Protein AF-A0AAD3H9S2-F1 (afdb_monomer)

Foldseek 3Di:
DDDDDDDDDPPDPPPQQAAQDADDQLDFDWPQCVLVVPQPDDWKTKTKHAAPLQRDALGQAEEEEEFEAAQDFQNCCSVQQCCNVLRHIYMRITDPSADVLADDPPDDDDFPPQADRPDDDVLVSVLSVVVSCVSSRHNHAYEYEYAHRGLQVRQLLQLLDDPSSVAQEYEREAAFFKPFDQATDYHDSTGRAHDVVNDLRQYAYEYEHECAAQAQHQCKFDGVVNVPPNRTIGHHRLRRLLSSCVSQPFPSDWDWDKWAKPFAPRIKIKTWTPPGDQLYTRIYIHNYRGYSCRRQMATNNHTCSPDVVSQSVVCNVVGHDPRDDDDDPDDDDDDDPDQDAAQCDAFQPDNVRGLVVCLVPVPVQQQTAHVVRHGSVRRNVCSHPPVNVPDDDDDDDDDDDDDPPQAQFAALDWAAAPVRDTDGLVVCQPPPNQVQQQGDSDPPDGNCSRHVPSNADPVHRPHDHDAAPAWDAAPVRDTDGLCPCCPPNNPCNLVQCVRSVNCRRNVPSCVVND

Organism: NCBI:txid426638

Structure (mmCIF, N/CA/C/O backbone):
data_AF-A0AAD3H9S2-F1
#
_entry.id   AF-A0AAD3H9S2-F1
#
loop_
_atom_site.group_PDB
_atom_site.id
_atom_site.type_symbol
_atom_site.label_atom_id
_atom_site.label_alt_id
_atom_site.label_comp_id
_atom_site.label_asym_id
_atom_site.label_entity_id
_atom_site.label_seq_id
_atom_site.pdbx_PDB_ins_code
_atom_site.Cartn_x
_atom_site.Cartn_y
_atom_site.Cartn_z
_atom_site.occupancy
_atom_site.B_iso_or_equiv
_atom_site.auth_seq_id
_atom_site.auth_comp_id
_atom_site.auth_asym_id
_atom_site.auth_atom_id
_atom_site.pdbx_PDB_model_num
ATOM 1 N N . MET A 1 1 ? -23.688 -3.042 71.358 1.00 38.69 1 MET A N 1
ATOM 2 C CA . MET A 1 1 ? -23.402 -2.415 70.050 1.00 38.69 1 MET A CA 1
ATOM 3 C C . MET A 1 1 ? -22.790 -3.471 69.139 1.00 38.69 1 MET A C 1
ATOM 5 O O . MET A 1 1 ? -21.637 -3.819 69.334 1.00 38.69 1 MET A O 1
ATOM 9 N N . LYS A 1 2 ? -23.575 -4.059 68.227 1.00 37.19 2 LYS A N 1
ATOM 10 C CA . LYS A 1 2 ? -23.065 -4.937 67.160 1.00 37.19 2 LYS A CA 1
ATOM 11 C C . LYS A 1 2 ? -22.889 -4.063 65.917 1.00 37.19 2 LYS A C 1
ATOM 13 O O . LYS A 1 2 ? -23.873 -3.487 65.463 1.00 37.19 2 LYS A O 1
ATOM 18 N N . LEU A 1 3 ? -21.657 -3.914 65.430 1.00 37.91 3 LEU A N 1
ATOM 19 C CA . LEU A 1 3 ? -21.378 -3.236 64.164 1.00 37.91 3 LEU A CA 1
ATOM 20 C C . LEU A 1 3 ? -21.900 -4.105 63.012 1.00 37.91 3 LEU A C 1
ATOM 22 O O . LEU A 1 3 ? -21.425 -5.220 62.811 1.00 37.91 3 LEU A O 1
ATOM 26 N N . LEU A 1 4 ? -22.870 -3.579 62.267 1.00 38.72 4 LEU A N 1
ATOM 27 C CA . LEU A 1 4 ? -23.240 -4.061 60.941 1.00 38.72 4 LEU A CA 1
ATOM 28 C C . LEU A 1 4 ? -22.256 -3.429 59.944 1.00 38.72 4 LEU A C 1
ATOM 30 O O . LEU A 1 4 ? -22.280 -2.215 59.752 1.00 38.72 4 LEU A O 1
ATOM 34 N N . SER A 1 5 ? -21.376 -4.228 59.339 1.00 40.31 5 SER A N 1
ATOM 35 C CA . SER A 1 5 ? -20.628 -3.798 58.153 1.00 40.31 5 SER A CA 1
ATOM 36 C C . SER A 1 5 ? -21.530 -3.951 56.936 1.00 40.31 5 SER A C 1
ATOM 38 O O . SER A 1 5 ? -21.921 -5.061 56.582 1.00 40.31 5 SER A O 1
ATOM 40 N N . VAL A 1 6 ? -21.882 -2.825 56.324 1.00 40.69 6 VAL A N 1
ATOM 41 C CA . VAL A 1 6 ? -22.558 -2.770 55.029 1.00 40.69 6 VAL A CA 1
ATOM 42 C C . VAL A 1 6 ? -21.483 -2.941 53.957 1.00 40.69 6 VAL A C 1
ATOM 44 O O . VAL A 1 6 ? -20.686 -2.033 53.733 1.00 40.69 6 VAL A O 1
ATOM 47 N N . LEU A 1 7 ? -21.437 -4.110 53.314 1.00 38.00 7 LEU A N 1
ATOM 48 C CA . LEU A 1 7 ? -20.749 -4.263 52.034 1.00 38.00 7 LEU A CA 1
ATOM 49 C C . LEU A 1 7 ? -21.594 -3.544 50.973 1.00 38.00 7 LEU A C 1
ATOM 51 O O . LEU A 1 7 ? -22.657 -4.035 50.594 1.00 38.00 7 LEU A O 1
ATOM 55 N N . LEU A 1 8 ? -21.133 -2.389 50.492 1.00 40.62 8 LEU A N 1
ATOM 56 C CA . LEU A 1 8 ? -21.586 -1.867 49.206 1.00 40.62 8 LEU A CA 1
ATOM 57 C C . LEU A 1 8 ? -20.907 -2.691 48.109 1.00 40.62 8 LEU A C 1
ATOM 59 O O . LEU A 1 8 ? -19.718 -2.528 47.846 1.00 40.62 8 LEU A O 1
ATOM 63 N N . ALA A 1 9 ? -21.664 -3.588 47.481 1.00 40.62 9 ALA A N 1
ATOM 64 C CA . ALA A 1 9 ? -21.277 -4.171 46.208 1.00 40.62 9 ALA A CA 1
ATOM 65 C C . ALA A 1 9 ? -21.371 -3.070 45.141 1.00 40.62 9 ALA A C 1
ATOM 67 O O . ALA A 1 9 ? -22.462 -2.602 44.815 1.00 40.62 9 ALA A O 1
ATOM 68 N N . SER A 1 10 ? -20.225 -2.626 44.627 1.00 41.72 10 SER A N 1
ATOM 69 C CA . SER A 1 10 ? -20.164 -1.802 43.424 1.00 41.72 10 SER A CA 1
ATOM 70 C C . SER A 1 10 ? -20.670 -2.644 42.254 1.00 41.72 10 SER A C 1
ATOM 72 O O . SER A 1 10 ? -19.972 -3.555 41.807 1.00 41.72 10 SER A O 1
ATOM 74 N N . LEU A 1 11 ? -21.886 -2.377 41.773 1.00 41.16 11 LEU A N 1
ATOM 75 C CA . LEU A 1 11 ? -22.316 -2.894 40.479 1.00 41.16 11 LEU A CA 1
ATOM 76 C C . LEU A 1 11 ? -21.437 -2.235 39.414 1.00 41.16 11 LEU A C 1
ATOM 78 O O . LEU A 1 11 ? -21.597 -1.052 39.123 1.00 41.16 11 LEU A O 1
ATOM 82 N N . SER A 1 12 ? -20.493 -2.992 38.855 1.00 42.22 12 SER A N 1
ATOM 83 C CA . SER A 1 12 ? -19.857 -2.622 37.598 1.00 42.22 12 SER A CA 1
ATOM 84 C C . SER A 1 12 ? -20.945 -2.646 36.530 1.00 42.22 12 SER A C 1
ATOM 86 O O . SER A 1 12 ? -21.490 -3.707 36.214 1.00 42.22 12 SER A O 1
ATOM 88 N N . THR A 1 13 ? -21.297 -1.483 36.000 1.00 40.53 13 THR A N 1
ATOM 89 C CA . THR A 1 13 ? -22.073 -1.387 34.770 1.00 40.53 13 THR A CA 1
ATOM 90 C C . THR A 1 13 ? -21.228 -2.012 33.669 1.00 40.53 13 THR A C 1
ATOM 92 O O . THR A 1 13 ? -20.262 -1.408 33.209 1.00 40.53 13 THR A O 1
ATOM 95 N N . VAL A 1 14 ? -21.539 -3.252 33.298 1.00 42.38 14 VAL A N 1
ATOM 96 C CA . VAL A 1 14 ? -21.050 -3.829 32.049 1.00 42.38 14 VAL A CA 1
ATOM 97 C C . VAL A 1 14 ? -21.696 -2.986 30.957 1.00 42.38 14 VAL A C 1
ATOM 99 O O . VAL A 1 14 ? -22.896 -3.112 30.719 1.00 42.38 14 VAL A O 1
ATOM 102 N N . SER A 1 15 ? -20.942 -2.056 30.369 1.00 49.38 15 SER A N 1
ATOM 103 C CA . SER A 1 15 ? -21.355 -1.424 29.120 1.00 49.38 15 SER A CA 1
ATOM 104 C C . SER A 1 15 ? -21.520 -2.551 28.112 1.00 49.38 15 SER A C 1
ATOM 106 O O . SER A 1 15 ? -20.548 -3.204 27.743 1.00 49.38 15 SER A O 1
ATOM 108 N N . SER A 1 16 ? -22.761 -2.855 27.746 1.00 60.00 16 SER A N 1
ATOM 109 C CA . SER A 1 16 ? -23.056 -3.828 26.704 1.00 60.00 16 SER A CA 1
ATOM 110 C C . SER A 1 16 ? -22.487 -3.292 25.393 1.00 60.00 16 SER A C 1
ATOM 112 O O . SER A 1 16 ? -23.013 -2.309 24.865 1.00 60.00 16 SER A O 1
ATOM 114 N N . VAL A 1 17 ? -21.410 -3.901 24.892 1.00 71.44 17 VAL A N 1
ATOM 115 C CA . VAL A 1 17 ? -20.922 -3.643 23.532 1.00 71.44 17 VAL A CA 1
ATOM 116 C C . VAL A 1 17 ? -22.068 -3.974 22.576 1.00 71.44 17 VAL A C 1
ATOM 118 O O . VAL A 1 17 ? -22.734 -5.001 22.723 1.00 71.44 17 VAL A O 1
ATOM 121 N N . SER A 1 18 ? -22.370 -3.058 21.656 1.00 80.12 18 SER A N 1
ATOM 122 C CA . SER A 1 18 ? -23.435 -3.283 20.674 1.00 80.12 18 SER A CA 1
ATOM 123 C C . SER A 1 18 ? -22.992 -4.380 19.716 1.00 80.12 18 SER A C 1
ATOM 125 O O . SER A 1 18 ? -21.909 -4.274 19.161 1.00 80.12 18 SER A O 1
ATOM 127 N N . ALA A 1 19 ? -23.805 -5.417 19.516 1.00 87.12 19 ALA A N 1
ATOM 128 C CA . ALA A 1 19 ? -23.484 -6.467 18.552 1.00 87.12 19 ALA A CA 1
ATOM 129 C C . ALA A 1 19 ? -23.290 -5.892 17.137 1.00 87.12 19 ALA A C 1
ATOM 131 O O . ALA A 1 19 ? -23.834 -4.834 16.807 1.00 87.12 19 ALA A O 1
ATOM 132 N N . LEU A 1 20 ? -22.525 -6.605 16.311 1.00 91.31 20 LEU A N 1
ATOM 133 C CA . LEU A 1 20 ? -22.352 -6.300 14.898 1.00 91.31 20 LEU A CA 1
ATOM 134 C C . LEU A 1 20 ? -23.725 -6.247 14.216 1.00 91.31 20 LEU A C 1
ATOM 136 O O . LEU A 1 20 ? -24.524 -7.172 14.329 1.00 91.31 20 LEU A O 1
ATOM 140 N N . SER A 1 21 ? -24.001 -5.149 13.526 1.00 93.75 21 SER A N 1
ATOM 141 C CA . SER A 1 21 ? -25.228 -4.938 12.760 1.00 93.75 21 SER A CA 1
ATOM 142 C C . SER A 1 21 ? -24.860 -4.525 11.347 1.00 93.75 21 SER A C 1
ATOM 144 O O . SER A 1 21 ? -23.837 -3.869 11.155 1.00 93.75 21 SER A O 1
ATOM 146 N N . SER A 1 22 ? -25.658 -4.904 10.351 1.00 96.06 22 SER A N 1
ATOM 147 C CA . SER A 1 22 ? -25.462 -4.412 8.989 1.00 96.06 22 SER A CA 1
ATOM 148 C C . SER A 1 22 ? -25.951 -2.974 8.808 1.00 96.06 22 SER A C 1
ATOM 150 O O . SER A 1 22 ? -26.745 -2.441 9.589 1.00 96.06 22 SER A O 1
ATOM 152 N N . ASN A 1 23 ? -25.489 -2.331 7.740 1.00 96.69 23 ASN A N 1
ATOM 153 C CA . ASN A 1 23 ? -25.983 -1.035 7.289 1.00 96.69 23 ASN A CA 1
ATOM 154 C C . ASN A 1 23 ? -26.156 -1.018 5.765 1.00 96.69 23 ASN A C 1
ATOM 156 O O . ASN A 1 23 ? -25.720 -1.921 5.060 1.00 96.69 23 ASN A O 1
ATOM 160 N N . SER A 1 24 ? -26.833 0.003 5.237 1.00 96.00 24 SER A N 1
ATOM 161 C CA . SER A 1 24 ? -26.915 0.200 3.785 1.00 96.00 24 SER A CA 1
ATOM 162 C C . SER A 1 24 ? -25.598 0.754 3.238 1.00 96.00 24 SER A C 1
ATOM 164 O O . SER A 1 24 ? -24.922 1.532 3.919 1.00 96.00 24 SER A O 1
ATOM 166 N N . GLU A 1 25 ? -25.269 0.401 1.995 1.00 94.19 25 GLU A N 1
ATOM 167 C CA . GLU A 1 25 ? -24.133 0.971 1.264 1.00 94.19 25 GLU A CA 1
ATOM 168 C C . GLU A 1 25 ? -24.186 2.512 1.269 1.00 94.19 25 GLU A C 1
ATOM 170 O O . GLU A 1 25 ? -25.258 3.122 1.184 1.00 94.19 25 GLU A O 1
ATOM 175 N N . GLY A 1 26 ? -23.028 3.160 1.436 1.00 93.69 26 GLY A N 1
ATOM 176 C CA . GLY A 1 26 ? -22.928 4.621 1.542 1.00 93.69 26 GLY A CA 1
ATOM 177 C C . GLY A 1 26 ? -23.372 5.213 2.888 1.00 93.69 26 GLY A C 1
ATOM 178 O O . GLY A 1 26 ? -23.299 6.434 3.066 1.00 93.69 26 GLY A O 1
ATOM 179 N N . SER A 1 27 ? -23.810 4.381 3.839 1.00 96.81 27 SER A N 1
ATOM 180 C CA . SER A 1 27 ? -24.321 4.801 5.153 1.00 96.81 27 SER A CA 1
ATOM 181 C C . SER A 1 27 ? -23.687 4.002 6.303 1.00 96.81 27 SER A C 1
ATOM 183 O O . SER A 1 27 ? -24.409 3.295 7.009 1.00 96.81 27 SER A O 1
ATOM 185 N N . PRO A 1 28 ? -22.355 4.076 6.491 1.00 97.12 28 PRO A N 1
ATOM 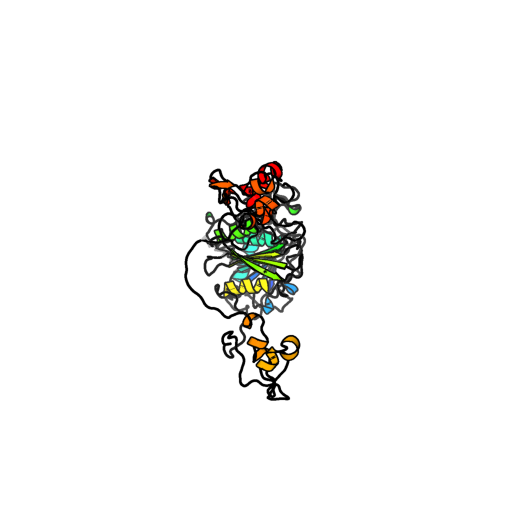186 C CA . PRO A 1 28 ? -21.671 3.340 7.546 1.00 97.12 28 PRO A CA 1
ATOM 187 C C . PRO A 1 28 ? -22.080 3.841 8.934 1.00 97.12 28 PRO A C 1
ATOM 189 O O . PRO A 1 28 ? -22.566 4.962 9.108 1.00 97.12 28 PRO A O 1
ATOM 192 N N . GLN A 1 29 ? -21.869 2.993 9.930 1.00 96.12 29 GLN A N 1
ATOM 193 C CA . GLN A 1 29 ? -22.129 3.287 11.332 1.00 96.12 29 GLN A CA 1
ATOM 194 C C . GLN A 1 29 ? -21.006 4.138 11.911 1.00 96.12 29 GLN A C 1
ATOM 196 O O . GLN A 1 29 ? -19.833 3.836 11.714 1.00 96.12 29 GLN A O 1
ATOM 201 N N . ASP A 1 30 ? -21.355 5.162 12.680 1.00 94.38 30 ASP A N 1
ATOM 202 C CA . ASP A 1 30 ? -20.382 5.922 13.458 1.00 94.38 30 ASP A CA 1
ATOM 203 C C . ASP A 1 30 ? -20.125 5.207 14.793 1.00 94.38 30 ASP A C 1
ATOM 205 O O . ASP A 1 30 ? -21.047 5.012 15.589 1.00 94.38 30 ASP A O 1
ATOM 209 N N . ILE A 1 31 ? -18.877 4.793 15.030 1.00 94.19 31 ILE A N 1
ATOM 210 C CA . ILE A 1 31 ? -18.445 4.162 16.289 1.00 94.19 31 ILE A CA 1
ATOM 211 C C . ILE A 1 31 ? -17.440 5.033 17.058 1.00 94.19 31 ILE A C 1
ATOM 213 O O . ILE A 1 31 ? -16.776 4.565 17.987 1.00 94.19 31 ILE A O 1
ATOM 217 N N . SER A 1 32 ? -17.335 6.314 16.693 1.00 92.19 32 SER A N 1
ATOM 218 C CA . SER A 1 32 ? -16.355 7.252 17.249 1.00 92.19 32 SER A CA 1
ATOM 219 C C . SER A 1 32 ? -16.507 7.424 18.756 1.00 92.19 32 SER A C 1
ATOM 221 O O . SER A 1 32 ? -15.505 7.460 19.461 1.00 92.19 32 SER A O 1
ATOM 223 N N . ASP A 1 33 ? -17.733 7.451 19.281 1.00 88.38 33 ASP A N 1
ATOM 224 C CA . ASP A 1 33 ? -17.972 7.633 20.719 1.00 88.38 33 ASP A CA 1
ATOM 225 C C . ASP A 1 33 ? -17.368 6.506 21.571 1.00 88.38 33 ASP A C 1
ATOM 227 O O . ASP A 1 33 ? -17.007 6.734 22.723 1.00 88.38 33 ASP A O 1
ATOM 231 N N . VAL A 1 34 ? -17.197 5.299 21.025 1.00 88.50 34 VAL A N 1
ATOM 232 C CA . VAL A 1 34 ? -16.581 4.189 21.767 1.00 88.50 34 VAL A CA 1
ATOM 233 C C . VAL A 1 34 ? -15.055 4.272 21.711 1.00 88.50 34 VAL A C 1
ATOM 235 O O . VAL A 1 34 ? -14.386 4.149 22.733 1.00 88.50 34 VAL A O 1
ATOM 238 N N . ILE A 1 35 ? -14.499 4.548 20.529 1.00 90.38 35 ILE A N 1
ATOM 239 C CA . ILE A 1 35 ? -13.048 4.528 20.288 1.00 90.38 35 ILE A CA 1
ATOM 240 C C . ILE A 1 35 ? -12.350 5.815 20.742 1.00 90.38 35 ILE A C 1
ATOM 242 O O . ILE A 1 35 ? -11.221 5.792 21.241 1.00 90.38 35 ILE A O 1
ATOM 246 N N . CYS A 1 36 ? -12.997 6.955 20.517 1.00 88.06 36 CYS A N 1
ATOM 247 C CA . CYS A 1 36 ? -12.417 8.280 20.696 1.00 88.06 36 CYS A CA 1
ATOM 248 C C . CYS A 1 36 ? -12.652 8.848 22.103 1.00 88.06 36 CYS A C 1
ATOM 250 O O . CYS A 1 36 ? -12.093 9.895 22.438 1.00 88.06 36 CYS A O 1
ATOM 252 N N . THR A 1 37 ? -13.434 8.173 22.954 1.00 82.50 37 THR A N 1
ATOM 253 C CA . THR A 1 37 ? -13.663 8.617 24.334 1.00 82.50 37 THR A CA 1
ATOM 254 C C . THR A 1 37 ? -12.355 8.686 25.120 1.00 82.50 37 THR A C 1
ATOM 256 O O . THR A 1 37 ? -11.571 7.743 25.157 1.00 82.50 37 THR A O 1
ATOM 259 N N . GLY A 1 38 ? -12.110 9.828 25.769 1.00 67.25 38 GLY A N 1
ATOM 260 C CA . GLY A 1 38 ? -10.890 10.048 26.550 1.00 67.25 38 GLY A CA 1
ATOM 261 C C . GLY A 1 38 ? -9.628 10.259 25.708 1.00 67.25 38 GLY A C 1
ATOM 262 O O . GLY A 1 38 ? -8.561 10.472 26.285 1.00 67.25 38 GLY A O 1
ATOM 263 N N . ARG A 1 39 ? -9.727 10.259 24.369 1.00 66.69 39 ARG A N 1
ATOM 264 C CA . ARG A 1 39 ? -8.620 10.665 23.502 1.00 66.69 39 ARG A CA 1
ATOM 265 C C . ARG A 1 39 ? -8.542 12.200 23.473 1.00 66.69 39 ARG A C 1
ATOM 267 O O . ARG A 1 39 ? -9.567 12.868 23.346 1.00 66.69 39 ARG A O 1
ATOM 274 N N . PRO A 1 40 ? -7.347 12.795 23.612 1.00 52.00 40 PRO A N 1
ATOM 275 C CA . PRO A 1 40 ? -7.187 14.218 23.924 1.00 52.00 40 PRO A CA 1
ATOM 276 C C . PRO A 1 40 ? -7.534 15.208 22.792 1.00 52.00 40 PRO A C 1
ATOM 278 O O . PRO A 1 40 ? -7.263 16.399 22.948 1.00 52.00 40 PRO A O 1
ATOM 281 N N . ARG A 1 41 ? -8.079 14.779 21.643 1.00 57.47 41 ARG A N 1
ATOM 282 C CA . ARG A 1 41 ? -8.090 15.602 20.418 1.00 57.47 41 ARG A CA 1
ATOM 283 C C . ARG A 1 41 ? -9.400 15.546 19.619 1.00 57.47 41 ARG A C 1
ATOM 285 O O . ARG A 1 41 ? -10.134 14.566 19.638 1.00 57.47 41 ARG A O 1
ATOM 292 N N . SER A 1 42 ? -9.692 16.651 18.925 1.00 60.03 42 SER A N 1
ATOM 293 C CA . SER A 1 42 ? -11.016 17.048 18.413 1.00 60.03 42 SER A CA 1
ATOM 294 C C . SER A 1 42 ? -11.445 16.450 17.063 1.00 60.03 42 SER A C 1
ATOM 296 O O . SER A 1 42 ? -12.522 16.795 16.579 1.00 60.03 42 SER A O 1
ATOM 298 N N . THR A 1 43 ? -10.629 15.603 16.428 1.00 73.94 43 THR A N 1
ATOM 299 C CA . THR A 1 43 ? -10.849 15.129 15.042 1.00 73.94 43 THR A CA 1
ATOM 300 C C . THR A 1 43 ? -10.817 13.605 14.875 1.00 73.94 43 THR A C 1
ATOM 302 O O . THR A 1 43 ? -10.875 13.118 13.742 1.00 73.94 43 THR A O 1
ATOM 305 N N . CYS A 1 44 ? -10.758 12.854 15.981 1.00 85.31 44 CYS A N 1
ATOM 306 C CA . CYS A 1 44 ? -10.881 11.397 15.971 1.00 85.31 44 CYS A CA 1
ATOM 307 C C . CYS A 1 44 ? -12.280 10.995 15.488 1.00 85.31 44 CYS A C 1
ATOM 309 O O . CYS A 1 44 ? -13.280 11.445 16.045 1.00 85.31 44 CYS A O 1
ATOM 311 N N . ALA A 1 45 ? -12.335 10.163 14.448 1.00 92.06 45 ALA A N 1
ATOM 312 C CA . ALA A 1 45 ? -13.573 9.575 13.954 1.00 92.06 45 ALA A CA 1
ATOM 313 C C . ALA A 1 45 ? -13.313 8.174 13.397 1.00 92.06 45 ALA A C 1
ATOM 315 O O . ALA A 1 45 ? -12.240 7.913 12.844 1.00 92.06 45 ALA A O 1
ATOM 316 N N . VAL A 1 46 ? -14.289 7.281 13.532 1.00 95.94 46 VAL A N 1
ATOM 317 C CA . VAL A 1 46 ? -14.230 5.913 13.011 1.00 95.94 46 VAL A CA 1
ATOM 318 C C . VAL A 1 46 ? -15.607 5.520 12.493 1.00 95.94 46 VAL A C 1
ATOM 320 O O . VAL A 1 46 ? -16.576 5.503 13.250 1.00 95.94 46 VAL A O 1
ATOM 323 N N . GLU A 1 47 ? -15.679 5.176 11.209 1.00 97.50 47 GLU A N 1
ATOM 324 C CA . GLU A 1 47 ? -16.882 4.603 10.603 1.00 97.50 47 GLU A CA 1
ATOM 325 C C . GLU A 1 47 ? -16.693 3.089 10.390 1.00 97.50 47 GLU A C 1
ATOM 327 O O . GLU A 1 47 ? -15.613 2.643 9.989 1.00 97.50 47 GLU A O 1
ATOM 332 N N . LEU A 1 48 ? -17.736 2.305 10.661 1.00 97.94 48 LEU A N 1
ATOM 333 C CA . LEU A 1 48 ? -17.797 0.854 10.478 1.00 97.94 48 LEU A CA 1
ATOM 334 C C . LEU A 1 48 ? -18.877 0.521 9.442 1.00 97.94 48 LEU A C 1
ATOM 336 O O . LEU A 1 48 ? -20.031 0.915 9.594 1.00 97.94 48 LEU A O 1
ATOM 340 N N . ASP A 1 49 ? -18.502 -0.199 8.392 1.00 97.81 49 ASP A N 1
ATOM 341 C CA . ASP A 1 49 ? -19.349 -0.479 7.237 1.00 97.81 49 ASP A CA 1
ATOM 342 C C . ASP A 1 49 ? -19.545 -1.989 7.073 1.00 97.81 49 ASP A C 1
ATOM 344 O O . ASP A 1 49 ? -18.612 -2.718 6.737 1.00 97.81 49 ASP A O 1
ATOM 348 N N . VAL A 1 50 ? -20.750 -2.473 7.360 1.00 97.75 50 VAL A N 1
ATOM 349 C CA . VAL A 1 50 ? -21.048 -3.900 7.507 1.00 97.75 50 VAL A CA 1
ATOM 350 C C . VAL A 1 50 ? -22.104 -4.314 6.479 1.00 97.75 50 VAL A C 1
ATOM 352 O O . VAL A 1 50 ? -23.264 -3.901 6.586 1.00 97.75 50 VAL A O 1
ATOM 355 N N . PRO A 1 51 ? -21.750 -5.155 5.492 1.00 96.19 51 PRO A N 1
ATOM 356 C CA . PRO A 1 51 ? -22.720 -5.723 4.562 1.00 96.19 51 PRO A CA 1
ATOM 357 C C . PRO A 1 51 ? -23.690 -6.676 5.266 1.00 96.19 51 PRO A C 1
ATOM 359 O O . PRO A 1 51 ? -23.329 -7.340 6.237 1.00 96.19 51 PRO A O 1
ATOM 362 N N . HIS A 1 52 ? -24.904 -6.826 4.728 1.00 93.12 52 HIS A N 1
ATOM 363 C CA . HIS A 1 52 ? -25.930 -7.724 5.287 1.00 93.12 52 HIS A CA 1
ATOM 364 C C . HIS A 1 52 ? -25.447 -9.179 5.441 1.00 93.12 52 HIS A C 1
ATOM 366 O O . HIS A 1 52 ? -25.858 -9.874 6.361 1.00 93.12 52 HIS A O 1
ATOM 372 N N . GLY A 1 53 ? -24.557 -9.663 4.570 1.00 91.12 53 GLY A N 1
ATOM 373 C CA . GLY A 1 53 ? -23.993 -11.016 4.684 1.00 91.12 53 GLY A CA 1
ATOM 374 C C . GLY A 1 53 ? -23.009 -11.210 5.845 1.00 91.12 53 GLY A C 1
ATOM 375 O O . GLY A 1 53 ? -22.561 -12.328 6.064 1.00 91.12 53 GLY A O 1
ATOM 376 N N . CYS A 1 54 ? -22.654 -10.142 6.565 1.00 93.94 54 CYS A N 1
ATOM 377 C CA . CYS A 1 54 ? -21.592 -10.147 7.567 1.00 93.94 54 CYS A CA 1
ATOM 378 C C . CYS A 1 54 ? -22.069 -9.861 8.993 1.00 93.94 54 CYS A C 1
ATOM 380 O O . CYS A 1 54 ? -21.227 -9.851 9.883 1.00 93.94 54 CYS A O 1
ATOM 382 N N . GLU A 1 55 ? -23.364 -9.636 9.236 1.00 87.81 55 GLU A N 1
ATOM 383 C CA . GLU A 1 55 ? -23.914 -9.293 10.565 1.00 87.81 55 GLU A CA 1
ATOM 384 C C . GLU A 1 55 ? -24.126 -10.497 11.503 1.00 87.81 55 GLU A C 1
ATOM 386 O O . GLU A 1 55 ? -24.762 -10.384 12.550 1.00 87.81 55 GLU A O 1
ATOM 391 N N . GLU A 1 56 ? -23.614 -11.670 11.133 1.00 79.75 56 GLU A N 1
ATOM 392 C CA . GLU A 1 56 ? -23.712 -12.875 11.952 1.00 79.75 56 GLU A CA 1
ATOM 393 C C . GLU A 1 56 ? -22.868 -12.766 13.233 1.00 79.75 56 GLU A C 1
ATOM 395 O O . GLU A 1 56 ? -21.835 -12.091 13.283 1.00 79.75 56 GLU A O 1
ATOM 400 N N . THR A 1 57 ? -23.290 -13.471 14.287 1.00 76.31 57 THR A N 1
ATOM 401 C CA . THR A 1 57 ? -22.452 -13.647 15.481 1.00 76.31 57 THR A CA 1
ATOM 402 C C . THR A 1 57 ? -21.203 -14.438 15.095 1.00 76.31 57 THR A C 1
ATOM 404 O O . THR A 1 57 ? -21.317 -15.467 14.435 1.00 76.31 57 THR A O 1
ATOM 407 N N . ASP A 1 58 ? -20.025 -13.961 15.500 1.00 86.44 58 ASP A N 1
ATOM 408 C CA . ASP A 1 58 ? -18.722 -14.524 15.120 1.00 86.44 58 ASP A CA 1
ATOM 409 C C . ASP A 1 58 ? -18.429 -14.505 13.606 1.00 86.44 58 ASP A C 1
ATOM 411 O O . ASP A 1 58 ? -17.740 -15.382 13.080 1.00 86.44 58 ASP A O 1
ATOM 415 N N . SER A 1 59 ? -18.918 -13.476 12.909 1.00 94.19 59 SER A N 1
ATOM 416 C CA . SER A 1 59 ? -18.691 -13.232 11.483 1.00 94.19 59 SER A CA 1
ATOM 417 C C . SER A 1 59 ? -17.223 -13.379 11.080 1.00 94.19 59 SER A C 1
ATOM 419 O O . SER A 1 59 ? -16.338 -12.696 11.597 1.00 94.19 59 SER A O 1
ATOM 421 N N . ILE A 1 60 ? -16.958 -14.242 10.101 1.00 96.31 60 ILE A N 1
ATOM 422 C CA . ILE A 1 60 ? -15.617 -14.459 9.536 1.00 96.31 60 ILE A CA 1
ATOM 423 C C . ILE A 1 60 ? -15.347 -13.609 8.287 1.00 96.31 60 ILE A C 1
ATOM 425 O O . ILE A 1 60 ? -14.319 -13.805 7.638 1.00 96.31 60 ILE A O 1
ATOM 429 N N . CYS A 1 61 ? -16.240 -12.672 7.942 1.00 97.62 61 CYS A N 1
ATOM 430 C CA . CYS A 1 61 ? -16.040 -11.779 6.801 1.00 97.62 61 CYS A CA 1
ATOM 431 C C . CYS A 1 61 ? -14.697 -11.036 6.906 1.00 97.62 61 CYS A C 1
ATOM 433 O O . CYS A 1 61 ? -14.381 -10.514 7.982 1.00 97.62 61 CYS A O 1
ATOM 435 N N . PRO A 1 62 ? -13.922 -10.927 5.811 1.00 98.19 62 PRO A N 1
ATOM 436 C CA . PRO A 1 62 ? -12.702 -10.128 5.792 1.00 98.19 62 PRO A CA 1
ATOM 437 C C . PRO A 1 62 ? -12.959 -8.693 6.243 1.00 98.19 62 PRO A C 1
ATOM 439 O O . PRO A 1 62 ? -13.941 -8.071 5.839 1.00 98.19 62 PRO A O 1
ATOM 442 N N . ILE A 1 63 ? -12.061 -8.166 7.069 1.00 98.81 63 ILE A N 1
ATOM 443 C CA . ILE A 1 63 ? -12.125 -6.810 7.614 1.00 98.81 63 ILE A CA 1
ATOM 444 C C . ILE A 1 63 ? -11.047 -5.982 6.929 1.00 98.81 63 ILE A C 1
ATOM 446 O O . ILE A 1 63 ? -9.866 -6.323 6.993 1.00 98.81 63 ILE A O 1
ATOM 450 N N . VAL A 1 64 ? -11.436 -4.886 6.287 1.00 98.81 64 VAL A N 1
ATOM 451 C CA . VAL A 1 64 ? -10.539 -4.050 5.489 1.00 98.81 64 VAL A CA 1
ATOM 452 C C . VAL A 1 64 ? -10.513 -2.633 6.048 1.00 98.81 64 VAL A C 1
ATOM 454 O O . VAL A 1 64 ? -11.504 -1.904 6.001 1.00 98.81 64 VAL A O 1
ATOM 457 N N . PHE A 1 65 ? -9.353 -2.232 6.559 1.00 98.88 65 PHE A N 1
ATOM 458 C CA . PHE A 1 65 ? -9.073 -0.859 6.962 1.00 98.88 65 PHE A CA 1
ATOM 459 C C . PHE A 1 65 ? -8.730 -0.011 5.740 1.00 98.88 65 PHE A C 1
ATOM 461 O O . PHE A 1 65 ? -7.856 -0.384 4.958 1.00 98.88 65 PHE A O 1
ATOM 468 N N . PHE A 1 66 ? -9.359 1.156 5.607 1.00 98.50 66 PHE A N 1
ATOM 469 C CA . PHE A 1 66 ? -9.056 2.114 4.543 1.00 98.50 66 PHE A CA 1
ATOM 470 C C . PHE A 1 66 ? -8.380 3.357 5.119 1.00 98.50 66 PHE A C 1
ATOM 472 O O . PHE A 1 66 ? -8.949 4.073 5.942 1.00 98.50 66 PHE A O 1
ATOM 479 N N . LEU A 1 67 ? -7.147 3.614 4.683 1.00 98.38 67 LEU A N 1
ATOM 480 C CA . LEU A 1 67 ? -6.270 4.634 5.253 1.00 98.38 67 LEU A CA 1
ATOM 481 C C . LEU A 1 67 ? -6.026 5.753 4.235 1.00 98.38 67 LEU A C 1
ATOM 483 O O . LEU A 1 67 ? -5.380 5.559 3.200 1.00 98.38 67 LEU A O 1
ATOM 487 N N . HIS A 1 68 ? -6.550 6.944 4.526 1.00 96.88 68 HIS A N 1
ATOM 488 C CA . HIS A 1 68 ? -6.434 8.105 3.642 1.00 96.88 68 HIS A CA 1
ATOM 489 C C . HIS A 1 68 ? -5.005 8.678 3.604 1.00 96.88 68 HIS A C 1
ATOM 491 O O . HIS A 1 68 ? -4.201 8.450 4.505 1.00 96.88 68 HIS A O 1
ATOM 497 N N . GLY A 1 69 ? -4.684 9.453 2.563 1.00 96.00 69 GLY A N 1
ATOM 498 C CA . GLY A 1 69 ? -3.411 10.176 2.458 1.00 96.00 69 GLY A CA 1
ATOM 499 C C . GLY A 1 69 ? -3.341 11.431 3.339 1.00 96.00 69 GLY A C 1
ATOM 500 O O . GLY A 1 69 ? -4.307 11.791 4.017 1.00 96.00 69 GLY A O 1
ATOM 501 N N . SER A 1 70 ? -2.202 12.128 3.299 1.00 94.19 70 SER A N 1
ATOM 502 C CA . SER A 1 70 ? -1.993 13.374 4.051 1.00 94.19 70 SER A CA 1
ATOM 503 C C . SER A 1 70 ? -2.997 14.448 3.616 1.00 94.19 70 SER A C 1
ATOM 505 O O . SER A 1 70 ? -3.288 14.585 2.428 1.00 94.19 70 SER A O 1
ATOM 507 N N . GLY A 1 71 ? -3.579 15.169 4.575 1.00 91.06 71 GLY A N 1
ATOM 508 C CA . GLY A 1 71 ? -4.652 16.147 4.356 1.00 91.06 71 GLY A CA 1
ATOM 509 C C . GLY A 1 71 ? -6.025 15.553 4.000 1.00 91.06 71 GLY A C 1
ATOM 510 O O . GLY A 1 71 ? -6.986 16.305 3.846 1.00 91.06 71 GLY A O 1
ATOM 511 N N . GLY A 1 72 ? -6.131 14.227 3.863 1.00 92.44 72 GLY A N 1
ATOM 512 C CA . GLY A 1 72 ? -7.379 13.520 3.575 1.00 92.44 72 GLY A CA 1
ATOM 513 C C . GLY A 1 72 ? -8.281 13.319 4.797 1.00 92.44 72 GLY A C 1
ATOM 514 O O . GLY A 1 72 ? -7.955 13.733 5.908 1.00 92.44 72 GLY A O 1
ATOM 515 N N . THR A 1 73 ? -9.421 12.659 4.568 1.00 93.31 73 THR A N 1
ATOM 516 C CA . THR A 1 73 ? -10.369 12.223 5.611 1.00 93.31 73 THR A CA 1
ATOM 517 C C . THR A 1 73 ? -11.004 10.888 5.221 1.00 93.31 73 THR A C 1
ATOM 519 O O . THR A 1 73 ? -10.955 10.507 4.049 1.00 93.31 73 THR A O 1
ATOM 522 N N . ASN A 1 74 ? -11.653 10.212 6.167 1.00 94.12 74 ASN A N 1
ATOM 523 C CA . ASN A 1 74 ? -12.365 8.948 5.937 1.00 94.12 74 ASN A CA 1
ATOM 524 C C . ASN A 1 74 ? -13.667 9.066 5.107 1.00 94.12 74 ASN A C 1
ATOM 526 O O . ASN A 1 74 ? -14.133 8.075 4.552 1.00 94.12 74 ASN A O 1
ATOM 530 N N . ARG A 1 75 ? -14.221 10.278 4.963 1.00 90.44 75 ARG A N 1
ATOM 531 C CA . ARG A 1 75 ? -15.578 10.557 4.439 1.00 90.44 75 ARG A CA 1
ATOM 532 C C . ARG A 1 75 ? -15.911 9.972 3.066 1.00 90.44 75 ARG A C 1
ATOM 534 O O . ARG A 1 75 ? -17.086 9.838 2.727 1.00 90.44 75 ARG A O 1
ATOM 541 N N . TRP A 1 76 ? -14.897 9.724 2.245 1.00 90.19 76 TRP A N 1
ATOM 542 C CA . TRP A 1 76 ? -15.078 9.259 0.872 1.00 90.19 76 TRP A CA 1
ATOM 543 C C . TRP A 1 76 ? -15.216 7.740 0.786 1.00 90.19 76 TRP A C 1
ATOM 545 O O . TRP A 1 76 ? -15.885 7.262 -0.128 1.00 90.19 76 TRP A O 1
ATOM 555 N N . PHE A 1 77 ? -14.678 6.992 1.757 1.00 95.19 77 PHE A N 1
ATOM 556 C CA . PHE A 1 77 ? -14.602 5.533 1.678 1.00 95.19 77 PHE A CA 1
ATOM 557 C C . PHE A 1 77 ? -15.967 4.861 1.611 1.00 95.19 77 PHE A C 1
ATOM 559 O O . PHE A 1 77 ? -16.124 3.920 0.849 1.00 95.19 77 PHE A O 1
ATOM 566 N N . LYS A 1 78 ? -16.998 5.406 2.257 1.00 92.69 78 LYS A N 1
ATOM 567 C CA . LYS A 1 78 ? -18.370 4.890 2.124 1.00 92.69 78 LYS A CA 1
ATOM 568 C C . LYS A 1 78 ? -18.900 4.813 0.684 1.00 92.69 78 LYS A C 1
ATOM 570 O O . LYS A 1 78 ? -19.800 4.031 0.414 1.00 92.69 78 LYS A O 1
ATOM 575 N N . ASN A 1 79 ? -18.366 5.636 -0.223 1.00 89.50 79 ASN A N 1
ATOM 576 C CA . ASN A 1 79 ? -18.739 5.656 -1.641 1.00 89.50 79 ASN A CA 1
ATOM 577 C C . ASN A 1 79 ? -17.669 5.027 -2.541 1.00 89.50 79 ASN A C 1
ATOM 579 O O . ASN A 1 79 ? -17.902 4.851 -3.734 1.00 89.50 79 ASN A O 1
ATOM 583 N N . THR A 1 80 ? -16.473 4.788 -2.003 1.00 89.00 80 THR A N 1
ATOM 584 C CA . THR A 1 80 ? -15.291 4.420 -2.784 1.00 89.00 80 THR A CA 1
ATOM 585 C C . THR A 1 80 ? -14.531 3.241 -2.189 1.00 89.00 80 THR A C 1
ATOM 587 O O . THR A 1 80 ? -13.338 3.094 -2.440 1.00 89.00 80 THR A O 1
ATOM 590 N N . SER A 1 81 ? -15.153 2.441 -1.330 1.00 92.81 81 SER A N 1
ATOM 591 C CA . SER A 1 81 ? -14.528 1.246 -0.767 1.00 92.81 81 SER A CA 1
ATOM 592 C C . SER A 1 81 ? -14.950 -0.003 -1.525 1.00 92.81 81 SER A C 1
ATOM 594 O O . SER A 1 81 ? -14.100 -0.835 -1.777 1.00 92.81 81 SER A O 1
ATOM 596 N N . GLY A 1 82 ? -16.211 -0.106 -1.964 1.00 93.00 82 GLY A N 1
ATOM 597 C CA . GLY A 1 82 ? -16.736 -1.282 -2.667 1.00 93.00 82 GLY A CA 1
ATOM 598 C C . GLY A 1 82 ? -16.968 -2.499 -1.760 1.00 93.00 82 GLY A C 1
ATOM 599 O O . GLY A 1 82 ? -17.258 -3.586 -2.261 1.00 93.00 82 GLY A O 1
ATOM 600 N N . VAL A 1 83 ? -16.874 -2.333 -0.434 1.00 94.44 83 VAL A N 1
ATOM 601 C CA . VAL A 1 83 ? -16.905 -3.444 0.538 1.00 94.44 83 VAL A CA 1
ATOM 602 C C . VAL A 1 83 ? -18.225 -4.218 0.534 1.00 94.44 83 VAL A C 1
ATOM 604 O O . VAL A 1 83 ? -18.215 -5.435 0.699 1.00 94.44 83 VAL A O 1
ATOM 607 N N . HIS A 1 84 ? -19.352 -3.548 0.257 1.00 94.00 84 HIS A N 1
ATOM 608 C CA . HIS A 1 84 ? -20.671 -4.188 0.132 1.00 94.00 84 HIS A CA 1
ATOM 609 C C . HIS A 1 84 ? -20.719 -5.185 -1.016 1.00 94.00 84 HIS A C 1
ATOM 611 O O . HIS A 1 84 ? -21.154 -6.319 -0.829 1.00 94.00 84 HIS A O 1
ATOM 617 N N . SER A 1 85 ? -20.214 -4.785 -2.184 1.00 92.19 85 SER A N 1
ATOM 618 C CA . SER A 1 85 ? -20.161 -5.657 -3.360 1.00 92.19 85 SER A CA 1
ATOM 619 C C . SER A 1 85 ? -19.189 -6.825 -3.171 1.00 92.19 85 SER A C 1
ATOM 621 O O . SER A 1 85 ? -19.412 -7.900 -3.722 1.00 92.19 85 SER A O 1
ATOM 623 N N . ALA A 1 86 ? -18.131 -6.631 -2.381 1.00 93.25 86 ALA A N 1
ATOM 624 C CA . ALA A 1 86 ? -17.133 -7.660 -2.101 1.00 93.25 86 ALA A CA 1
ATOM 625 C C . ALA A 1 86 ? -17.499 -8.598 -0.935 1.00 93.25 86 ALA A C 1
ATOM 627 O O . ALA A 1 86 ? -16.843 -9.621 -0.755 1.00 93.25 86 ALA A O 1
ATOM 628 N N . GLY A 1 87 ? -18.531 -8.277 -0.144 1.00 94.88 87 GLY A N 1
ATOM 629 C CA . GLY A 1 87 ? -18.874 -9.039 1.061 1.00 94.88 87 GLY A CA 1
ATOM 630 C C . GLY A 1 87 ? -17.838 -8.893 2.181 1.00 94.88 87 GLY A C 1
ATOM 631 O O . GLY A 1 87 ? -17.587 -9.844 2.918 1.00 94.88 87 GLY A O 1
ATOM 632 N N . TYR A 1 88 ? -17.210 -7.720 2.290 1.00 97.12 88 TYR A N 1
ATOM 633 C CA . TYR A 1 88 ? -16.194 -7.405 3.297 1.00 97.12 88 TYR A CA 1
ATOM 634 C C . TYR A 1 88 ? -16.716 -6.384 4.306 1.00 97.12 88 TYR A C 1
ATOM 636 O O . TYR A 1 88 ? -17.555 -5.550 3.985 1.00 97.12 88 TYR A O 1
ATOM 644 N N . ILE A 1 89 ? -16.182 -6.406 5.523 1.00 98.56 89 ILE A N 1
ATOM 645 C CA . ILE A 1 89 ? -16.426 -5.367 6.525 1.00 98.56 89 ILE A CA 1
ATOM 646 C C . ILE A 1 89 ? -15.418 -4.236 6.297 1.00 98.56 89 ILE A C 1
ATOM 648 O O . ILE A 1 89 ? -14.208 -4.459 6.321 1.00 98.56 89 ILE A O 1
ATOM 652 N N . GLY A 1 90 ? -15.902 -3.016 6.077 1.00 98.38 90 GLY A N 1
ATOM 653 C CA . GLY A 1 90 ? -15.078 -1.818 5.942 1.00 98.38 90 GLY A CA 1
ATOM 654 C C . GLY A 1 90 ? -14.864 -1.116 7.279 1.00 98.38 90 GLY A C 1
ATOM 655 O O . GLY A 1 90 ? -15.804 -0.932 8.047 1.00 98.38 90 GLY A O 1
ATOM 656 N N . VAL A 1 91 ? -13.634 -0.683 7.550 1.00 98.69 91 VAL A N 1
ATOM 657 C CA . VAL A 1 91 ? -13.306 0.159 8.708 1.00 98.69 91 VAL A CA 1
ATOM 658 C C . VAL A 1 91 ? -12.611 1.424 8.221 1.00 98.69 91 VAL A C 1
ATOM 660 O O . VAL A 1 91 ? -11.555 1.357 7.586 1.00 98.69 91 VAL A O 1
ATOM 663 N N . TYR A 1 92 ? -13.200 2.585 8.505 1.00 98.19 92 TYR A N 1
ATOM 664 C CA . TYR A 1 92 ? -12.755 3.876 7.978 1.00 98.19 92 TYR A CA 1
ATOM 665 C C . TYR A 1 92 ? -12.314 4.808 9.122 1.00 98.19 92 TYR A C 1
ATOM 667 O O . TYR A 1 92 ? -13.074 5.687 9.549 1.00 98.19 92 TYR A O 1
ATOM 675 N N . PRO A 1 93 ? -11.090 4.635 9.653 1.00 97.06 93 PRO A N 1
ATOM 676 C CA . PRO A 1 93 ? -10.537 5.546 10.646 1.00 97.06 93 PRO A CA 1
ATOM 677 C C . PRO A 1 93 ? -10.165 6.893 10.014 1.00 97.06 93 PRO A C 1
ATOM 679 O O . PRO A 1 93 ? -9.660 6.964 8.891 1.00 97.06 93 PRO A O 1
ATOM 682 N N . ASN A 1 94 ? -10.369 7.974 10.761 1.00 94.56 94 ASN A N 1
ATOM 683 C CA . ASN A 1 94 ? -9.961 9.320 10.384 1.00 94.56 94 ASN A CA 1
ATOM 684 C C . ASN A 1 94 ? -8.720 9.744 11.178 1.00 94.56 94 ASN A C 1
ATOM 686 O O . ASN A 1 94 ? -8.789 9.927 12.393 1.00 94.56 94 ASN A O 1
ATOM 690 N N . GLY A 1 95 ? -7.598 9.922 10.483 1.00 88.69 95 GLY A N 1
ATOM 691 C CA . GLY A 1 95 ? -6.387 10.508 11.047 1.00 88.69 95 GLY A CA 1
ATOM 692 C C . GLY A 1 95 ? -6.494 12.030 11.162 1.00 88.69 95 GLY A C 1
ATOM 693 O O . GLY A 1 95 ? -7.289 12.682 10.483 1.00 88.69 95 GLY A O 1
ATOM 694 N N . GLU A 1 96 ? -5.651 12.639 11.994 1.00 87.00 96 GLU A N 1
ATOM 695 C CA . GLU A 1 96 ? -5.692 14.080 12.283 1.00 87.00 96 GLU A CA 1
ATOM 696 C C . GLU A 1 96 ? -5.068 14.914 11.150 1.00 87.00 96 GLU A C 1
ATOM 698 O O . GLU A 1 96 ? -3.989 15.485 11.296 1.00 87.00 96 GLU A O 1
ATOM 703 N N . GLY A 1 97 ? -5.695 14.937 9.972 1.00 85.75 97 GLY A N 1
ATOM 704 C CA . GLY A 1 97 ? -5.094 15.500 8.755 1.00 85.75 97 GLY A CA 1
ATOM 705 C C . GLY A 1 97 ? -3.979 14.622 8.169 1.00 85.75 97 GLY A C 1
ATOM 706 O O . GLY A 1 97 ? -3.174 15.095 7.372 1.00 85.75 97 GLY A O 1
ATOM 707 N N . GLY A 1 98 ? -3.918 13.353 8.579 1.00 91.44 98 GLY A N 1
ATOM 708 C CA . GLY A 1 98 ? -2.906 12.366 8.200 1.00 91.44 98 GLY A CA 1
ATOM 709 C C . GLY A 1 98 ? -2.391 11.591 9.413 1.00 91.44 98 GLY A C 1
ATOM 710 O O . GLY A 1 98 ? -2.823 11.831 10.542 1.00 91.44 98 GLY A O 1
ATOM 711 N N . TRP A 1 99 ? -1.432 10.709 9.168 1.00 94.31 99 TRP A N 1
ATOM 712 C CA . TRP A 1 99 ? -0.843 9.768 10.119 1.00 94.31 99 TRP A CA 1
ATOM 713 C C . TRP A 1 99 ? 0.602 10.164 10.433 1.00 94.31 99 TRP A C 1
ATOM 715 O O . TRP A 1 99 ? 1.364 10.481 9.512 1.00 94.31 99 TRP A O 1
ATOM 725 N N . SER A 1 100 ? 1.005 10.101 11.698 1.00 92.62 100 SER A N 1
ATOM 726 C CA . SER A 1 100 ? 2.340 10.446 12.206 1.00 92.62 100 SER A CA 1
ATOM 727 C C . SER A 1 100 ? 3.363 9.325 11.944 1.00 92.62 100 SER A C 1
ATOM 729 O O . SER A 1 100 ? 4.112 8.862 12.805 1.00 92.62 100 SER A O 1
ATOM 731 N N . THR A 1 101 ? 3.420 8.875 10.684 1.00 93.12 101 THR A N 1
ATOM 732 C CA . THR A 1 101 ? 4.365 7.862 10.176 1.00 93.12 101 THR A CA 1
ATOM 733 C C . THR A 1 101 ? 5.743 8.431 9.840 1.00 93.12 101 THR A C 1
ATOM 735 O O . THR A 1 101 ? 6.680 7.698 9.537 1.00 93.12 101 THR A O 1
ATOM 738 N N . GLY A 1 102 ? 5.864 9.752 9.883 1.00 91.50 102 GLY A N 1
ATOM 739 C CA . GLY A 1 102 ? 7.066 10.545 9.682 1.00 91.50 102 GLY A CA 1
ATOM 740 C C . GLY A 1 102 ? 6.838 11.945 10.256 1.00 91.50 102 GLY A C 1
ATOM 741 O O . GLY A 1 102 ? 5.799 12.170 10.874 1.00 91.50 102 GLY A O 1
ATOM 742 N N . PRO A 1 103 ? 7.772 12.889 10.061 1.00 89.62 103 PRO A N 1
ATOM 743 C CA . PRO A 1 103 ? 7.617 14.249 10.557 1.00 89.62 103 PRO A CA 1
ATOM 744 C C . PRO A 1 103 ? 6.348 14.894 9.999 1.00 89.62 103 PRO A C 1
ATOM 746 O O . PRO A 1 103 ? 6.179 15.002 8.784 1.00 89.62 103 PRO A O 1
ATOM 749 N N . LYS A 1 104 ? 5.475 15.358 10.889 1.00 89.50 104 LYS A N 1
ATOM 750 C CA . LYS A 1 104 ? 4.244 16.065 10.544 1.00 89.50 104 LYS A CA 1
ATOM 751 C C . LYS A 1 104 ? 4.203 17.376 11.316 1.00 89.50 104 LYS A C 1
ATOM 753 O O . LYS A 1 104 ? 4.551 17.431 12.487 1.00 89.50 104 LYS A O 1
ATOM 758 N N . SER A 1 105 ? 3.777 18.457 10.668 1.00 85.94 105 SER A N 1
ATOM 759 C CA . SER A 1 105 ? 3.808 19.801 11.271 1.00 85.94 105 SER A CA 1
ATOM 760 C C . SER A 1 105 ? 2.879 19.974 12.477 1.00 85.94 105 SER A C 1
ATOM 762 O O . SER A 1 105 ? 3.056 20.915 13.244 1.00 85.94 105 SER A O 1
ATOM 764 N N . SER A 1 106 ? 1.884 19.097 12.629 1.00 87.19 106 SER A N 1
ATOM 765 C CA . SER A 1 106 ? 0.994 19.058 13.791 1.00 87.19 106 SER A CA 1
ATOM 766 C C . SER A 1 106 ? 1.570 18.290 14.981 1.00 87.19 106 SER A C 1
ATOM 768 O O . SER A 1 106 ? 0.965 18.330 16.051 1.00 87.19 106 SER A O 1
ATOM 770 N N . ASP A 1 107 ? 2.671 17.560 14.790 1.00 89.25 107 ASP A N 1
ATOM 771 C CA . ASP A 1 107 ? 3.314 16.800 15.858 1.00 89.25 107 ASP A CA 1
ATOM 772 C C . ASP A 1 107 ? 4.106 17.756 16.756 1.00 89.25 107 ASP A C 1
ATOM 774 O O . ASP A 1 107 ? 4.733 18.718 16.304 1.00 89.25 107 ASP A O 1
ATOM 778 N N . THR A 1 108 ? 4.026 17.511 18.057 1.00 91.12 108 THR A N 1
ATOM 779 C CA . THR A 1 108 ? 4.595 18.359 19.111 1.00 91.12 108 THR A CA 1
ATOM 780 C C . THR A 1 108 ? 5.827 17.739 19.754 1.00 91.12 108 THR A C 1
ATOM 782 O O . THR A 1 108 ? 6.704 18.458 20.238 1.00 91.12 108 THR A O 1
ATOM 785 N N . CYS A 1 109 ? 5.904 16.414 19.752 1.00 92.25 109 CYS A N 1
ATOM 786 C CA . CYS A 1 109 ? 7.000 15.641 20.296 1.00 92.25 109 CYS A CA 1
ATOM 787 C C . CYS A 1 109 ? 8.123 15.470 19.273 1.00 92.25 109 CYS A C 1
ATOM 789 O O . CYS A 1 109 ? 7.952 15.624 18.062 1.00 92.25 109 CYS A O 1
ATOM 791 N N . GLN A 1 110 ? 9.312 15.141 19.775 1.00 93.38 110 GLN A N 1
ATOM 792 C CA . GLN A 1 110 ? 10.382 14.676 18.901 1.00 93.38 110 GLN A CA 1
ATOM 793 C C . GLN A 1 110 ? 10.024 13.299 18.341 1.00 93.38 110 GLN A C 1
ATOM 795 O O . GLN A 1 110 ? 9.347 12.501 18.985 1.00 93.38 110 GLN A O 1
ATOM 800 N N . TRP A 1 111 ? 10.501 13.011 17.132 1.00 94.12 111 TRP A N 1
ATOM 801 C CA . TRP A 1 111 ? 10.165 11.773 16.433 1.00 94.12 111 TRP A CA 1
ATOM 802 C C . TRP A 1 111 ? 10.648 10.509 17.162 1.00 94.12 111 TRP A C 1
ATOM 804 O O . TRP A 1 111 ? 10.112 9.432 16.907 1.00 94.12 111 TRP A O 1
ATOM 814 N N . ASP A 1 112 ? 11.652 10.622 18.033 1.00 95.12 112 ASP A N 1
ATOM 815 C CA . ASP A 1 112 ? 12.219 9.555 18.863 1.00 95.12 112 ASP A CA 1
ATOM 816 C C . ASP A 1 112 ? 11.678 9.541 20.305 1.00 95.12 112 ASP A C 1
ATOM 818 O O . ASP A 1 112 ? 12.128 8.741 21.129 1.00 95.12 112 ASP A O 1
ATOM 822 N N . ASP A 1 113 ? 10.680 10.373 20.618 1.00 95.25 113 ASP A N 1
ATOM 823 C CA . ASP A 1 113 ? 9.985 10.332 21.903 1.00 95.25 113 ASP A CA 1
ATOM 824 C C . ASP A 1 113 ? 8.879 9.267 21.902 1.00 95.25 113 ASP A C 1
ATOM 826 O O . ASP A 1 113 ? 7.692 9.529 21.701 1.00 95.25 113 ASP A O 1
ATOM 830 N N . PHE A 1 114 ? 9.278 8.025 22.173 1.00 95.69 114 PHE A N 1
ATOM 831 C CA . PHE A 1 114 ? 8.360 6.884 22.227 1.00 95.69 114 PHE A CA 1
ATOM 832 C C . PHE A 1 114 ? 7.424 6.897 23.446 1.00 95.69 114 PHE A C 1
ATOM 834 O O . PHE A 1 114 ? 6.581 6.010 23.569 1.00 95.69 114 PHE A O 1
ATOM 841 N N . GLN A 1 115 ? 7.610 7.815 24.399 1.00 94.44 115 GLN A N 1
ATOM 842 C CA . GLN A 1 115 ? 6.765 7.956 25.594 1.00 94.44 115 GLN A CA 1
ATOM 843 C C . GLN A 1 115 ? 5.856 9.185 25.512 1.00 94.44 115 GLN A C 1
ATOM 845 O O . GLN A 1 115 ? 5.132 9.486 26.465 1.00 94.44 115 GLN A O 1
ATOM 850 N N . CYS A 1 116 ? 5.881 9.880 24.376 1.00 91.50 116 CYS A N 1
ATOM 851 C CA . CYS A 1 116 ? 4.993 10.983 24.090 1.00 91.50 116 CYS A CA 1
ATOM 852 C C . CYS A 1 116 ? 3.526 10.556 24.257 1.00 91.50 116 CYS A C 1
ATOM 854 O O . CYS A 1 116 ? 3.108 9.483 23.829 1.00 91.50 116 CYS A O 1
ATOM 856 N N . THR A 1 117 ? 2.742 11.415 24.903 1.00 89.25 117 THR A N 1
ATOM 857 C CA . THR A 1 117 ? 1.293 11.227 25.104 1.00 89.25 117 THR A CA 1
ATOM 858 C C . THR A 1 117 ? 0.475 12.343 24.470 1.00 89.25 117 THR A C 1
ATOM 860 O O . THR A 1 117 ? -0.754 12.305 24.493 1.00 89.25 117 THR A O 1
ATOM 863 N N . THR A 1 118 ? 1.145 13.365 23.930 1.00 88.81 118 THR A N 1
ATOM 864 C CA . THR A 1 118 ? 0.474 14.473 23.266 1.00 88.81 118 THR A CA 1
ATOM 865 C C . THR A 1 118 ? 0.163 14.131 21.824 1.00 88.81 118 THR A C 1
ATOM 867 O O . THR A 1 118 ? -0.944 14.453 21.409 1.00 88.81 118 THR A O 1
ATOM 870 N N . ASP A 1 119 ? 1.087 13.512 21.083 1.00 90.12 119 ASP A N 1
ATOM 871 C CA . ASP A 1 119 ? 0.925 13.150 19.668 1.00 90.12 119 ASP A CA 1
ATOM 872 C C . ASP A 1 119 ? 0.178 11.825 19.464 1.00 90.12 119 ASP A C 1
ATOM 874 O O . ASP A 1 119 ? 0.103 11.019 20.395 1.00 90.12 119 ASP A O 1
ATOM 878 N N . PRO A 1 120 ? -0.410 11.597 18.274 1.00 89.62 120 PRO A N 1
ATOM 879 C CA . PRO A 1 120 ? -1.205 10.405 18.024 1.00 89.62 120 PRO A CA 1
ATOM 880 C C . PRO A 1 120 ? -0.340 9.141 18.044 1.00 89.62 120 PRO A C 1
ATOM 882 O O . PRO A 1 120 ? 0.708 9.080 17.408 1.00 89.62 120 PRO A O 1
ATOM 885 N N . ASP A 1 121 ? -0.812 8.119 18.755 1.00 93.25 121 ASP A N 1
ATOM 886 C CA . ASP A 1 121 ? -0.311 6.750 18.641 1.00 93.25 121 ASP A CA 1
ATOM 887 C C . ASP A 1 121 ? -1.225 5.988 17.678 1.00 93.25 121 ASP A C 1
ATOM 889 O O . ASP A 1 121 ? -2.285 5.483 18.064 1.00 93.25 121 ASP A O 1
ATOM 893 N N . GLU A 1 122 ? -0.860 5.956 16.391 1.00 93.94 122 GLU A N 1
ATOM 894 C CA . GLU A 1 122 ? -1.665 5.257 15.385 1.00 93.94 122 GLU A CA 1
ATOM 895 C C . GLU A 1 122 ? -1.711 3.747 15.612 1.00 93.94 122 GLU A C 1
ATOM 897 O O . GLU A 1 122 ? -2.698 3.107 15.252 1.00 93.94 122 GLU A O 1
ATOM 902 N N . GLY A 1 123 ? -0.664 3.166 16.199 1.00 95.25 123 GLY A N 1
ATOM 903 C CA . GLY A 1 123 ? -0.628 1.738 16.481 1.00 95.25 123 GLY A CA 1
ATOM 904 C C . GLY A 1 123 ? -1.661 1.359 17.540 1.00 95.25 123 GLY A C 1
ATOM 905 O O . GLY A 1 123 ? -2.464 0.453 17.314 1.00 95.25 123 GLY A O 1
ATOM 906 N N . ASP A 1 124 ? -1.691 2.095 18.655 1.00 94.56 124 ASP A N 1
ATOM 907 C CA . ASP A 1 124 ? -2.719 1.952 19.693 1.00 94.56 124 ASP A CA 1
ATOM 908 C C . ASP A 1 124 ? -4.126 2.268 19.165 1.00 94.56 124 ASP A C 1
ATOM 910 O O . ASP A 1 124 ? -5.085 1.554 19.471 1.00 94.56 124 ASP A O 1
ATOM 914 N N . PHE A 1 125 ? -4.260 3.310 18.338 1.00 95.06 125 PHE A N 1
ATOM 915 C CA . PHE A 1 125 ? -5.542 3.681 17.743 1.00 95.06 125 PHE A CA 1
ATOM 916 C C . PHE A 1 125 ? -6.137 2.548 16.909 1.00 95.06 125 PHE A C 1
ATOM 918 O O . PHE A 1 125 ? -7.282 2.156 17.133 1.00 95.06 125 PHE A O 1
ATOM 925 N N . ILE A 1 126 ? -5.357 1.980 15.988 1.00 97.69 126 ILE A N 1
ATOM 926 C CA . ILE A 1 126 ? -5.832 0.886 15.141 1.00 97.69 126 ILE A CA 1
ATOM 927 C C . ILE A 1 126 ? -6.062 -0.388 15.962 1.00 97.69 126 ILE A C 1
ATOM 929 O O . ILE A 1 126 ? -7.090 -1.034 15.775 1.00 97.69 126 ILE A O 1
ATOM 933 N N . ALA A 1 127 ? -5.182 -0.722 16.912 1.00 97.25 127 ALA A N 1
ATOM 934 C CA . ALA A 1 127 ? -5.380 -1.873 17.796 1.00 97.25 127 ALA A CA 1
ATOM 935 C C . ALA A 1 127 ? -6.675 -1.761 18.623 1.00 97.25 127 ALA A C 1
ATOM 937 O O . ALA A 1 127 ? -7.407 -2.740 18.762 1.00 97.25 127 ALA A O 1
ATOM 938 N N . SER A 1 128 ? -7.004 -0.560 19.108 1.00 95.94 128 SER A N 1
ATOM 939 C CA . SER A 1 128 ? -8.253 -0.297 19.835 1.00 95.94 128 SER A CA 1
ATOM 940 C C . SER A 1 128 ? -9.489 -0.493 18.952 1.00 95.94 128 SER A C 1
ATOM 942 O O . SER A 1 128 ? -10.482 -1.060 19.401 1.00 95.94 128 SER A O 1
ATOM 944 N N . ILE A 1 129 ? -9.429 -0.071 17.683 1.00 97.44 129 ILE A N 1
ATOM 945 C CA . ILE A 1 129 ? -10.523 -0.300 16.728 1.00 97.44 129 ILE A CA 1
ATOM 946 C C . ILE A 1 129 ? -10.676 -1.792 16.430 1.00 97.44 129 ILE A C 1
ATOM 948 O O . ILE A 1 129 ? -11.797 -2.289 16.386 1.00 97.44 129 ILE A O 1
ATOM 952 N N . ILE A 1 130 ? -9.568 -2.518 16.248 1.00 98.31 130 ILE A N 1
ATOM 953 C CA . ILE A 1 130 ? -9.598 -3.969 16.035 1.00 98.31 130 ILE A CA 1
ATOM 954 C C . ILE A 1 130 ? -10.278 -4.665 17.214 1.00 98.31 130 ILE A C 1
ATOM 956 O O . ILE A 1 130 ? -11.149 -5.502 16.989 1.00 98.31 130 ILE A O 1
ATOM 960 N N . GLN A 1 131 ? -9.918 -4.305 18.449 1.00 96.75 131 GLN A N 1
ATOM 961 C CA . GLN A 1 131 ? -10.535 -4.878 19.644 1.00 96.75 131 GLN A CA 1
ATOM 962 C C . GLN A 1 131 ? -12.043 -4.612 19.684 1.00 96.75 131 GLN A C 1
ATOM 964 O O . GLN A 1 131 ? -12.811 -5.552 19.843 1.00 96.75 131 GLN A O 1
ATOM 969 N N . GLU A 1 132 ? -12.476 -3.370 19.459 1.00 96.12 132 GLU A N 1
ATOM 970 C CA . GLU A 1 132 ? -13.903 -3.031 19.428 1.00 96.12 132 GLU A CA 1
ATOM 971 C C . GLU A 1 132 ? -14.646 -3.807 18.334 1.00 96.12 132 GLU A C 1
ATOM 973 O O . GLU A 1 132 ? -15.692 -4.393 18.584 1.00 96.12 132 GLU A O 1
ATOM 978 N N . VAL A 1 133 ? -14.106 -3.865 17.114 1.00 96.31 133 VAL A N 1
ATOM 979 C CA . VAL A 1 133 ? -14.728 -4.599 16.000 1.00 96.31 133 VAL A CA 1
ATOM 980 C C . VAL A 1 133 ? -14.840 -6.100 16.313 1.00 96.31 133 VAL A C 1
ATOM 982 O O . VAL A 1 133 ? -15.861 -6.719 15.999 1.00 96.31 133 VAL A O 1
ATOM 985 N N . ARG A 1 134 ? -13.842 -6.680 16.991 1.00 96.31 134 ARG A N 1
ATOM 986 C CA . ARG A 1 134 ? -13.874 -8.066 17.489 1.00 96.31 134 ARG A CA 1
ATOM 987 C C . ARG A 1 134 ? -14.922 -8.258 18.583 1.00 96.31 134 ARG A C 1
ATOM 989 O O . ARG A 1 134 ? -15.683 -9.217 18.509 1.00 96.31 134 ARG A O 1
ATOM 996 N N . ASP A 1 135 ? -15.020 -7.334 19.537 1.00 94.94 135 ASP A N 1
ATOM 997 C CA . ASP A 1 135 ? -16.005 -7.379 20.628 1.00 94.94 135 ASP A CA 1
ATOM 998 C C . ASP A 1 135 ? -17.451 -7.290 20.111 1.00 94.94 135 ASP A C 1
ATOM 1000 O O . ASP A 1 135 ? -18.369 -7.847 20.714 1.00 94.94 135 ASP A O 1
ATOM 1004 N N . ARG A 1 136 ? -17.657 -6.648 18.954 1.00 94.00 136 ARG A N 1
ATOM 1005 C CA . ARG A 1 136 ? -18.943 -6.642 18.237 1.00 94.00 136 ARG A CA 1
ATOM 1006 C C . ARG A 1 136 ? -19.263 -7.978 17.559 1.00 94.00 136 ARG A C 1
ATOM 1008 O O . ARG A 1 136 ? -20.428 -8.225 17.261 1.00 94.00 136 ARG A O 1
ATOM 1015 N N . GLY A 1 137 ? -18.269 -8.838 17.333 1.00 94.62 137 GLY A N 1
ATOM 1016 C CA . GLY A 1 137 ? -18.426 -10.172 16.744 1.00 94.62 137 GLY A CA 1
ATOM 1017 C C . GLY A 1 137 ? -17.814 -10.348 15.352 1.00 94.62 137 GLY A C 1
ATOM 1018 O O . GLY A 1 137 ? -18.022 -11.393 14.744 1.00 94.62 137 GLY A O 1
ATOM 1019 N N . ALA A 1 138 ? -17.066 -9.373 14.824 1.00 96.56 138 ALA A N 1
ATOM 1020 C CA . ALA A 1 138 ? -16.371 -9.527 13.545 1.00 96.56 138 ALA A CA 1
ATOM 1021 C C . ALA A 1 138 ? -14.986 -10.152 13.764 1.00 96.56 138 ALA A C 1
ATOM 1023 O O . ALA A 1 138 ? -14.043 -9.464 14.151 1.00 96.56 138 ALA A O 1
ATOM 1024 N N . ASN A 1 139 ? -14.855 -11.451 13.485 1.00 96.38 139 ASN A N 1
ATOM 1025 C CA . ASN A 1 139 ? -13.694 -12.316 13.730 1.00 96.38 139 ASN A CA 1
ATOM 1026 C C . ASN A 1 139 ? -12.881 -12.693 12.470 1.00 96.38 139 ASN A C 1
ATOM 1028 O O . ASN A 1 139 ? -11.887 -13.412 12.574 1.00 96.38 139 ASN A O 1
ATOM 1032 N N . GLY A 1 140 ? -13.232 -12.166 11.292 1.00 97.44 140 GLY A N 1
ATOM 1033 C CA . GLY A 1 140 ? -12.513 -12.429 10.039 1.00 97.44 140 GLY A CA 1
ATOM 1034 C C . GLY A 1 140 ? -11.097 -11.848 9.951 1.00 97.44 140 GLY A C 1
ATOM 1035 O O . GLY A 1 140 ? -10.642 -11.092 10.815 1.00 97.44 140 GLY A O 1
ATOM 1036 N N . ASN A 1 141 ? -10.369 -12.214 8.896 1.00 98.12 141 ASN A N 1
ATOM 1037 C CA . ASN A 1 141 ? -8.989 -11.772 8.677 1.00 98.12 141 ASN A CA 1
ATOM 1038 C C . ASN A 1 141 ? -8.891 -10.254 8.452 1.00 98.12 141 ASN A C 1
ATOM 1040 O O . ASN A 1 141 ? -9.774 -9.666 7.833 1.00 98.12 141 ASN A O 1
ATOM 1044 N N . ILE A 1 142 ? -7.811 -9.626 8.935 1.00 98.69 142 ILE A N 1
ATOM 1045 C CA . ILE A 1 142 ? -7.640 -8.166 8.885 1.00 98.69 142 ILE A CA 1
ATOM 1046 C C . ILE A 1 142 ? -6.674 -7.757 7.777 1.00 98.69 142 ILE A C 1
ATOM 1048 O O . ILE A 1 142 ? -5.551 -8.258 7.691 1.00 98.69 142 ILE A O 1
ATOM 1052 N N . TYR A 1 143 ? -7.101 -6.783 6.984 1.00 98.81 143 TYR A N 1
ATOM 1053 C CA . TYR A 1 143 ? -6.366 -6.195 5.875 1.00 98.81 143 TYR A CA 1
ATOM 1054 C C . TYR A 1 143 ? -6.313 -4.675 5.998 1.00 98.81 143 TYR A C 1
ATOM 1056 O O . TYR A 1 143 ? -7.190 -4.067 6.610 1.00 98.81 143 TYR A O 1
ATOM 1064 N N . ALA A 1 144 ? -5.313 -4.046 5.381 1.00 98.75 144 ALA A N 1
ATOM 1065 C CA . ALA A 1 144 ? -5.247 -2.589 5.276 1.00 98.75 144 ALA A CA 1
ATOM 1066 C C . ALA A 1 144 ? -4.938 -2.138 3.846 1.00 98.75 144 ALA A C 1
ATOM 1068 O O . ALA A 1 144 ? -3.968 -2.585 3.238 1.00 98.75 144 ALA A O 1
ATOM 1069 N N . ILE A 1 145 ? -5.736 -1.210 3.329 1.00 98.62 145 ILE A N 1
ATOM 1070 C CA . ILE A 1 145 ? -5.523 -0.534 2.051 1.00 98.62 145 ILE A CA 1
ATOM 1071 C C . ILE A 1 145 ? -5.201 0.925 2.350 1.00 98.62 145 ILE A C 1
ATOM 1073 O O . ILE A 1 145 ? -5.996 1.641 2.958 1.00 98.62 145 ILE A O 1
ATOM 1077 N N . GLY A 1 146 ? -4.032 1.381 1.913 1.00 98.25 146 GLY A N 1
ATOM 1078 C CA . GLY A 1 146 ? -3.569 2.743 2.148 1.00 98.25 146 GLY A CA 1
ATOM 1079 C C . GLY A 1 146 ? -3.125 3.440 0.871 1.00 98.25 146 GLY A C 1
ATOM 1080 O O . GLY A 1 146 ? -2.665 2.798 -0.073 1.00 98.25 146 GLY A O 1
ATOM 1081 N N . ASN A 1 147 ? -3.235 4.769 0.851 1.00 97.56 147 ASN A N 1
ATOM 1082 C CA . ASN A 1 147 ? -2.697 5.609 -0.220 1.00 97.56 147 ASN A CA 1
ATOM 1083 C C . ASN A 1 147 ? -1.756 6.683 0.339 1.00 97.56 147 ASN A C 1
ATOM 1085 O O . ASN A 1 147 ? -2.129 7.399 1.271 1.00 97.56 147 ASN A O 1
ATOM 1089 N N . SER A 1 148 ? -0.571 6.845 -0.255 1.00 97.25 148 SER A N 1
ATOM 1090 C CA . SER A 1 148 ? 0.431 7.842 0.149 1.00 97.25 148 SER A CA 1
ATOM 1091 C C . SER A 1 148 ? 0.774 7.698 1.647 1.00 97.25 148 SER A C 1
ATOM 1093 O O . SER A 1 148 ? 1.105 6.610 2.111 1.00 97.25 148 SER A O 1
ATOM 1095 N N . ASN A 1 149 ? 0.596 8.736 2.465 1.00 97.88 149 ASN A N 1
ATOM 1096 C CA . ASN A 1 149 ? 0.750 8.652 3.925 1.00 97.88 149 ASN A CA 1
ATOM 1097 C C . ASN A 1 149 ? -0.096 7.535 4.591 1.00 97.88 149 ASN A C 1
ATOM 1099 O O . ASN A 1 149 ? 0.345 6.955 5.578 1.00 97.88 149 ASN A O 1
ATOM 1103 N N . GLY A 1 150 ? -1.257 7.163 4.039 1.00 98.44 150 GLY A N 1
ATOM 1104 C CA . GLY A 1 150 ? -2.022 6.000 4.506 1.00 98.44 150 GLY A CA 1
ATOM 1105 C C . GLY A 1 150 ? -1.366 4.659 4.165 1.00 98.44 150 GLY A C 1
ATOM 1106 O O . GLY A 1 150 ? -1.463 3.712 4.940 1.00 98.44 150 GLY A O 1
ATOM 1107 N N . ALA A 1 151 ? -0.644 4.574 3.043 1.00 98.69 151 ALA A N 1
ATOM 1108 C CA . ALA A 1 151 ? 0.178 3.410 2.708 1.00 98.69 151 ALA A CA 1
ATOM 1109 C C . ALA A 1 151 ? 1.411 3.312 3.622 1.00 98.69 151 ALA A C 1
ATOM 1111 O O . ALA A 1 151 ? 1.772 2.213 4.041 1.00 98.69 151 ALA A O 1
ATOM 1112 N N . ALA A 1 152 ? 1.996 4.450 4.018 1.00 98.56 152 ALA A N 1
ATOM 1113 C CA . ALA A 1 152 ? 3.027 4.476 5.058 1.00 98.56 152 ALA A CA 1
ATOM 1114 C C . ALA A 1 152 ? 2.507 3.889 6.382 1.00 98.56 152 ALA A C 1
ATOM 1116 O O . ALA A 1 152 ? 3.201 3.095 7.021 1.00 98.56 152 ALA A O 1
ATOM 1117 N N . LEU A 1 153 ? 1.267 4.224 6.770 1.00 98.69 153 LEU A N 1
ATOM 1118 C CA . LEU A 1 153 ? 0.658 3.646 7.966 1.00 98.69 153 LEU A CA 1
ATOM 1119 C C . LEU A 1 153 ? 0.390 2.149 7.785 1.00 98.69 153 LEU A C 1
ATOM 1121 O O . LEU A 1 153 ? 0.729 1.382 8.677 1.00 98.69 153 LEU A O 1
ATOM 1125 N N . ALA A 1 154 ? -0.127 1.706 6.635 1.00 98.81 154 ALA A N 1
ATOM 1126 C CA . ALA A 1 154 ? -0.322 0.280 6.356 1.00 98.81 154 ALA A CA 1
ATOM 1127 C C . ALA A 1 154 ? 0.985 -0.521 6.518 1.00 98.81 154 ALA A C 1
ATOM 1129 O O . ALA A 1 154 ? 1.008 -1.551 7.194 1.00 98.81 154 ALA A O 1
ATOM 1130 N N . HIS A 1 155 ? 2.096 -0.010 5.977 1.00 98.69 155 HIS A N 1
ATOM 1131 C CA . HIS A 1 155 ? 3.419 -0.601 6.167 1.00 98.69 155 HIS A CA 1
ATOM 1132 C C . HIS A 1 155 ? 3.861 -0.634 7.634 1.00 98.69 155 HIS A C 1
ATOM 1134 O O . HIS A 1 155 ? 4.400 -1.652 8.080 1.00 98.69 155 HIS A O 1
ATOM 1140 N N . ARG A 1 156 ? 3.630 0.442 8.398 1.00 98.12 156 ARG A N 1
ATOM 1141 C CA . ARG A 1 156 ? 3.929 0.476 9.836 1.00 98.12 156 ARG A CA 1
ATOM 1142 C C . ARG A 1 156 ? 3.092 -0.548 10.600 1.00 98.12 156 ARG A C 1
ATOM 1144 O O . ARG A 1 156 ? 3.659 -1.327 11.357 1.00 98.12 156 ARG A O 1
ATOM 1151 N N . LEU A 1 157 ? 1.781 -0.615 10.378 1.00 98.19 157 LEU A N 1
ATOM 1152 C CA . LEU A 1 157 ? 0.904 -1.588 11.041 1.00 98.19 157 LEU A CA 1
ATOM 1153 C C . LEU A 1 157 ? 1.364 -3.026 10.766 1.00 98.19 157 LEU A C 1
ATOM 1155 O O . LEU A 1 157 ? 1.538 -3.805 11.699 1.00 98.19 157 LEU A O 1
ATOM 1159 N N . ALA A 1 158 ? 1.663 -3.347 9.504 1.00 97.88 158 ALA A N 1
ATOM 1160 C CA . ALA A 1 158 ? 2.204 -4.646 9.111 1.00 97.88 158 ALA A CA 1
ATOM 1161 C C . ALA A 1 158 ? 3.568 -4.945 9.758 1.00 97.88 158 ALA A C 1
ATOM 1163 O O . ALA A 1 158 ? 3.827 -6.066 10.186 1.00 97.88 158 ALA A O 1
ATOM 1164 N N . SER A 1 159 ? 4.446 -3.943 9.873 1.00 97.69 159 SER A N 1
ATOM 1165 C CA . SER A 1 159 ? 5.771 -4.090 10.501 1.00 97.69 159 SER A CA 1
ATOM 1166 C C . SER A 1 159 ? 5.693 -4.398 12.000 1.00 97.69 159 SER A C 1
ATOM 1168 O O . SER A 1 159 ? 6.654 -4.903 12.582 1.00 97.69 159 SER A O 1
ATOM 1170 N N . ASN A 1 160 ? 4.548 -4.097 12.615 1.00 96.69 160 ASN A N 1
ATOM 1171 C CA . ASN A 1 160 ? 4.245 -4.334 14.022 1.00 96.69 160 ASN A CA 1
ATOM 1172 C C . ASN A 1 160 ? 3.210 -5.458 14.208 1.00 96.69 160 ASN A C 1
ATOM 1174 O O . ASN A 1 160 ? 2.619 -5.559 15.283 1.00 96.69 160 ASN A O 1
ATOM 1178 N N . ALA A 1 161 ? 2.987 -6.295 13.187 1.00 95.88 161 ALA A N 1
ATOM 1179 C CA . ALA A 1 161 ? 1.971 -7.337 13.224 1.00 95.88 161 ALA A CA 1
ATOM 1180 C C . ALA A 1 161 ? 2.189 -8.321 14.388 1.00 95.88 161 ALA A C 1
ATOM 1182 O O . ALA A 1 161 ? 3.261 -8.912 14.566 1.00 95.88 161 ALA A O 1
ATOM 1183 N N . ASN A 1 162 ? 1.148 -8.478 15.203 1.00 93.88 162 ASN A N 1
ATOM 1184 C CA . ASN A 1 162 ? 1.106 -9.331 16.388 1.00 93.88 162 ASN A CA 1
ATOM 1185 C C . ASN A 1 162 ? -0.353 -9.638 16.768 1.00 93.88 162 ASN A C 1
ATOM 1187 O O . ASN A 1 162 ? -1.259 -9.390 15.981 1.00 93.88 162 ASN A O 1
ATOM 1191 N N . SER A 1 163 ? -0.608 -10.169 17.965 1.00 93.00 163 SER A N 1
ATOM 1192 C CA . SER A 1 163 ? -1.976 -10.467 18.415 1.00 93.00 163 SER A CA 1
ATOM 1193 C C . SER A 1 163 ? -2.897 -9.241 18.481 1.00 93.00 163 SER A C 1
ATOM 1195 O O . SER A 1 163 ? -4.097 -9.390 18.284 1.00 93.00 163 SER A O 1
ATOM 1197 N N . SER A 1 164 ? -2.354 -8.050 18.749 1.00 94.31 164 SER A N 1
ATOM 1198 C CA . SER A 1 164 ? -3.102 -6.785 18.804 1.00 94.31 164 SER A CA 1
ATOM 1199 C C . SER A 1 164 ? -3.258 -6.129 17.429 1.00 94.31 164 SER A C 1
ATOM 1201 O O . SER A 1 164 ? -4.222 -5.408 17.195 1.00 94.31 164 SER A O 1
ATOM 1203 N N . LEU A 1 165 ? -2.327 -6.394 16.508 1.00 96.31 165 LEU A N 1
ATOM 1204 C CA . LEU A 1 165 ? -2.397 -5.999 15.099 1.00 96.31 165 LEU A CA 1
ATOM 1205 C C . LEU A 1 165 ? -2.291 -7.246 14.202 1.00 96.31 165 LEU A C 1
ATOM 1207 O O . LEU A 1 165 ? -1.250 -7.443 13.569 1.00 96.31 165 LEU A O 1
ATOM 1211 N N . PRO A 1 166 ? -3.313 -8.122 14.140 1.00 96.56 166 PRO A N 1
ATOM 1212 C CA . PRO A 1 166 ? -3.248 -9.371 13.379 1.00 96.56 166 PRO A CA 1
ATOM 1213 C C . PRO A 1 166 ? -3.465 -9.122 11.875 1.00 96.56 166 PRO A C 1
ATOM 1215 O O . PRO A 1 166 ? -4.380 -9.666 11.258 1.00 96.56 166 PRO A O 1
ATOM 1218 N N . ILE A 1 167 ? -2.638 -8.251 11.290 1.00 97.81 167 ILE A N 1
ATOM 1219 C CA . ILE A 1 167 ? -2.687 -7.869 9.877 1.00 97.81 167 ILE A CA 1
ATOM 1220 C C . ILE A 1 167 ? -2.238 -9.061 9.029 1.00 97.81 167 ILE A C 1
ATOM 1222 O O . ILE A 1 167 ? -1.089 -9.487 9.115 1.00 97.81 167 ILE A O 1
ATOM 1226 N N . LYS A 1 168 ? -3.135 -9.587 8.193 1.00 97.62 168 LYS A N 1
ATOM 1227 C CA . LYS A 1 168 ? -2.859 -10.700 7.274 1.00 97.62 168 LYS A CA 1
ATOM 1228 C C . LYS A 1 168 ? -2.277 -10.221 5.944 1.00 97.62 168 LYS A C 1
ATOM 1230 O O . LYS A 1 168 ? -1.439 -10.902 5.351 1.00 97.62 168 LYS A O 1
ATOM 1235 N N . GLY A 1 169 ? -2.678 -9.036 5.486 1.00 98.38 169 GLY A N 1
ATOM 1236 C CA . GLY A 1 169 ? -2.099 -8.434 4.291 1.00 98.38 169 GLY A CA 1
ATOM 1237 C C . GLY A 1 169 ? -2.377 -6.944 4.131 1.00 98.38 169 GLY A C 1
ATOM 1238 O O . GLY A 1 169 ? -3.300 -6.399 4.737 1.00 98.38 169 GLY A O 1
ATOM 1239 N N . ILE A 1 170 ? -1.573 -6.287 3.298 1.00 98.81 170 ILE A N 1
ATOM 1240 C CA . ILE A 1 170 ? -1.713 -4.864 2.982 1.00 98.81 170 ILE A CA 1
ATOM 1241 C C . ILE A 1 170 ? -1.684 -4.598 1.477 1.00 98.81 170 ILE A C 1
ATOM 1243 O O . ILE A 1 170 ? -0.965 -5.264 0.733 1.00 98.81 170 ILE A O 1
ATOM 1247 N N . VAL A 1 171 ? -2.419 -3.568 1.060 1.00 98.81 171 VAL A N 1
ATOM 1248 C CA . VAL A 1 171 ? -2.307 -2.939 -0.260 1.00 98.81 171 VAL A CA 1
ATOM 1249 C C . VAL A 1 171 ? -1.777 -1.520 -0.063 1.00 98.81 171 VAL A C 1
ATOM 1251 O O . VAL A 1 171 ? -2.482 -0.636 0.430 1.00 98.81 171 VAL A O 1
ATOM 1254 N N . ALA A 1 172 ? -0.513 -1.304 -0.416 1.00 98.75 172 ALA A N 1
ATOM 1255 C CA . ALA A 1 172 ? 0.196 -0.041 -0.246 1.00 98.75 172 ALA A CA 1
ATOM 1256 C C . ALA A 1 172 ? 0.321 0.688 -1.590 1.00 98.75 172 ALA A C 1
ATOM 1258 O O . ALA A 1 172 ? 1.062 0.266 -2.479 1.00 98.75 172 ALA A O 1
ATOM 1259 N N . LYS A 1 173 ? -0.404 1.799 -1.741 1.00 98.62 173 LYS A N 1
ATOM 1260 C CA . LYS A 1 173 ? -0.400 2.611 -2.963 1.00 98.62 173 LYS A CA 1
ATOM 1261 C C . LYS A 1 173 ? 0.453 3.859 -2.765 1.00 98.62 173 LYS A C 1
ATOM 1263 O O . LYS A 1 173 ? 0.219 4.625 -1.830 1.00 98.62 173 LYS A O 1
ATOM 1268 N N . VAL A 1 174 ? 1.409 4.065 -3.665 1.00 98.25 174 VAL A N 1
ATOM 1269 C CA . VAL A 1 174 ? 2.289 5.238 -3.798 1.00 98.25 174 VAL A CA 1
ATOM 1270 C C . VAL A 1 174 ? 3.048 5.628 -2.526 1.00 98.25 174 VAL A C 1
ATOM 1272 O O . VAL A 1 174 ? 3.306 6.803 -2.280 1.00 98.25 174 VAL A O 1
ATOM 1275 N N . THR A 1 175 ? 3.403 4.657 -1.678 1.00 98.31 175 THR A N 1
ATOM 1276 C CA . THR A 1 175 ? 4.444 4.801 -0.647 1.00 98.31 175 THR A CA 1
ATOM 1277 C C . THR A 1 175 ? 5.046 3.445 -0.286 1.00 98.31 175 THR A C 1
ATOM 1279 O O . THR A 1 175 ? 4.336 2.444 -0.238 1.00 98.31 175 THR A O 1
ATOM 1282 N N . GLN A 1 176 ? 6.351 3.440 -0.015 1.00 98.19 176 GLN A N 1
ATOM 1283 C CA . GLN A 1 176 ? 7.159 2.267 0.325 1.00 98.19 176 GLN A CA 1
ATOM 1284 C C . GLN A 1 176 ? 7.645 2.304 1.788 1.00 98.19 176 GLN A C 1
ATOM 1286 O O . GLN A 1 176 ? 7.275 3.204 2.548 1.00 98.19 176 GLN A O 1
ATOM 1291 N N . LEU A 1 177 ? 8.464 1.332 2.208 1.00 98.50 177 LEU A N 1
ATOM 1292 C CA . LEU A 1 177 ? 8.998 1.294 3.572 1.00 98.50 177 LEU A CA 1
ATOM 1293 C C . LEU A 1 177 ? 9.947 2.469 3.839 1.00 98.50 177 LEU A C 1
ATOM 1295 O O . LEU A 1 177 ? 10.680 2.937 2.964 1.00 98.50 177 LEU A O 1
ATOM 1299 N N . LEU A 1 178 ? 10.001 2.896 5.099 1.00 98.31 178 LEU A N 1
ATOM 1300 C CA . LEU A 1 178 ? 11.105 3.720 5.574 1.00 98.31 178 LEU A CA 1
ATOM 1301 C C . LEU A 1 178 ? 12.347 2.844 5.749 1.00 98.31 178 LEU A C 1
ATOM 1303 O O . LEU A 1 178 ? 12.282 1.735 6.266 1.00 98.31 178 LEU A O 1
ATOM 1307 N N . LYS A 1 179 ? 13.505 3.373 5.379 1.00 97.81 179 LYS A N 1
ATOM 1308 C CA . LYS A 1 179 ? 14.829 2.824 5.676 1.00 97.81 179 LYS A CA 1
ATOM 1309 C C . LYS A 1 179 ? 15.323 3.246 7.053 1.00 97.81 179 LYS A C 1
ATOM 1311 O O . LYS A 1 179 ? 15.960 2.465 7.753 1.00 97.81 179 LYS A O 1
ATOM 1316 N N . SER A 1 180 ? 15.049 4.489 7.424 1.00 97.38 180 SER A N 1
ATOM 1317 C CA . SER A 1 180 ? 15.374 5.047 8.730 1.00 97.38 180 SER A CA 1
ATOM 1318 C C . SER A 1 180 ? 14.318 6.078 9.129 1.00 97.38 180 SER A C 1
ATOM 1320 O O . SER A 1 180 ? 13.700 6.672 8.240 1.00 97.38 180 SER A O 1
ATOM 1322 N N . PRO A 1 181 ? 14.106 6.294 10.436 1.00 97.44 181 PRO A N 1
ATOM 1323 C CA . PRO A 1 181 ? 14.661 5.530 11.561 1.00 97.44 181 PRO A CA 1
ATOM 1324 C C . PRO A 1 181 ? 14.008 4.141 11.699 1.00 97.44 181 PRO A C 1
ATOM 1326 O O . PRO A 1 181 ? 13.001 3.856 11.050 1.00 97.44 181 PRO A O 1
ATOM 1329 N N . GLU A 1 182 ? 14.558 3.278 12.563 1.00 95.50 182 GLU A N 1
ATOM 1330 C CA . GLU A 1 182 ? 13.956 1.960 12.845 1.00 95.50 182 GLU A CA 1
ATOM 1331 C C . GLU A 1 182 ? 12.542 2.086 13.438 1.00 95.50 182 GLU A C 1
ATOM 1333 O O . GLU A 1 182 ? 11.663 1.256 13.213 1.00 95.50 182 GLU A O 1
ATOM 1338 N N . ARG A 1 183 ? 12.318 3.151 14.204 1.00 95.31 183 ARG A N 1
ATOM 1339 C CA . ARG A 1 183 ? 11.057 3.442 14.875 1.00 95.31 183 ARG A CA 1
ATOM 1340 C C . ARG A 1 183 ? 10.886 4.943 15.058 1.00 95.31 183 ARG A C 1
ATOM 1342 O O . ARG A 1 183 ? 11.883 5.652 15.199 1.00 95.31 183 ARG A O 1
ATOM 1349 N N . SER A 1 184 ? 9.643 5.415 15.030 1.00 96.56 184 SER A N 1
ATOM 1350 C CA . SER A 1 184 ? 9.317 6.828 15.247 1.00 96.56 184 SER A CA 1
ATOM 1351 C C . SER A 1 184 ? 7.872 7.043 15.688 1.00 96.56 184 SER A C 1
ATOM 1353 O O . SER A 1 184 ? 6.982 6.313 15.257 1.00 96.56 184 SER A O 1
ATOM 1355 N N . GLY A 1 185 ? 7.649 8.091 16.479 1.00 94.38 185 GLY A N 1
ATOM 1356 C CA . GLY A 1 185 ? 6.357 8.424 17.077 1.00 94.38 185 GLY A CA 1
ATOM 1357 C C . GLY A 1 185 ? 6.134 7.721 18.420 1.00 94.38 185 GLY A C 1
ATOM 1358 O O . GLY A 1 185 ? 6.962 6.908 18.837 1.00 94.38 185 GLY A O 1
ATOM 1359 N N . PRO A 1 186 ? 5.037 8.022 19.123 1.00 93.00 186 PRO A N 1
ATOM 1360 C CA . PRO A 1 186 ? 4.745 7.439 20.427 1.00 93.00 186 PRO A CA 1
ATOM 1361 C C . PRO A 1 186 ? 4.486 5.928 20.357 1.00 93.00 186 PRO A C 1
ATOM 1363 O O . PRO A 1 186 ? 4.299 5.345 19.288 1.00 93.00 186 PRO A O 1
ATOM 1366 N N . GLY A 1 187 ? 4.500 5.285 21.523 1.00 93.62 187 GLY A N 1
ATOM 1367 C CA . GLY A 1 187 ? 4.007 3.924 21.675 1.00 93.62 187 GLY A CA 1
ATOM 1368 C C . GLY A 1 187 ? 5.022 2.815 21.419 1.00 93.62 187 GLY A C 1
ATOM 1369 O O . GLY A 1 187 ? 6.241 3.004 21.324 1.00 93.62 187 GLY A O 1
ATOM 1370 N N . THR A 1 188 ? 4.488 1.597 21.356 1.00 93.88 188 THR A N 1
ATOM 1371 C CA . THR A 1 188 ? 5.268 0.359 21.170 1.00 93.88 188 THR A CA 1
ATOM 1372 C C . THR A 1 188 ? 5.075 -0.271 19.792 1.00 93.88 188 THR A C 1
ATOM 1374 O O . THR A 1 188 ? 5.927 -1.040 19.355 1.00 93.88 188 THR A O 1
ATOM 1377 N N . LEU A 1 189 ? 4.002 0.098 19.087 1.00 94.88 189 LEU A N 1
ATOM 1378 C CA . LEU A 1 189 ? 3.627 -0.398 17.760 1.00 94.88 189 LEU A CA 1
ATOM 1379 C C . LEU A 1 189 ? 4.102 0.568 16.655 1.00 94.88 189 LEU A C 1
ATOM 1381 O O . LEU A 1 189 ? 3.369 0.894 15.723 1.00 94.88 189 LEU A O 1
ATOM 1385 N N . ASN A 1 190 ? 5.335 1.060 16.790 1.00 95.31 190 ASN A N 1
ATOM 1386 C CA . ASN A 1 190 ? 5.884 2.181 16.023 1.00 95.31 190 ASN A CA 1
ATOM 1387 C C . ASN A 1 190 ? 7.162 1.842 15.238 1.00 95.31 190 ASN A C 1
ATOM 1389 O O . ASN A 1 190 ? 7.911 2.740 14.846 1.00 95.31 190 ASN A O 1
ATOM 1393 N N . TYR A 1 191 ? 7.429 0.555 15.002 1.00 97.06 191 TYR A N 1
ATOM 1394 C CA . TYR A 1 191 ? 8.515 0.124 14.122 1.00 97.06 191 TYR A CA 1
ATOM 1395 C C . TYR A 1 191 ? 8.193 0.409 12.653 1.00 97.06 191 TYR A C 1
ATOM 1397 O O . TYR A 1 191 ? 7.078 0.184 12.191 1.00 97.06 191 TYR A O 1
ATOM 1405 N N . ASN A 1 192 ? 9.188 0.879 11.911 1.00 97.50 192 ASN A N 1
ATOM 1406 C CA . ASN A 1 192 ? 9.047 1.306 10.522 1.00 97.50 192 ASN A CA 1
ATOM 1407 C C . ASN A 1 192 ? 9.438 0.224 9.504 1.00 97.50 192 ASN A C 1
ATOM 1409 O O . ASN A 1 192 ? 9.227 0.411 8.307 1.00 97.50 192 ASN A O 1
ATOM 1413 N N . GLN A 1 193 ? 10.017 -0.886 9.970 1.00 95.94 193 GLN A N 1
ATOM 1414 C CA . GLN A 1 193 ? 10.402 -2.038 9.157 1.00 95.94 193 GLN A CA 1
ATOM 1415 C C . GLN A 1 193 ? 9.996 -3.340 9.853 1.00 95.94 193 GLN A C 1
ATOM 1417 O O . GLN A 1 193 ? 10.025 -3.412 11.093 1.00 95.94 193 GLN A O 1
ATOM 1422 N N . PRO A 1 194 ? 9.673 -4.394 9.088 1.00 95.00 194 PRO A N 1
ATOM 1423 C CA . PRO A 1 194 ? 9.422 -5.703 9.664 1.00 95.00 194 PRO A CA 1
ATOM 1424 C C . PRO A 1 194 ? 10.713 -6.312 10.236 1.00 95.00 194 PRO A C 1
ATOM 1426 O O . PRO A 1 194 ? 11.828 -5.980 9.826 1.00 95.00 194 PRO A O 1
ATOM 1429 N N . SER A 1 195 ? 10.573 -7.200 11.220 1.00 88.25 195 SER A N 1
ATOM 1430 C CA . SER A 1 195 ? 11.701 -7.933 11.802 1.00 88.25 195 SER A CA 1
ATOM 1431 C C . SER A 1 195 ? 11.270 -9.308 12.277 1.00 88.25 195 SER A C 1
ATOM 1433 O O . SER A 1 195 ? 10.351 -9.435 13.085 1.00 88.25 195 SER A O 1
ATOM 1435 N N . SER A 1 196 ? 12.021 -10.329 11.867 1.00 78.50 196 SER A N 1
ATOM 1436 C CA . SER A 1 196 ? 11.830 -11.712 12.310 1.00 78.50 196 SER A CA 1
ATOM 1437 C C . SER A 1 196 ? 12.071 -11.912 13.812 1.00 78.50 196 SER A C 1
ATOM 1439 O O . SER A 1 196 ? 11.588 -12.883 14.389 1.00 78.50 196 SER A O 1
ATOM 1441 N N . VAL A 1 197 ? 12.775 -10.986 14.475 1.00 78.56 197 VAL A N 1
ATOM 1442 C CA . VAL A 1 197 ? 13.081 -11.062 15.914 1.00 78.56 197 VAL A CA 1
ATOM 1443 C C . VAL A 1 197 ? 11.894 -10.617 16.777 1.00 78.56 197 VAL A C 1
ATOM 1445 O O . VAL A 1 197 ? 11.760 -11.069 17.911 1.00 78.56 197 VAL A O 1
ATOM 1448 N N . ARG A 1 198 ? 11.012 -9.751 16.255 1.00 77.62 198 ARG A N 1
ATOM 1449 C CA . ARG A 1 198 ? 9.873 -9.170 16.998 1.00 77.62 198 ARG A CA 1
ATOM 1450 C C . ARG A 1 198 ? 8.589 -10.005 16.926 1.00 77.62 198 ARG A C 1
ATOM 1452 O O . ARG A 1 198 ? 7.580 -9.630 17.513 1.00 77.62 198 ARG A O 1
ATOM 1459 N N . GLY A 1 199 ? 8.642 -11.142 16.242 1.00 64.19 199 GLY A N 1
ATOM 1460 C CA . GLY A 1 199 ? 7.498 -12.005 15.979 1.00 64.19 199 GLY A CA 1
ATOM 1461 C C . GLY A 1 199 ? 7.410 -12.317 14.491 1.00 64.19 199 GLY A C 1
ATOM 1462 O O . GLY A 1 199 ? 7.480 -11.432 13.646 1.00 64.19 199 GLY A O 1
ATOM 1463 N N . SER A 1 200 ? 7.262 -13.599 14.172 1.00 63.00 200 SER A N 1
ATOM 1464 C CA . SER A 1 200 ? 7.267 -14.116 12.801 1.00 63.00 200 SER A CA 1
ATOM 1465 C C . SER A 1 200 ? 5.884 -14.033 12.137 1.00 63.00 200 SER A C 1
ATOM 1467 O O . SER A 1 200 ? 5.485 -14.964 11.435 1.00 63.00 200 SER A O 1
ATOM 1469 N N . HIS A 1 201 ? 5.124 -12.959 12.379 1.00 87.94 201 HIS A N 1
ATOM 1470 C CA . HIS A 1 201 ? 3.848 -12.768 11.689 1.00 87.94 201 HIS A CA 1
ATOM 1471 C C . HIS A 1 201 ? 4.148 -12.365 10.252 1.00 87.94 201 HIS A C 1
ATOM 1473 O O . HIS A 1 201 ? 4.690 -11.290 9.981 1.00 87.94 201 HIS A O 1
ATOM 1479 N N . ARG A 1 202 ? 3.852 -13.289 9.343 1.00 93.19 202 ARG A N 1
ATOM 1480 C CA . ARG A 1 202 ? 3.960 -13.063 7.908 1.00 93.19 202 ARG A CA 1
ATOM 1481 C C . ARG A 1 202 ? 2.790 -12.190 7.485 1.00 93.19 202 ARG A C 1
ATOM 1483 O O . ARG A 1 202 ? 1.662 -12.439 7.903 1.00 93.19 202 ARG A O 1
ATOM 1490 N N . VAL A 1 203 ? 3.074 -11.188 6.668 1.00 96.44 203 VAL A N 1
ATOM 1491 C CA . VAL A 1 203 ? 2.072 -10.249 6.167 1.00 96.44 203 VAL A CA 1
ATOM 1492 C C . VAL A 1 203 ? 2.208 -10.178 4.663 1.00 96.44 203 VAL A C 1
ATOM 1494 O O . VAL A 1 203 ? 3.252 -9.777 4.156 1.00 96.44 203 VAL A O 1
ATOM 1497 N N . SER A 1 204 ? 1.164 -10.556 3.939 1.00 98.38 204 SER A N 1
ATOM 1498 C CA . SER A 1 204 ? 1.162 -10.449 2.481 1.00 98.38 204 SER A CA 1
ATOM 1499 C C . SER A 1 204 ? 1.152 -8.984 2.047 1.00 98.38 204 SER A C 1
ATOM 1501 O O . SER A 1 204 ? 0.509 -8.148 2.680 1.00 98.38 204 SER A O 1
ATOM 1503 N N . VAL A 1 205 ? 1.845 -8.648 0.962 1.00 98.75 205 VAL A N 1
ATOM 1504 C CA . VAL A 1 205 ? 2.000 -7.257 0.515 1.00 98.75 205 VAL A CA 1
ATOM 1505 C C . VAL A 1 205 ? 1.749 -7.143 -0.977 1.00 98.75 205 VAL A C 1
ATOM 1507 O O . VAL A 1 205 ? 2.459 -7.748 -1.775 1.00 98.75 205 VAL A O 1
ATOM 1510 N N . LEU A 1 206 ? 0.790 -6.300 -1.344 1.00 98.81 206 LEU A N 1
ATOM 1511 C CA . LEU A 1 206 ? 0.660 -5.746 -2.683 1.00 98.81 206 LEU A CA 1
ATOM 1512 C C . LEU A 1 206 ? 1.090 -4.276 -2.645 1.00 98.81 206 LEU A C 1
ATOM 1514 O O . LEU A 1 206 ? 0.526 -3.479 -1.898 1.00 98.81 206 LEU A O 1
ATOM 1518 N N . SER A 1 207 ? 2.077 -3.905 -3.454 1.00 98.75 207 SER A N 1
ATOM 1519 C CA . SER A 1 207 ? 2.537 -2.521 -3.587 1.00 98.75 207 SER A CA 1
ATOM 1520 C C . SER A 1 207 ? 2.291 -1.997 -4.998 1.00 98.75 207 SER A C 1
ATOM 1522 O O . SER A 1 207 ? 2.541 -2.708 -5.965 1.00 98.75 207 SER A O 1
ATOM 1524 N N . ILE A 1 208 ? 1.847 -0.748 -5.131 1.00 98.75 208 ILE A N 1
ATOM 1525 C CA . ILE A 1 208 ? 1.749 -0.054 -6.421 1.00 98.75 208 ILE A CA 1
ATOM 1526 C C . ILE A 1 208 ? 2.464 1.289 -6.312 1.00 98.75 208 ILE A C 1
ATOM 1528 O O . ILE A 1 208 ? 2.110 2.092 -5.451 1.00 98.75 208 ILE A O 1
ATOM 1532 N N . MET A 1 209 ? 3.440 1.559 -7.178 1.00 98.31 209 MET A N 1
ATOM 1533 C CA . MET A 1 209 ? 4.234 2.795 -7.157 1.00 98.31 209 MET A CA 1
ATOM 1534 C C . MET A 1 209 ? 4.409 3.359 -8.566 1.00 98.31 209 MET A C 1
ATOM 1536 O O . MET A 1 209 ? 4.604 2.600 -9.510 1.00 98.31 209 MET A O 1
ATOM 1540 N N . GLY A 1 210 ? 4.395 4.684 -8.704 1.00 98.19 210 GLY A N 1
ATOM 1541 C CA . GLY A 1 210 ? 4.859 5.354 -9.920 1.00 98.19 210 GLY A CA 1
ATOM 1542 C C . GLY A 1 210 ? 6.385 5.382 -9.976 1.00 98.19 210 GLY A C 1
ATOM 1543 O O . GLY A 1 210 ? 7.017 5.700 -8.969 1.00 98.19 210 GLY A O 1
ATOM 1544 N N . THR A 1 211 ? 6.990 5.048 -11.119 1.00 97.81 211 THR A N 1
ATOM 1545 C CA . THR A 1 211 ? 8.462 5.075 -11.249 1.00 97.81 211 THR A CA 1
ATOM 1546 C C . THR A 1 211 ? 9.021 6.500 -11.290 1.00 97.81 211 THR A C 1
ATOM 1548 O O . THR A 1 211 ? 10.160 6.715 -10.895 1.00 97.81 211 THR A O 1
ATOM 1551 N N . GLU A 1 212 ? 8.204 7.475 -11.699 1.00 97.00 212 GLU A N 1
ATOM 1552 C CA . GLU A 1 212 ? 8.539 8.905 -11.795 1.00 97.00 212 GLU A CA 1
ATOM 1553 C C . GLU A 1 212 ? 7.796 9.733 -10.729 1.00 97.00 212 GLU A C 1
ATOM 1555 O O . GLU A 1 212 ? 7.426 10.896 -10.921 1.00 97.00 212 GLU A O 1
ATOM 1560 N N . ASP A 1 213 ? 7.525 9.122 -9.575 1.00 98.12 213 ASP A N 1
ATOM 1561 C CA . ASP A 1 213 ? 6.919 9.801 -8.437 1.00 98.12 213 ASP A CA 1
ATOM 1562 C C . ASP A 1 213 ? 7.888 10.827 -7.824 1.00 98.12 213 ASP A C 1
ATOM 1564 O O . ASP A 1 213 ? 8.800 10.508 -7.061 1.00 98.12 213 ASP A O 1
ATOM 1568 N N . GLY A 1 214 ? 7.665 12.100 -8.161 1.00 92.94 214 GLY A N 1
ATOM 1569 C CA . GLY A 1 214 ? 8.461 13.218 -7.656 1.00 92.94 214 GLY A CA 1
ATOM 1570 C C . GLY A 1 214 ? 8.227 13.569 -6.182 1.00 92.94 214 GLY A C 1
ATOM 1571 O O . GLY A 1 214 ? 8.973 14.386 -5.643 1.00 92.94 214 GLY A O 1
ATOM 1572 N N . LEU A 1 215 ? 7.207 12.998 -5.527 1.00 95.69 215 LEU A N 1
ATOM 1573 C CA . LEU A 1 215 ? 6.948 13.212 -4.103 1.00 95.69 215 LEU A CA 1
ATOM 1574 C C . LEU A 1 215 ? 7.534 12.081 -3.260 1.00 95.69 215 LEU A C 1
ATOM 1576 O O . LEU A 1 215 ? 8.175 12.349 -2.246 1.00 95.69 215 LEU A O 1
ATOM 1580 N N . ILE A 1 216 ? 7.331 10.832 -3.672 1.00 97.75 216 ILE A N 1
ATOM 1581 C CA . ILE A 1 216 ? 7.864 9.635 -3.019 1.00 97.75 216 ILE A CA 1
ATOM 1582 C C . ILE A 1 216 ? 8.768 8.906 -4.021 1.00 97.75 216 ILE A C 1
ATOM 1584 O O . ILE A 1 216 ? 8.280 8.065 -4.772 1.00 97.75 216 ILE A O 1
ATOM 1588 N N . PRO A 1 217 ? 10.081 9.209 -4.050 1.00 96.75 217 PRO A N 1
ATOM 1589 C CA . PRO A 1 217 ? 10.974 8.683 -5.075 1.00 96.75 217 PRO A CA 1
ATOM 1590 C C . PRO A 1 217 ? 10.997 7.154 -5.094 1.00 96.75 217 PRO A C 1
ATOM 1592 O O . PRO A 1 217 ? 11.289 6.526 -4.074 1.00 96.75 217 PRO A O 1
ATOM 1595 N N . TYR A 1 218 ? 10.760 6.556 -6.261 1.00 97.75 218 TYR A N 1
ATOM 1596 C CA . TYR A 1 218 ? 10.776 5.101 -6.451 1.00 97.75 218 TYR A CA 1
ATOM 1597 C C . TYR A 1 218 ? 12.108 4.465 -6.012 1.00 97.75 218 TYR A C 1
ATOM 1599 O O . TYR A 1 218 ? 12.141 3.413 -5.375 1.00 97.75 218 TYR A O 1
ATOM 1607 N N . GLU A 1 219 ? 13.221 5.160 -6.259 1.00 96.81 219 GLU A N 1
ATOM 1608 C CA . GLU A 1 219 ? 14.575 4.749 -5.856 1.00 96.81 219 GLU A CA 1
ATOM 1609 C C . GLU A 1 219 ? 14.887 4.979 -4.362 1.00 96.81 219 GLU A C 1
ATOM 1611 O O . GLU A 1 219 ? 15.960 4.615 -3.877 1.00 96.81 219 GLU A O 1
ATOM 1616 N N . GLY A 1 220 ? 13.947 5.543 -3.602 1.00 97.25 220 GLY A N 1
ATOM 1617 C CA . GLY A 1 220 ? 14.090 5.816 -2.175 1.00 97.25 220 GLY A CA 1
ATOM 1618 C C . GLY A 1 220 ? 14.940 7.046 -1.857 1.00 97.25 220 GLY A C 1
ATOM 1619 O O . GLY A 1 220 ? 15.136 7.939 -2.679 1.00 97.25 220 GLY A O 1
ATOM 1620 N N . GLY A 1 221 ? 15.437 7.103 -0.620 1.00 97.00 221 GLY A N 1
ATOM 1621 C CA . GLY A 1 221 ? 16.182 8.247 -0.094 1.00 97.00 221 GLY A CA 1
ATOM 1622 C C . GLY A 1 221 ? 15.293 9.315 0.547 1.00 97.00 221 GLY A C 1
ATOM 1623 O O . GLY A 1 221 ? 14.217 9.021 1.073 1.00 97.00 221 GLY A O 1
ATOM 1624 N N . SER A 1 222 ? 15.779 10.556 0.563 1.00 96.00 222 SER A N 1
ATOM 1625 C CA . SER A 1 222 ? 15.071 11.682 1.175 1.00 96.00 222 SER A CA 1
ATOM 1626 C C . SER A 1 222 ? 13.910 12.146 0.293 1.00 96.00 222 SER A C 1
ATOM 1628 O O . SER A 1 222 ? 13.965 12.051 -0.931 1.00 96.00 222 SER A O 1
ATOM 1630 N N . SER A 1 223 ? 12.869 12.682 0.921 1.00 95.94 223 SER A N 1
ATOM 1631 C CA . SER A 1 223 ? 11.696 13.247 0.256 1.00 95.94 223 SER A CA 1
ATOM 1632 C C . SER A 1 223 ? 11.309 14.571 0.911 1.00 95.94 223 SER A C 1
ATOM 1634 O O . SER A 1 223 ? 11.499 14.775 2.114 1.00 95.94 223 SER A O 1
ATOM 1636 N N . SER A 1 224 ? 10.701 15.469 0.131 1.00 93.88 224 SER A N 1
ATOM 1637 C CA . SER A 1 224 ? 10.143 16.724 0.640 1.00 93.88 224 SER A CA 1
ATOM 1638 C C . SER A 1 224 ? 9.073 16.514 1.714 1.00 93.88 224 SER A C 1
ATOM 1640 O O . SER A 1 224 ? 8.868 17.407 2.534 1.00 93.88 224 SER A O 1
ATOM 1642 N N . VAL A 1 225 ? 8.423 15.342 1.761 1.00 94.94 225 VAL A N 1
ATOM 1643 C CA . VAL A 1 225 ? 7.430 15.011 2.801 1.00 94.94 225 VAL A CA 1
ATOM 1644 C C . VAL A 1 225 ? 8.031 14.959 4.206 1.00 94.94 225 VAL A C 1
ATOM 1646 O O . VAL A 1 225 ? 7.299 15.091 5.177 1.00 94.94 225 VAL A O 1
ATOM 1649 N N . PHE A 1 226 ? 9.355 14.819 4.332 1.00 95.56 226 PHE A N 1
ATOM 1650 C CA . PHE A 1 226 ? 10.043 14.810 5.625 1.00 95.56 226 PHE A CA 1
ATOM 1651 C C . PHE A 1 226 ? 10.458 16.202 6.109 1.00 95.56 226 PHE A C 1
ATOM 1653 O O . PHE A 1 226 ? 11.100 16.316 7.152 1.00 95.56 226 PHE A O 1
ATOM 1660 N N . GLY A 1 227 ? 10.142 17.266 5.360 1.00 91.81 227 GLY A N 1
ATOM 1661 C CA . GLY A 1 227 ? 10.432 18.643 5.773 1.00 91.81 227 GLY A CA 1
ATOM 1662 C C . GLY A 1 227 ? 11.922 18.930 5.995 1.00 91.81 227 GLY A C 1
ATOM 1663 O O . GLY A 1 227 ? 12.261 19.789 6.803 1.00 91.81 227 GLY A O 1
ATOM 1664 N N . GLY A 1 228 ? 12.811 18.194 5.318 1.00 91.00 228 GLY A N 1
ATOM 1665 C CA . GLY A 1 228 ? 14.265 18.308 5.487 1.00 91.00 228 GLY A CA 1
ATOM 1666 C C . GLY A 1 228 ? 14.834 17.579 6.710 1.00 91.00 228 GLY A C 1
ATOM 1667 O O . GLY A 1 228 ? 15.979 17.821 7.079 1.00 91.00 228 GLY A O 1
ATOM 1668 N N . ASN A 1 229 ? 14.065 16.701 7.361 1.00 94.00 229 ASN A N 1
ATOM 1669 C CA . ASN A 1 229 ? 14.573 15.878 8.454 1.00 94.00 229 ASN A CA 1
ATOM 1670 C C . ASN A 1 229 ? 15.359 14.668 7.919 1.00 94.00 229 ASN A C 1
ATOM 1672 O O . ASN A 1 229 ? 14.776 13.654 7.539 1.00 94.00 229 ASN A O 1
ATOM 1676 N N . ASP A 1 230 ? 16.688 14.753 7.963 1.00 93.81 230 ASP A N 1
ATOM 1677 C CA . ASP A 1 230 ? 17.594 13.728 7.427 1.00 93.81 230 ASP A CA 1
ATOM 1678 C C . ASP A 1 230 ? 17.545 12.373 8.159 1.00 93.81 230 ASP A C 1
ATOM 1680 O O . ASP A 1 230 ? 18.038 11.377 7.624 1.00 93.81 230 ASP A O 1
ATOM 1684 N N . ASN A 1 231 ? 16.925 12.294 9.346 1.00 96.50 231 ASN A N 1
ATOM 1685 C CA . ASN A 1 231 ? 16.728 11.016 10.045 1.00 96.50 231 ASN A CA 1
ATOM 1686 C C . ASN A 1 231 ? 15.778 10.085 9.277 1.00 96.50 231 ASN A C 1
ATOM 1688 O O . ASN A 1 231 ? 15.872 8.860 9.405 1.00 96.50 231 ASN A O 1
ATOM 1692 N N . PHE A 1 232 ? 14.881 10.662 8.474 1.00 97.88 232 PHE A N 1
ATOM 1693 C CA . PHE A 1 232 ? 13.894 9.935 7.694 1.00 97.88 232 PHE A CA 1
ATOM 1694 C C . PHE A 1 232 ? 14.384 9.712 6.271 1.00 97.88 232 PHE A C 1
ATOM 1696 O O . PHE A 1 232 ? 14.671 10.652 5.535 1.00 97.88 232 PHE A O 1
ATOM 1703 N N . GLN A 1 233 ? 14.472 8.446 5.885 1.00 98.06 233 GLN A N 1
ATOM 1704 C CA . GLN A 1 233 ? 14.852 8.030 4.540 1.00 98.06 233 GLN A CA 1
ATOM 1705 C C . GLN A 1 233 ? 13.907 6.922 4.109 1.00 98.06 233 GLN A C 1
ATOM 1707 O O . GLN A 1 233 ? 13.614 6.026 4.899 1.00 98.06 233 GLN A O 1
ATOM 1712 N N . LEU A 1 234 ? 13.462 6.947 2.862 1.00 98.50 234 LEU A N 1
ATOM 1713 C CA . LEU A 1 234 ? 12.726 5.850 2.248 1.00 98.50 234 LEU A CA 1
ATOM 1714 C C . LEU A 1 234 ? 13.711 4.757 1.807 1.00 98.50 234 LEU A C 1
ATOM 1716 O O . LEU A 1 234 ? 14.814 5.055 1.340 1.00 98.50 234 LEU A O 1
ATOM 1720 N N . MET A 1 235 ? 13.315 3.491 1.928 1.00 98.44 235 MET A N 1
ATOM 1721 C CA . MET A 1 235 ? 13.899 2.423 1.104 1.00 98.44 235 MET A CA 1
ATOM 1722 C C . MET A 1 235 ? 13.508 2.665 -0.355 1.00 98.44 235 MET A C 1
ATOM 1724 O O . MET A 1 235 ? 12.561 3.407 -0.588 1.00 98.44 235 MET A O 1
ATOM 1728 N N . SER A 1 236 ? 14.172 2.059 -1.339 1.00 98.44 236 SER A N 1
ATOM 1729 C CA . SER A 1 236 ? 13.575 2.010 -2.685 1.00 98.44 236 SER A CA 1
ATOM 1730 C C . SER A 1 236 ? 12.338 1.103 -2.693 1.00 98.44 236 SER A C 1
ATOM 1732 O O . SER A 1 236 ? 12.159 0.280 -1.785 1.00 98.44 236 SER A O 1
ATOM 1734 N N . ALA A 1 237 ? 11.486 1.212 -3.712 1.00 98.19 237 ALA A N 1
ATOM 1735 C CA . ALA A 1 237 ? 10.340 0.322 -3.890 1.00 98.19 237 ALA A CA 1
ATOM 1736 C C . ALA A 1 237 ? 10.800 -1.146 -3.924 1.00 98.19 237 ALA A C 1
ATOM 1738 O O . ALA A 1 237 ? 10.340 -1.970 -3.133 1.00 98.19 237 ALA A O 1
ATOM 1739 N N . MET A 1 238 ? 11.813 -1.456 -4.739 1.00 97.81 238 MET A N 1
ATOM 1740 C CA . MET A 1 238 ? 12.360 -2.814 -4.851 1.00 97.81 238 MET A CA 1
ATOM 1741 C C . MET A 1 238 ? 13.047 -3.299 -3.562 1.00 97.81 238 MET A C 1
ATOM 1743 O O . MET A 1 238 ? 12.905 -4.467 -3.200 1.00 97.81 238 MET A O 1
ATOM 1747 N N . GLU A 1 239 ? 13.763 -2.429 -2.835 1.00 97.50 239 GLU A N 1
ATOM 1748 C CA . GLU A 1 239 ? 14.356 -2.776 -1.529 1.00 97.50 239 GLU A CA 1
ATOM 1749 C C . GLU A 1 239 ? 13.266 -3.070 -0.488 1.00 97.50 239 GLU A C 1
ATOM 1751 O O . GLU A 1 239 ? 13.380 -4.035 0.274 1.00 97.50 239 GLU A O 1
ATOM 1756 N N . SER A 1 240 ? 12.177 -2.296 -0.497 1.00 98.44 240 SER A N 1
ATOM 1757 C CA . SER A 1 240 ? 11.029 -2.504 0.390 1.00 98.44 240 SER A CA 1
ATOM 1758 C C . SER A 1 240 ? 10.365 -3.854 0.136 1.00 98.44 240 SER A C 1
ATOM 1760 O O . SER A 1 240 ? 10.105 -4.612 1.070 1.00 98.44 240 SER A O 1
ATOM 1762 N N . MET A 1 241 ? 10.126 -4.184 -1.132 1.00 98.44 241 MET A N 1
ATOM 1763 C CA . MET A 1 241 ? 9.456 -5.425 -1.515 1.00 98.44 241 MET A CA 1
ATOM 1764 C C . MET A 1 241 ? 10.334 -6.652 -1.276 1.00 98.44 241 MET A C 1
ATOM 1766 O O . MET A 1 241 ? 9.848 -7.659 -0.766 1.00 98.44 241 MET A O 1
ATOM 1770 N N . ASN A 1 242 ? 11.644 -6.546 -1.510 1.00 96.50 242 ASN A N 1
ATOM 1771 C CA . ASN A 1 242 ? 12.587 -7.590 -1.117 1.00 96.50 242 ASN A CA 1
ATOM 1772 C C . ASN A 1 242 ? 12.646 -7.773 0.413 1.00 96.50 242 ASN A C 1
ATOM 1774 O O . ASN A 1 242 ? 12.731 -8.900 0.897 1.00 96.50 242 ASN A O 1
ATOM 1778 N N . THR A 1 243 ? 12.555 -6.686 1.186 1.00 96.50 243 THR A N 1
ATOM 1779 C CA . THR A 1 243 ? 12.489 -6.750 2.656 1.00 96.50 243 THR A CA 1
ATOM 1780 C C . THR A 1 243 ? 11.249 -7.517 3.121 1.00 96.50 243 THR A C 1
ATOM 1782 O O . THR A 1 243 ? 11.361 -8.396 3.976 1.00 96.50 243 THR A O 1
ATOM 1785 N N . TRP A 1 244 ? 10.085 -7.256 2.518 1.00 97.75 244 TRP A N 1
ATOM 1786 C CA . TRP A 1 244 ? 8.861 -8.017 2.785 1.00 97.75 244 TRP A CA 1
ATOM 1787 C C . TRP A 1 244 ? 8.959 -9.480 2.357 1.00 97.75 244 TRP A C 1
ATOM 1789 O O . TRP A 1 244 ? 8.592 -10.362 3.131 1.00 97.75 244 TRP A O 1
ATOM 1799 N N . ALA A 1 245 ? 9.496 -9.753 1.167 1.00 96.50 245 ALA A N 1
ATOM 1800 C CA . ALA A 1 245 ? 9.696 -11.111 0.672 1.00 96.50 245 ALA A CA 1
ATOM 1801 C C 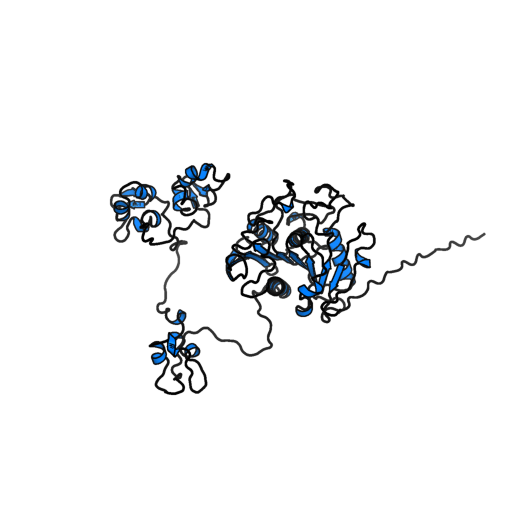. ALA A 1 245 ? 10.550 -11.940 1.648 1.00 96.50 245 ALA A C 1
ATOM 1803 O O . ALA A 1 245 ? 10.141 -13.028 2.051 1.00 96.50 245 ALA A O 1
ATOM 1804 N N . ILE A 1 246 ? 11.686 -11.396 2.099 1.00 93.81 246 ILE A N 1
ATOM 1805 C CA . ILE A 1 246 ? 12.570 -12.062 3.067 1.00 93.81 246 ILE A CA 1
ATOM 1806 C C . ILE A 1 246 ? 11.875 -12.237 4.421 1.00 93.81 246 ILE A C 1
ATOM 1808 O O . ILE A 1 246 ? 11.929 -13.327 4.989 1.00 93.81 246 ILE A O 1
ATOM 1812 N N . HIS A 1 247 ? 11.207 -11.198 4.940 1.00 94.69 247 HIS A N 1
ATOM 1813 C CA . HIS A 1 247 ? 10.469 -11.284 6.210 1.00 94.69 247 HIS A CA 1
ATOM 1814 C C . HIS A 1 247 ? 9.409 -12.389 6.183 1.00 94.69 247 HIS A C 1
ATOM 1816 O O . HIS A 1 247 ? 9.248 -13.123 7.156 1.00 94.69 247 HIS A O 1
ATOM 1822 N N . ASN A 1 248 ? 8.734 -12.556 5.047 1.00 95.00 248 ASN A N 1
ATOM 1823 C CA . ASN A 1 248 ? 7.704 -13.571 4.879 1.00 95.00 248 ASN A CA 1
ATOM 1824 C C . ASN A 1 248 ? 8.244 -14.973 4.542 1.00 95.00 248 ASN A C 1
ATOM 1826 O O . ASN A 1 248 ? 7.457 -15.915 4.447 1.00 95.00 248 ASN A O 1
ATOM 1830 N N . GLY A 1 249 ? 9.560 -15.138 4.380 1.00 93.25 249 GLY A N 1
ATOM 1831 C CA . GLY A 1 249 ? 10.190 -16.421 4.061 1.00 93.25 249 GLY A CA 1
ATOM 1832 C C . GLY A 1 249 ? 10.146 -16.815 2.581 1.00 93.25 249 GLY A C 1
ATOM 1833 O O . GLY A 1 249 ? 10.291 -17.995 2.277 1.00 93.25 249 GLY A O 1
ATOM 1834 N N . CYS A 1 250 ? 9.945 -15.861 1.670 1.00 94.12 250 CYS A N 1
ATOM 1835 C CA . CYS A 1 250 ? 10.149 -16.059 0.234 1.00 94.12 250 CYS A CA 1
ATOM 1836 C C . CYS A 1 250 ? 11.655 -16.090 -0.108 1.00 94.12 250 CYS A C 1
ATOM 1838 O O . CYS A 1 250 ? 12.486 -15.642 0.686 1.00 94.12 250 CYS A O 1
ATOM 1840 N N . SER A 1 251 ? 12.033 -16.555 -1.307 1.00 87.38 251 SER A N 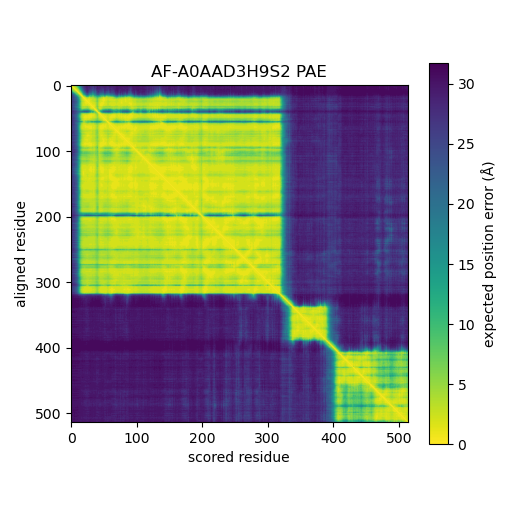1
ATOM 1841 C CA . SER A 1 251 ? 13.453 -16.583 -1.724 1.00 87.38 251 SER A CA 1
ATOM 1842 C C . SER A 1 251 ? 14.040 -15.194 -2.014 1.00 87.38 251 SER A C 1
ATOM 1844 O O . SER A 1 251 ? 15.260 -15.036 -2.028 1.00 87.38 251 SER A O 1
ATOM 1846 N N . GLY A 1 252 ? 13.182 -14.194 -2.252 1.00 85.31 252 GLY A N 1
ATOM 1847 C CA . GLY A 1 252 ? 13.560 -12.857 -2.728 1.00 85.31 252 GLY A CA 1
ATOM 1848 C C . GLY A 1 252 ? 13.686 -12.759 -4.254 1.00 85.31 252 GLY A C 1
ATOM 1849 O O . GLY A 1 252 ? 13.792 -11.656 -4.788 1.00 85.31 252 GLY A O 1
ATOM 1850 N N . GLU A 1 253 ? 13.629 -13.888 -4.962 1.00 88.19 253 GLU A N 1
ATOM 1851 C CA . GLU A 1 253 ? 13.528 -13.926 -6.422 1.00 88.19 253 GLU A CA 1
ATOM 1852 C C . GLU A 1 253 ? 12.098 -13.603 -6.864 1.00 88.19 253 GLU A C 1
ATOM 1854 O O . GLU A 1 253 ? 11.139 -13.843 -6.126 1.00 88.19 253 GLU A O 1
ATOM 1859 N N . TYR A 1 254 ? 11.948 -13.064 -8.070 1.00 95.06 254 TYR A N 1
ATOM 1860 C CA . TYR A 1 254 ? 10.657 -12.668 -8.615 1.00 95.06 254 TYR A CA 1
ATOM 1861 C C . TYR A 1 254 ? 10.574 -12.918 -10.118 1.00 95.06 254 TYR A C 1
ATOM 1863 O O . TYR A 1 254 ? 11.579 -12.892 -10.829 1.00 95.06 254 TYR A O 1
ATOM 1871 N N . GLU A 1 255 ? 9.350 -13.099 -10.594 1.00 96.12 255 GLU A N 1
ATOM 1872 C CA . GLU A 1 255 ? 9.004 -13.109 -12.011 1.00 96.12 255 GLU A CA 1
ATOM 1873 C C . GLU A 1 255 ? 8.415 -11.758 -12.415 1.00 96.12 255 GLU A C 1
ATOM 1875 O O . GLU A 1 255 ? 7.742 -11.099 -11.616 1.00 96.12 255 GLU A O 1
ATOM 1880 N N . MET A 1 256 ? 8.671 -11.345 -13.657 1.00 96.38 256 MET A N 1
ATOM 1881 C CA . MET A 1 256 ? 8.153 -10.098 -14.216 1.00 96.38 256 MET A CA 1
ATOM 1882 C C . MET A 1 256 ? 7.099 -10.376 -15.283 1.00 96.38 256 MET A C 1
ATOM 1884 O O . MET A 1 256 ? 7.256 -11.279 -16.100 1.00 96.38 256 MET A O 1
ATOM 1888 N N . SER A 1 257 ? 6.058 -9.551 -15.308 1.00 96.69 257 SER A N 1
ATOM 1889 C CA . SER A 1 257 ? 5.059 -9.522 -16.380 1.00 96.69 257 SER A CA 1
ATOM 1890 C C . SER A 1 257 ? 4.702 -8.082 -16.735 1.00 96.69 257 SER A C 1
ATOM 1892 O O . SER A 1 257 ? 4.777 -7.184 -15.894 1.00 96.69 257 SER A O 1
ATOM 1894 N N . SER A 1 258 ? 4.374 -7.851 -18.004 1.00 95.62 258 SER A N 1
ATOM 1895 C CA . SER A 1 258 ? 4.011 -6.532 -18.523 1.00 95.62 258 SER A CA 1
ATOM 1896 C C . SER A 1 258 ? 2.498 -6.388 -18.597 1.00 95.62 258 SER A C 1
ATOM 1898 O O . SER A 1 258 ? 1.809 -7.305 -19.035 1.00 95.62 258 SER A O 1
ATOM 1900 N N . HIS A 1 259 ? 2.012 -5.215 -18.210 1.00 96.62 259 HIS A N 1
ATOM 1901 C CA . HIS A 1 259 ? 0.601 -4.857 -18.162 1.00 96.62 259 HIS A CA 1
ATOM 1902 C C . HIS A 1 259 ? 0.377 -3.478 -18.784 1.00 96.62 259 HIS A C 1
ATOM 1904 O O . HIS A 1 259 ? 1.303 -2.663 -18.879 1.00 96.62 259 HIS A O 1
ATOM 1910 N N . VAL A 1 260 ? -0.860 -3.197 -19.183 1.00 96.06 260 VAL A N 1
ATOM 1911 C CA . VAL A 1 26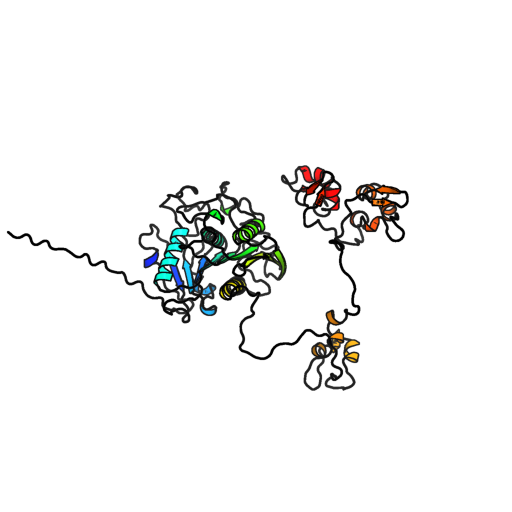0 ? -1.272 -1.875 -19.668 1.00 96.06 260 VAL A CA 1
ATOM 1912 C C . VAL A 1 260 ? -1.699 -1.015 -18.483 1.00 96.06 260 VAL A C 1
ATOM 1914 O O . VAL A 1 260 ? -2.412 -1.477 -17.601 1.00 96.06 260 VAL A O 1
ATOM 1917 N N . SER A 1 261 ? -1.287 0.249 -18.474 1.00 95.38 261 SER A N 1
ATOM 1918 C CA . SER A 1 261 ? -1.676 1.252 -17.475 1.00 95.38 261 SER A CA 1
ATOM 1919 C C . SER A 1 261 ? -2.425 2.403 -18.149 1.00 95.38 261 SER A C 1
ATOM 1921 O O . SER A 1 261 ? -2.158 2.722 -19.305 1.00 95.38 261 SER A O 1
ATOM 1923 N N . ASP A 1 262 ? -3.338 3.066 -17.434 1.00 94.44 262 ASP A N 1
ATOM 1924 C CA . ASP A 1 262 ? -3.956 4.329 -17.881 1.00 94.44 262 ASP A CA 1
ATOM 1925 C C . ASP A 1 262 ? -3.165 5.591 -17.464 1.00 94.44 262 ASP A C 1
ATOM 1927 O O . ASP A 1 262 ? -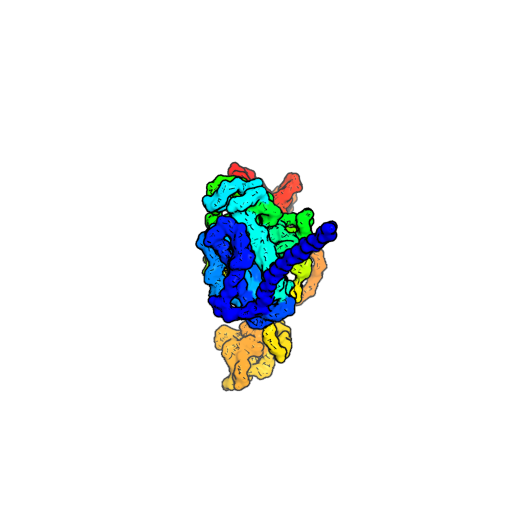3.605 6.717 -17.706 1.00 94.44 262 ASP A O 1
ATOM 1931 N N . GLN A 1 263 ? -1.996 5.413 -16.843 1.00 92.81 263 GLN A N 1
ATOM 1932 C CA . GLN A 1 263 ? -1.082 6.464 -16.383 1.00 92.81 263 GLN A CA 1
ATOM 1933 C C . GLN A 1 263 ? 0.340 6.270 -16.923 1.00 92.81 263 GLN A C 1
ATOM 1935 O O . GLN A 1 263 ? 0.729 5.161 -17.299 1.00 92.81 263 GLN A O 1
ATOM 1940 N N . GLY A 1 264 ? 1.128 7.349 -16.873 1.00 93.31 264 GLY A N 1
ATOM 1941 C CA . GLY A 1 264 ? 2.546 7.342 -17.233 1.00 93.31 264 GLY A CA 1
ATOM 1942 C C . GLY A 1 264 ? 2.766 7.000 -18.703 1.00 93.31 264 GLY A C 1
ATOM 1943 O O . GLY A 1 264 ? 2.058 7.504 -19.575 1.00 93.31 264 GLY A O 1
ATOM 1944 N N . ASP A 1 265 ? 3.692 6.082 -18.956 1.00 92.50 265 ASP A N 1
ATOM 1945 C CA . ASP A 1 265 ? 4.029 5.570 -20.289 1.00 92.50 265 ASP A CA 1
ATOM 1946 C C . ASP A 1 265 ? 3.015 4.529 -20.798 1.00 92.50 265 ASP A C 1
ATOM 1948 O O . ASP A 1 265 ? 3.296 3.769 -21.725 1.00 92.50 265 ASP A O 1
ATOM 1952 N N . LEU A 1 266 ? 1.833 4.463 -20.174 1.00 94.19 266 LEU A N 1
ATOM 1953 C CA . LEU A 1 266 ? 0.755 3.510 -20.450 1.00 94.19 266 LEU A CA 1
ATOM 1954 C C . LEU A 1 266 ? 1.136 2.041 -20.230 1.00 94.19 266 LEU A C 1
ATOM 1956 O O . LEU A 1 266 ? 0.472 1.127 -20.721 1.00 94.19 266 LEU A O 1
ATOM 1960 N N . THR A 1 267 ? 2.191 1.796 -19.455 1.00 95.69 267 THR A N 1
ATOM 1961 C CA . THR A 1 267 ? 2.655 0.451 -19.117 1.00 95.69 267 THR A CA 1
ATOM 1962 C C . THR A 1 267 ? 2.878 0.309 -17.619 1.00 95.69 267 THR A C 1
ATOM 1964 O O . THR A 1 267 ? 3.184 1.272 -16.915 1.00 95.69 267 THR A O 1
ATOM 1967 N N . ALA A 1 268 ? 2.726 -0.912 -17.126 1.00 97.75 268 ALA A N 1
ATOM 1968 C CA . ALA A 1 268 ? 3.107 -1.296 -15.780 1.00 97.75 268 ALA A CA 1
ATOM 1969 C C . ALA A 1 268 ? 3.898 -2.604 -15.819 1.00 97.75 268 ALA A C 1
ATOM 1971 O O . ALA A 1 268 ? 3.601 -3.504 -16.607 1.00 97.75 268 ALA A O 1
ATOM 1972 N N . THR A 1 269 ? 4.898 -2.716 -14.954 1.00 98.25 269 THR A N 1
ATOM 1973 C CA . THR A 1 269 ? 5.656 -3.950 -14.749 1.00 98.25 269 THR A CA 1
ATOM 1974 C C . THR A 1 269 ? 5.233 -4.556 -13.422 1.00 98.25 269 THR A C 1
ATOM 1976 O O . THR A 1 269 ? 5.413 -3.937 -12.371 1.00 98.25 269 THR A O 1
ATOM 1979 N N . LYS A 1 270 ? 4.673 -5.765 -13.456 1.00 98.69 270 LYS A N 1
ATOM 1980 C CA . LYS A 1 270 ? 4.349 -6.531 -12.255 1.00 98.69 270 LYS A CA 1
ATOM 1981 C C . LYS A 1 270 ? 5.516 -7.431 -11.886 1.00 98.69 270 LYS A C 1
ATOM 1983 O O . LYS A 1 270 ? 5.968 -8.218 -12.712 1.00 98.69 270 LYS A O 1
ATOM 1988 N N . TYR A 1 271 ? 5.929 -7.368 -10.630 1.00 98.44 271 TYR A N 1
ATOM 1989 C CA . TYR A 1 271 ? 6.897 -8.245 -9.991 1.00 98.44 271 TYR A CA 1
ATOM 1990 C C . TYR A 1 271 ? 6.152 -9.170 -9.032 1.00 98.44 271 TYR A C 1
ATOM 1992 O O . TYR A 1 271 ? 5.498 -8.699 -8.100 1.00 98.44 271 TYR A O 1
ATOM 2000 N N . THR A 1 272 ? 6.253 -10.478 -9.248 1.00 97.81 272 THR A N 1
ATOM 2001 C CA . THR A 1 272 ? 5.645 -11.500 -8.385 1.00 97.81 272 THR A CA 1
ATOM 2002 C C . THR A 1 272 ? 6.754 -12.287 -7.708 1.00 97.81 272 THR A C 1
ATOM 2004 O O . THR A 1 272 ? 7.516 -12.972 -8.386 1.00 97.81 272 THR A O 1
ATOM 2007 N N . TYR A 1 273 ? 6.877 -12.173 -6.386 1.00 96.62 273 TYR A N 1
ATOM 2008 C CA . TYR A 1 273 ? 7.948 -12.842 -5.650 1.00 96.62 273 TYR A CA 1
ATOM 2009 C C . TYR A 1 273 ? 7.651 -14.334 -5.484 1.00 96.62 273 TYR A C 1
ATOM 2011 O O . TYR A 1 273 ? 6.560 -14.733 -5.076 1.00 96.62 273 TYR A O 1
ATOM 2019 N N . GLY A 1 274 ? 8.643 -15.154 -5.824 1.00 92.19 274 GLY A N 1
ATOM 2020 C CA . GLY A 1 274 ? 8.546 -16.605 -5.867 1.00 92.19 274 GLY A CA 1
ATOM 2021 C C . GLY A 1 274 ? 9.004 -17.290 -4.582 1.00 92.19 274 GLY A C 1
ATOM 2022 O O . GLY A 1 274 ? 9.567 -16.686 -3.665 1.00 92.19 274 GLY A O 1
ATOM 2023 N N . SER A 1 275 ? 8.772 -18.605 -4.535 1.00 92.25 275 SER A N 1
ATOM 2024 C CA . SER A 1 275 ? 9.131 -19.473 -3.401 1.00 92.25 275 SER A CA 1
ATOM 2025 C C . SER A 1 275 ? 8.597 -18.982 -2.048 1.00 92.25 275 SER A C 1
ATOM 2027 O O . SER A 1 275 ? 9.196 -19.247 -1.008 1.00 92.25 275 SER A O 1
ATOM 2029 N N . CYS A 1 276 ? 7.481 -18.252 -2.060 1.00 93.38 276 CYS A N 1
ATOM 2030 C CA . CYS A 1 276 ? 6.784 -17.848 -0.850 1.00 93.38 276 CYS A CA 1
ATOM 2031 C C . CYS A 1 276 ? 6.041 -19.040 -0.225 1.00 93.38 276 CYS A C 1
ATOM 2033 O O . CYS A 1 276 ? 5.599 -19.946 -0.941 1.00 93.38 276 CYS A O 1
ATOM 2035 N N . PRO A 1 277 ? 5.854 -19.047 1.106 1.00 93.38 277 PRO A N 1
ATOM 2036 C CA . PRO A 1 277 ? 4.884 -19.925 1.748 1.00 93.38 277 PRO A CA 1
ATOM 2037 C C . PRO A 1 277 ? 3.492 -19.804 1.111 1.00 93.38 277 PRO A C 1
ATOM 2039 O O . PRO A 1 277 ? 3.111 -18.735 0.643 1.00 93.38 277 PRO A O 1
ATOM 2042 N N . SER A 1 278 ? 2.710 -20.887 1.118 1.00 87.25 278 SER A N 1
ATOM 2043 C CA . SER A 1 278 ? 1.417 -20.959 0.413 1.00 87.25 278 SER A CA 1
ATOM 2044 C C . SER A 1 278 ? 0.363 -19.956 0.899 1.00 87.25 278 SER A C 1
ATOM 2046 O O . SER A 1 278 ? -0.601 -19.678 0.199 1.00 87.25 278 SER A O 1
ATOM 2048 N N . ASP A 1 279 ? 0.511 -19.415 2.102 1.00 89.12 279 ASP A N 1
ATOM 2049 C CA . ASP A 1 279 ? -0.369 -18.412 2.710 1.00 89.12 279 ASP A CA 1
ATOM 2050 C C . ASP A 1 279 ? 0.155 -16.971 2.560 1.00 89.12 279 ASP A C 1
ATOM 2052 O O . ASP A 1 279 ? -0.371 -16.055 3.190 1.00 89.12 279 ASP A O 1
ATOM 2056 N N . VAL A 1 280 ? 1.191 -16.766 1.740 1.00 95.31 280 VAL A N 1
ATOM 2057 C CA . VAL A 1 280 ? 1.862 -15.478 1.548 1.00 95.31 280 VAL A CA 1
ATOM 2058 C C . VAL A 1 280 ? 1.859 -15.080 0.080 1.00 95.31 280 VAL A C 1
ATOM 2060 O O . VAL A 1 280 ? 2.267 -15.848 -0.787 1.00 95.31 280 VAL A O 1
ATOM 2063 N N . ILE A 1 281 ? 1.503 -13.823 -0.176 1.00 97.81 281 ILE A N 1
ATOM 2064 C CA . ILE A 1 281 ? 1.611 -13.187 -1.490 1.00 97.81 281 ILE A CA 1
ATOM 2065 C C . ILE A 1 281 ? 2.432 -11.906 -1.343 1.00 97.81 281 ILE A C 1
ATOM 2067 O O . ILE A 1 281 ? 2.136 -11.069 -0.489 1.00 97.81 281 ILE A O 1
ATOM 2071 N N . VAL A 1 282 ? 3.467 -11.748 -2.170 1.00 98.50 282 VAL A N 1
ATOM 2072 C CA . VAL A 1 282 ? 4.265 -10.518 -2.252 1.00 98.50 282 VAL A CA 1
ATOM 2073 C C . VAL A 1 282 ? 4.359 -10.101 -3.717 1.00 98.50 282 VAL A C 1
ATOM 2075 O O . VAL A 1 282 ? 4.982 -10.780 -4.532 1.00 98.50 282 VAL A O 1
ATOM 2078 N N . GLU A 1 283 ? 3.704 -8.993 -4.053 1.00 98.50 283 GLU A N 1
ATOM 2079 C CA . GLU A 1 283 ? 3.558 -8.496 -5.421 1.00 98.50 283 GLU A CA 1
ATOM 2080 C C . GLU A 1 283 ? 3.776 -6.984 -5.482 1.00 98.50 283 GLU A C 1
ATOM 2082 O O . GLU A 1 283 ? 3.403 -6.240 -4.572 1.00 98.50 283 GLU A O 1
ATOM 2087 N N . HIS A 1 284 ? 4.367 -6.516 -6.576 1.00 98.69 284 HIS A N 1
ATOM 2088 C CA . HIS A 1 284 ? 4.610 -5.100 -6.808 1.00 98.69 284 HIS A CA 1
ATOM 2089 C C . HIS A 1 284 ? 4.273 -4.709 -8.241 1.00 98.69 284 HIS A C 1
ATOM 2091 O O . HIS A 1 284 ? 4.717 -5.373 -9.169 1.00 98.69 284 HIS A O 1
ATOM 2097 N N . TYR A 1 285 ? 3.544 -3.614 -8.425 1.00 98.75 285 TYR A N 1
ATOM 2098 C CA . TYR A 1 285 ? 3.391 -2.957 -9.716 1.00 98.75 285 TYR A CA 1
ATOM 2099 C C . TYR A 1 285 ? 4.226 -1.678 -9.746 1.00 98.75 285 TYR A C 1
ATOM 2101 O O . TYR A 1 285 ? 3.957 -0.729 -9.002 1.00 98.75 285 TYR A O 1
ATOM 2109 N N . ALA A 1 286 ? 5.200 -1.652 -10.652 1.00 98.50 286 ALA A N 1
ATOM 2110 C CA . ALA A 1 286 ? 5.885 -0.441 -11.071 1.00 98.50 286 ALA A CA 1
ATOM 2111 C C . ALA A 1 286 ? 5.106 0.176 -12.237 1.00 98.50 286 ALA A C 1
ATOM 2113 O O . ALA A 1 286 ? 5.053 -0.383 -13.332 1.00 98.50 286 ALA A O 1
ATOM 2114 N N . MET A 1 287 ? 4.462 1.309 -11.990 1.00 98.25 287 MET A N 1
ATOM 2115 C CA . MET A 1 287 ? 3.687 2.053 -12.978 1.00 98.25 287 MET A CA 1
ATOM 2116 C C . MET A 1 287 ? 4.657 2.946 -13.761 1.00 98.25 287 MET A C 1
ATOM 2118 O O . MET A 1 287 ? 5.043 4.019 -13.284 1.00 98.25 287 MET A O 1
ATOM 2122 N N . ASN A 1 288 ? 5.107 2.466 -14.922 1.00 96.12 288 ASN A N 1
ATOM 2123 C CA . ASN A 1 288 ? 6.213 3.061 -15.673 1.00 96.12 288 ASN A CA 1
ATOM 2124 C C . ASN A 1 288 ? 5.845 4.479 -16.142 1.00 96.12 288 ASN A C 1
ATOM 2126 O O . ASN A 1 288 ? 4.768 4.701 -16.698 1.00 96.12 288 ASN A O 1
ATOM 2130 N N . GLY A 1 289 ? 6.716 5.450 -15.873 1.00 94.38 289 GLY A N 1
ATOM 2131 C CA . GLY A 1 289 ? 6.522 6.865 -16.212 1.00 94.38 289 GLY A CA 1
ATOM 2132 C C . GLY A 1 289 ? 5.444 7.583 -15.386 1.00 94.38 289 GLY A C 1
ATOM 2133 O O . GLY A 1 289 ? 5.212 8.777 -15.573 1.00 94.38 289 GLY A O 1
ATOM 2134 N N . ALA A 1 290 ? 4.746 6.886 -14.481 1.00 97.12 290 ALA A N 1
ATOM 2135 C CA . ALA A 1 290 ? 3.680 7.478 -13.680 1.00 97.12 290 ALA A CA 1
ATOM 2136 C C . ALA A 1 290 ? 4.236 8.177 -12.430 1.00 97.12 290 ALA A C 1
ATOM 2138 O O . ALA A 1 290 ? 5.230 7.741 -11.847 1.00 97.12 290 ALA A O 1
ATOM 2139 N N . GLY A 1 291 ? 3.560 9.246 -12.001 1.00 96.81 291 GLY A N 1
ATOM 2140 C CA . GLY A 1 291 ? 3.896 9.993 -10.789 1.00 96.81 291 GLY A CA 1
ATOM 2141 C C . GLY A 1 291 ? 3.097 9.546 -9.558 1.00 96.81 291 GLY A C 1
ATOM 2142 O O . GLY A 1 291 ? 2.523 8.458 -9.516 1.00 96.81 291 GLY A O 1
ATOM 2143 N N . HIS A 1 292 ? 2.979 10.433 -8.562 1.00 96.81 292 HIS A N 1
ATOM 2144 C CA . HIS A 1 292 ? 2.276 10.155 -7.295 1.00 96.81 292 HIS A CA 1
ATOM 2145 C C . HIS A 1 292 ? 0.773 9.844 -7.442 1.00 96.81 292 HIS A C 1
ATOM 2147 O O . HIS A 1 292 ? 0.130 9.349 -6.519 1.00 96.81 292 HIS A O 1
ATOM 2153 N N . ASN A 1 293 ? 0.177 10.135 -8.599 1.00 92.62 293 ASN A N 1
ATOM 2154 C CA . ASN A 1 293 ? -1.217 9.815 -8.904 1.00 92.62 293 ASN A CA 1
ATOM 2155 C C . ASN A 1 293 ? -1.433 8.349 -9.330 1.00 92.62 293 ASN A C 1
ATOM 2157 O O . ASN A 1 293 ? -2.582 7.936 -9.487 1.00 92.62 293 ASN A O 1
ATOM 2161 N N . ALA A 1 294 ? -0.364 7.555 -9.471 1.00 95.75 294 ALA A N 1
ATOM 2162 C CA . ALA A 1 294 ? -0.421 6.142 -9.850 1.00 95.75 294 ALA A CA 1
ATOM 2163 C C . ALA A 1 294 ? -1.322 5.286 -8.938 1.00 95.75 294 ALA A C 1
ATOM 2165 O O . ALA A 1 294 ? -1.861 4.274 -9.374 1.00 95.75 294 ALA A O 1
ATOM 2166 N N . GLY A 1 295 ? -1.549 5.706 -7.688 1.00 91.44 295 GLY A N 1
ATOM 2167 C CA . GLY A 1 295 ? -2.421 4.998 -6.748 1.00 91.44 295 GLY A CA 1
ATOM 2168 C C . GLY A 1 295 ? -3.899 4.949 -7.154 1.00 91.44 295 GLY A C 1
ATOM 2169 O O . GLY A 1 295 ? -4.624 4.112 -6.630 1.00 91.44 295 GLY A O 1
ATOM 2170 N N . GLY A 1 296 ? -4.346 5.814 -8.074 1.00 90.75 296 GLY A N 1
ATOM 2171 C CA . GLY A 1 296 ? -5.714 5.820 -8.619 1.00 90.75 296 GLY A CA 1
ATOM 2172 C C . GLY A 1 296 ? -5.829 5.282 -10.052 1.00 90.75 296 GLY A C 1
ATOM 2173 O O . GLY A 1 296 ? -6.859 5.482 -10.705 1.00 90.75 296 GLY A O 1
ATOM 2174 N N . ALA A 1 297 ? -4.761 4.667 -10.565 1.00 94.50 297 ALA A N 1
ATOM 2175 C CA . ALA A 1 297 ? -4.690 4.163 -11.930 1.00 94.50 297 ALA A CA 1
ATOM 2176 C C . ALA A 1 297 ? -5.567 2.916 -12.158 1.00 94.50 297 ALA A C 1
ATOM 2178 O O . ALA A 1 297 ? -6.143 2.326 -11.234 1.00 94.50 297 ALA A O 1
ATOM 2179 N N . SER A 1 298 ? -5.650 2.522 -13.422 1.00 95.50 298 SER A N 1
ATOM 2180 C CA . SER A 1 298 ? -6.198 1.243 -13.869 1.00 95.50 298 SER A CA 1
ATOM 2181 C C . SER A 1 298 ? -5.088 0.407 -14.505 1.00 95.50 298 SER A C 1
ATOM 2183 O O . SER A 1 298 ? -4.229 0.957 -15.195 1.00 95.50 298 SER A O 1
ATOM 2185 N N . ILE A 1 299 ? -5.122 -0.907 -14.291 1.00 96.56 299 ILE A N 1
ATOM 2186 C CA . ILE A 1 299 ? -4.185 -1.883 -14.858 1.00 96.56 299 ILE A CA 1
ATOM 2187 C C . ILE A 1 299 ? -5.003 -2.875 -15.681 1.00 96.56 299 ILE A C 1
ATOM 2189 O O . ILE A 1 299 ? -5.978 -3.420 -15.177 1.00 96.56 299 ILE A O 1
ATOM 2193 N N . ASP A 1 300 ? -4.660 -3.052 -16.956 1.00 95.50 300 ASP A N 1
ATOM 2194 C CA . ASP A 1 300 ? -5.413 -3.859 -17.929 1.00 95.50 300 ASP A CA 1
ATOM 2195 C C . ASP A 1 300 ? -6.910 -3.500 -18.008 1.00 95.50 300 ASP A C 1
ATOM 2197 O O . ASP A 1 300 ? -7.774 -4.343 -18.226 1.00 95.50 300 ASP A O 1
ATOM 2201 N N . GLY A 1 301 ? -7.224 -2.212 -17.829 1.00 92.25 301 GLY A N 1
ATOM 2202 C CA . GLY A 1 301 ? -8.598 -1.700 -17.804 1.00 92.25 301 GLY A CA 1
ATOM 2203 C C . GLY A 1 301 ? -9.300 -1.818 -16.447 1.00 92.25 301 GLY A C 1
ATOM 2204 O O . GLY A 1 301 ? -10.387 -1.264 -16.291 1.00 92.25 301 GLY A O 1
ATOM 2205 N N . GLU A 1 302 ? -8.669 -2.445 -15.454 1.00 93.19 302 GLU A N 1
ATOM 2206 C CA . GLU A 1 302 ? -9.251 -2.700 -14.137 1.00 93.19 302 GLU A CA 1
ATOM 2207 C C . GLU A 1 302 ? -8.762 -1.715 -13.075 1.00 93.19 302 GLU A C 1
ATOM 2209 O O . GLU A 1 302 ? -7.572 -1.413 -12.965 1.00 93.19 302 GLU A O 1
ATOM 2214 N N . LYS A 1 303 ? -9.680 -1.201 -12.249 1.00 91.00 303 LYS A N 1
ATOM 2215 C CA . LYS A 1 303 ? -9.340 -0.217 -11.211 1.00 91.00 303 LYS A CA 1
ATOM 2216 C C . LYS A 1 303 ? -8.567 -0.852 -10.059 1.00 91.00 303 LYS A C 1
ATOM 2218 O O . LYS A 1 303 ? -9.015 -1.842 -9.478 1.00 91.00 303 LYS A O 1
ATOM 2223 N N . ILE A 1 304 ? -7.465 -0.209 -9.659 1.00 92.44 304 ILE A N 1
ATOM 2224 C CA . ILE A 1 304 ? -6.643 -0.651 -8.522 1.00 92.44 304 ILE A CA 1
ATOM 2225 C C . ILE A 1 304 ? -7.468 -0.738 -7.232 1.00 92.44 304 ILE A C 1
ATOM 2227 O O . ILE A 1 304 ? -7.351 -1.722 -6.505 1.00 92.44 304 ILE A O 1
ATOM 2231 N N . ASP A 1 305 ? -8.306 0.270 -6.965 1.00 80.81 305 ASP A N 1
ATOM 2232 C CA . ASP A 1 305 ? -9.012 0.442 -5.686 1.00 80.81 305 ASP A CA 1
ATOM 2233 C C . ASP A 1 305 ? -9.915 -0.732 -5.294 1.00 80.81 305 ASP A C 1
ATOM 2235 O O . ASP A 1 305 ? -10.058 -0.999 -4.103 1.00 80.81 305 ASP A O 1
ATOM 2239 N N . TYR A 1 306 ? -10.477 -1.445 -6.274 1.00 78.19 306 TYR A N 1
ATOM 2240 C CA . TYR A 1 306 ? -11.430 -2.531 -6.024 1.00 78.19 306 TYR A CA 1
ATOM 2241 C C . TYR A 1 306 ? -10.980 -3.833 -6.652 1.00 78.19 306 TYR A C 1
ATOM 2243 O O . TYR A 1 306 ? -10.921 -4.844 -5.974 1.00 78.19 306 TYR A O 1
ATOM 2251 N N . VAL A 1 307 ? -10.646 -3.838 -7.940 1.00 88.12 307 VAL A N 1
ATOM 2252 C CA . VAL A 1 307 ? -10.480 -5.101 -8.662 1.00 88.12 307 VAL A CA 1
ATOM 2253 C C . VAL A 1 307 ? -9.151 -5.740 -8.299 1.00 88.12 307 VAL A C 1
ATOM 2255 O O . VAL A 1 307 ? -9.119 -6.858 -7.798 1.00 88.12 307 VAL A O 1
ATOM 2258 N N . ILE A 1 308 ? -8.054 -4.996 -8.448 1.00 95.50 308 ILE A N 1
ATOM 2259 C CA . ILE A 1 308 ? -6.719 -5.519 -8.138 1.00 95.50 308 ILE A CA 1
ATOM 2260 C C . ILE A 1 308 ? -6.541 -5.711 -6.625 1.00 95.50 308 ILE A C 1
ATOM 2262 O O . ILE A 1 308 ? -6.018 -6.736 -6.184 1.00 95.50 308 ILE A O 1
ATOM 2266 N N . ALA A 1 309 ? -6.999 -4.751 -5.812 1.00 96.75 309 ALA A N 1
ATOM 2267 C CA . ALA A 1 309 ? -6.912 -4.856 -4.358 1.00 96.75 309 ALA A CA 1
ATOM 2268 C C . ALA A 1 309 ? -7.745 -6.023 -3.797 1.00 96.75 309 ALA A C 1
ATOM 2270 O O . ALA A 1 309 ? -7.276 -6.727 -2.901 1.00 96.75 309 ALA A O 1
ATOM 2271 N N . TYR A 1 310 ? -8.960 -6.256 -4.308 1.00 96.44 310 TYR A N 1
ATOM 2272 C CA . TYR A 1 310 ? -9.810 -7.338 -3.808 1.00 96.44 310 TYR A CA 1
ATOM 2273 C C . TYR A 1 310 ? -9.480 -8.697 -4.400 1.00 96.44 310 TYR A C 1
ATOM 2275 O O . TYR A 1 310 ? -9.653 -9.674 -3.680 1.00 96.44 310 TYR A O 1
ATOM 2283 N N . ASP A 1 311 ? -8.937 -8.779 -5.617 1.00 96.75 311 ASP A N 1
ATOM 2284 C CA . ASP A 1 311 ? -8.318 -10.014 -6.116 1.00 96.75 311 ASP A CA 1
ATOM 2285 C C . ASP A 1 311 ? -7.203 -10.475 -5.166 1.00 96.75 311 ASP A C 1
ATOM 2287 O O . ASP A 1 311 ? -7.169 -11.631 -4.745 1.00 96.75 311 ASP A O 1
ATOM 2291 N N . PHE A 1 312 ? -6.329 -9.556 -4.749 1.00 97.94 312 PHE A N 1
ATOM 2292 C CA . PHE A 1 312 ? -5.271 -9.860 -3.788 1.00 97.94 312 PHE A CA 1
ATOM 2293 C C . PHE A 1 312 ? -5.823 -10.384 -2.452 1.00 97.94 312 PHE A C 1
ATOM 2295 O O . PHE A 1 312 ? -5.369 -11.421 -1.965 1.00 97.94 312 PHE A O 1
ATOM 2302 N N . ILE A 1 313 ? -6.830 -9.716 -1.876 1.00 97.62 313 ILE A N 1
ATOM 2303 C CA . ILE A 1 313 ? -7.475 -10.169 -0.630 1.00 97.62 313 ILE A CA 1
ATOM 2304 C C . ILE A 1 313 ? -8.156 -11.530 -0.833 1.00 97.62 313 ILE A C 1
ATOM 2306 O O . ILE A 1 313 ? -7.988 -12.433 -0.016 1.00 97.62 313 ILE A O 1
ATOM 2310 N N . GLN A 1 314 ? -8.873 -11.718 -1.941 1.00 96.69 314 GLN A N 1
ATOM 2311 C CA . GLN A 1 314 ? -9.594 -12.954 -2.237 1.00 96.69 314 GLN A CA 1
ATOM 2312 C C . GLN A 1 314 ? -8.645 -14.149 -2.386 1.00 96.69 314 GLN A C 1
ATOM 2314 O O . GLN A 1 314 ? -8.924 -15.223 -1.853 1.00 96.69 314 GLN A O 1
ATOM 2319 N N . ARG A 1 315 ? -7.491 -13.973 -3.043 1.00 96.06 315 ARG A N 1
ATOM 2320 C CA . ARG A 1 315 ? -6.461 -15.021 -3.139 1.00 96.06 315 ARG A CA 1
ATOM 2321 C C . ARG A 1 315 ? -5.919 -15.436 -1.768 1.00 96.06 315 ARG A C 1
ATOM 2323 O O . ARG A 1 315 ? -5.639 -16.616 -1.560 1.00 96.06 315 ARG A O 1
ATOM 2330 N N . LEU A 1 316 ? -5.822 -14.505 -0.817 1.00 95.69 316 LEU A N 1
ATOM 2331 C CA . LEU A 1 316 ? -5.396 -14.794 0.559 1.00 95.69 316 LEU A CA 1
ATOM 2332 C C . LEU A 1 316 ? -6.479 -15.471 1.402 1.00 95.69 316 LEU A C 1
ATOM 2334 O O . LEU A 1 316 ? -6.156 -16.276 2.281 1.00 95.69 316 LEU A O 1
ATOM 2338 N N . GLU A 1 317 ? -7.750 -15.162 1.160 1.00 95.31 317 GLU A N 1
ATOM 2339 C CA . GLU A 1 317 ? -8.868 -15.842 1.822 1.00 95.31 317 GLU A CA 1
ATOM 2340 C C . GLU A 1 317 ? -9.071 -17.266 1.298 1.00 95.31 317 GLU A C 1
ATOM 2342 O O . GLU A 1 317 ? -9.333 -18.169 2.088 1.00 95.31 317 GLU A O 1
ATOM 2347 N N . ASN A 1 318 ? -8.852 -17.498 0.002 1.00 91.31 318 ASN A N 1
ATOM 2348 C CA . ASN A 1 318 ? -8.980 -18.825 -0.605 1.00 91.31 318 ASN A CA 1
ATOM 2349 C C . ASN A 1 318 ? -7.777 -19.752 -0.330 1.00 91.31 318 ASN A C 1
ATOM 2351 O O . ASN A 1 318 ? -7.873 -20.953 -0.576 1.00 91.31 318 ASN A O 1
ATOM 2355 N N . GLY A 1 319 ? -6.669 -19.213 0.200 1.00 73.69 319 GLY A N 1
ATOM 2356 C CA . GLY A 1 319 ? -5.400 -19.918 0.404 1.00 73.69 319 GLY A CA 1
ATOM 2357 C C . GLY A 1 319 ? -4.688 -20.151 -0.929 1.00 73.69 319 GLY A C 1
ATOM 2358 O O . GLY A 1 319 ? -5.152 -20.961 -1.721 1.00 73.69 319 GLY A O 1
ATOM 2359 N N . SER A 1 320 ? -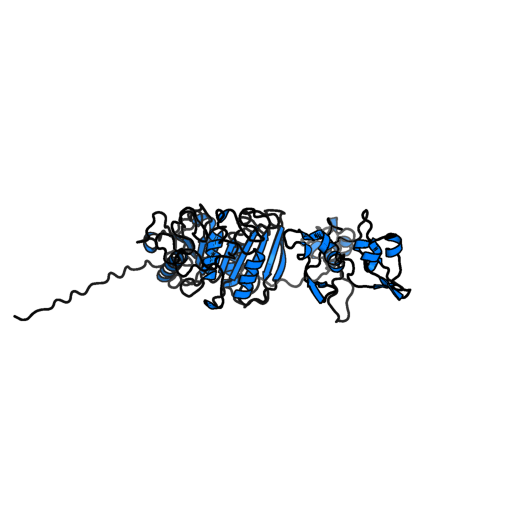3.586 -19.431 -1.184 1.00 58.53 320 SER A N 1
ATOM 2360 C CA . SER A 1 320 ? -3.006 -19.183 -2.519 1.00 58.53 320 SER A CA 1
ATOM 2361 C C . SER A 1 320 ? -2.960 -20.392 -3.468 1.00 58.53 320 SER A C 1
ATOM 2363 O O . SER A 1 320 ? -1.940 -21.061 -3.633 1.00 58.53 320 SER A O 1
ATOM 2365 N N . SER A 1 321 ? -4.055 -20.608 -4.189 1.00 38.06 321 SER A N 1
ATOM 2366 C CA . SER A 1 321 ? -4.037 -20.990 -5.592 1.00 38.06 321 SER A CA 1
ATOM 2367 C C . SER A 1 321 ? -3.925 -19.701 -6.407 1.00 38.06 321 SER A C 1
ATOM 2369 O O . SER A 1 321 ? -4.565 -18.706 -6.066 1.00 38.06 321 SER A O 1
ATOM 2371 N N . GLY A 1 322 ? -3.109 -19.700 -7.466 1.00 39.91 322 GLY A N 1
ATOM 2372 C CA . GLY A 1 322 ? -3.048 -18.602 -8.441 1.00 39.91 322 GLY A CA 1
ATOM 2373 C C . GLY A 1 322 ? -4.433 -18.208 -8.992 1.00 39.91 322 GLY A C 1
ATOM 2374 O O . GLY A 1 322 ? -5.424 -18.872 -8.690 1.00 39.91 322 GLY A O 1
ATOM 2375 N N . PRO A 1 323 ? -4.513 -17.128 -9.788 1.00 37.31 323 PRO A N 1
ATOM 2376 C CA . PRO A 1 323 ? -5.718 -16.320 -9.981 1.00 37.31 323 PRO A CA 1
ATOM 2377 C C . PRO A 1 323 ? -6.959 -17.170 -10.269 1.00 37.31 323 PRO A C 1
ATOM 2379 O O . PRO A 1 323 ? -7.129 -17.731 -11.352 1.00 37.31 323 PRO A O 1
ATOM 2382 N N . THR A 1 324 ? -7.844 -17.252 -9.277 1.00 31.30 324 THR A N 1
ATOM 2383 C CA . THR A 1 324 ? -9.217 -17.707 -9.457 1.00 31.30 324 THR A CA 1
ATOM 2384 C C . THR A 1 324 ? -10.005 -16.565 -10.080 1.00 31.30 324 THR A C 1
ATOM 2386 O O . THR A 1 324 ? -10.348 -15.605 -9.399 1.00 31.30 324 THR A O 1
ATOM 2389 N N . SER A 1 325 ? -10.309 -16.687 -11.374 1.00 31.34 325 SER A N 1
ATOM 2390 C CA . SER A 1 325 ? -11.432 -15.962 -11.981 1.00 31.34 325 SER A CA 1
ATOM 2391 C C . SER A 1 325 ? -12.724 -16.192 -11.175 1.00 31.34 325 SER A C 1
ATOM 2393 O O . SER A 1 325 ? -12.875 -17.262 -10.574 1.00 31.34 325 SER A O 1
ATOM 2395 N N . PRO A 1 326 ? -13.674 -15.237 -11.170 1.00 36.84 326 PRO A N 1
ATOM 2396 C CA . PRO A 1 326 ? -14.878 -15.324 -10.354 1.00 36.84 326 PRO A CA 1
ATOM 2397 C C . PRO A 1 326 ? -15.722 -16.544 -10.729 1.00 36.84 326 PRO A C 1
ATOM 2399 O O . PRO A 1 326 ? -15.901 -16.872 -11.902 1.00 36.84 326 PRO A O 1
ATOM 2402 N N . VAL A 1 327 ? -16.268 -17.198 -9.706 1.00 33.03 327 VAL A N 1
ATOM 2403 C CA . VAL A 1 327 ? -17.167 -18.348 -9.819 1.00 33.03 327 VAL A CA 1
ATOM 2404 C C . VAL A 1 327 ? -18.429 -17.957 -10.594 1.00 33.03 327 VAL A C 1
ATOM 2406 O O . VAL A 1 327 ? -19.301 -17.267 -10.072 1.00 33.03 327 VAL A O 1
ATOM 2409 N N . ALA A 1 328 ? -18.571 -18.475 -11.813 1.00 30.53 328 ALA A N 1
ATOM 2410 C CA . ALA A 1 328 ? -19.878 -18.767 -12.387 1.00 30.53 328 ALA A CA 1
ATOM 2411 C C . ALA A 1 328 ? -20.206 -20.246 -12.124 1.00 30.53 328 ALA A C 1
ATOM 2413 O O . ALA A 1 328 ? -19.368 -21.131 -12.301 1.00 30.53 328 ALA A O 1
ATOM 2414 N N . SER A 1 329 ? -21.434 -20.503 -11.671 1.00 27.95 329 SER A N 1
ATOM 2415 C CA . SER A 1 329 ? -22.012 -21.844 -11.497 1.00 27.95 329 SER A CA 1
ATOM 2416 C C . SER A 1 329 ? -21.966 -22.682 -12.798 1.00 27.95 329 SER A C 1
ATOM 2418 O O . SER A 1 329 ? -21.792 -22.135 -13.886 1.00 27.95 329 SER A O 1
ATOM 2420 N N . PRO A 1 330 ? -22.079 -24.021 -12.713 1.00 41.19 330 PRO A N 1
ATOM 2421 C CA . PRO A 1 330 ? -21.266 -24.939 -13.500 1.00 41.19 330 PRO A CA 1
ATOM 2422 C C . PRO A 1 330 ? -21.853 -25.209 -14.883 1.00 41.19 330 PRO A C 1
ATOM 2424 O O . PRO A 1 330 ? -22.935 -25.781 -14.985 1.00 41.19 330 PRO A O 1
ATOM 2427 N N . VAL A 1 331 ? -21.101 -24.924 -15.949 1.00 34.41 331 VAL A N 1
ATOM 2428 C CA . VAL A 1 331 ? -21.311 -25.575 -17.250 1.00 34.41 331 VAL A CA 1
ATOM 2429 C C . VAL A 1 331 ? -19.964 -25.797 -17.946 1.00 34.41 331 VAL A C 1
ATOM 2431 O O . VAL A 1 331 ? -19.287 -24.846 -18.303 1.00 34.41 331 VAL A O 1
ATOM 2434 N N . ALA A 1 332 ? -19.629 -27.083 -18.098 1.00 35.62 332 ALA A N 1
ATOM 2435 C CA . ALA A 1 332 ? -18.680 -27.728 -19.016 1.00 35.62 332 ALA A CA 1
ATOM 2436 C C . ALA A 1 332 ? -17.294 -27.085 -19.278 1.00 35.62 332 ALA A C 1
ATOM 2438 O O . ALA A 1 332 ? -17.157 -26.005 -19.839 1.00 35.62 332 ALA A O 1
ATOM 2439 N N . SER A 1 333 ? -16.250 -27.856 -18.958 1.00 31.08 333 SER A N 1
ATOM 2440 C CA . SER A 1 333 ? -14.829 -27.610 -19.240 1.00 31.08 333 SER A CA 1
ATOM 2441 C C . SER A 1 333 ? -14.533 -27.162 -20.684 1.00 31.08 333 SER A C 1
ATOM 2443 O O . SER A 1 333 ? -15.042 -27.798 -21.608 1.00 31.08 333 SER A O 1
ATOM 2445 N N . PRO A 1 334 ? -13.626 -26.191 -20.923 1.00 34.59 334 PRO A N 1
ATOM 2446 C CA . PRO A 1 334 ? -13.064 -25.980 -22.246 1.00 34.59 334 PRO A CA 1
ATOM 2447 C C . PRO A 1 334 ? -11.824 -26.858 -22.453 1.00 34.59 334 PRO A C 1
ATOM 2449 O O . PRO A 1 334 ? -10.846 -26.832 -21.706 1.00 34.59 334 PRO A O 1
ATOM 2452 N N . THR A 1 335 ? -11.899 -27.662 -23.503 1.00 31.78 335 THR A N 1
ATOM 2453 C CA . THR A 1 335 ? -10.810 -28.421 -24.112 1.00 31.78 335 THR A CA 1
ATOM 2454 C C . THR A 1 335 ? -9.757 -27.503 -24.734 1.00 31.78 335 THR A C 1
ATOM 2456 O O . THR A 1 335 ? -10.082 -26.655 -25.555 1.00 31.78 335 THR A O 1
ATOM 2459 N N . SER A 1 336 ? -8.501 -27.748 -24.355 1.00 37.91 336 SER A N 1
ATOM 2460 C CA . SER A 1 336 ? -7.297 -27.809 -25.199 1.00 37.91 336 SER A CA 1
ATOM 2461 C C . SER A 1 336 ? -7.254 -26.954 -26.479 1.00 37.91 336 SER A C 1
ATOM 2463 O O . SER A 1 336 ? -7.923 -27.231 -27.473 1.00 37.91 336 SER A O 1
ATOM 2465 N N . THR A 1 337 ? -6.321 -26.002 -26.472 1.00 50.72 337 THR A N 1
ATOM 2466 C CA . THR A 1 337 ? -5.784 -25.242 -27.607 1.00 50.72 337 THR A CA 1
ATOM 2467 C C . THR A 1 337 ? -5.062 -26.162 -28.606 1.00 50.72 337 THR A C 1
ATOM 2469 O O . THR A 1 337 ? -3.835 -26.228 -28.648 1.00 50.72 337 THR A O 1
ATOM 2472 N N . LEU A 1 338 ? -5.818 -26.924 -29.395 1.00 57.06 338 LEU A N 1
ATOM 2473 C CA . LEU A 1 338 ? -5.305 -27.683 -30.537 1.00 57.06 338 LEU A CA 1
ATOM 2474 C C . LEU A 1 338 ? -5.466 -26.843 -31.811 1.00 57.06 338 LEU A C 1
ATOM 2476 O O . LEU A 1 338 ? -6.570 -26.429 -32.153 1.00 57.06 338 LEU A O 1
ATOM 2480 N N . CYS A 1 339 ? -4.367 -26.597 -32.521 1.00 75.69 339 CYS A N 1
ATOM 2481 C CA . CYS A 1 339 ? -4.402 -26.054 -33.877 1.00 75.69 339 CYS A CA 1
ATOM 2482 C C . CYS A 1 339 ? -4.931 -27.132 -34.835 1.00 75.69 339 CYS A C 1
ATOM 2484 O O . CYS A 1 339 ? -4.324 -28.195 -34.955 1.00 75.69 339 CYS A O 1
ATOM 2486 N N . PHE A 1 340 ? -6.052 -26.881 -35.514 1.00 80.12 340 PHE A N 1
ATOM 2487 C CA . PHE A 1 340 ? -6.580 -27.763 -36.560 1.00 80.12 340 PHE A CA 1
ATOM 2488 C C . PHE A 1 340 ? -7.369 -26.979 -37.619 1.00 80.12 340 PHE A C 1
ATOM 2490 O O . PHE A 1 340 ? -7.854 -25.879 -37.365 1.00 80.12 340 PHE A O 1
ATOM 2497 N N . ASN A 1 341 ? -7.494 -27.555 -38.816 1.00 84.62 341 ASN A N 1
ATOM 2498 C CA . ASN A 1 341 ? -8.515 -27.164 -39.787 1.00 84.62 341 ASN A CA 1
ATOM 2499 C C . ASN A 1 341 ? -9.587 -28.252 -39.792 1.00 84.62 341 ASN A C 1
ATOM 2501 O O . ASN A 1 341 ? -9.257 -29.429 -39.935 1.00 84.62 341 ASN A O 1
ATOM 2505 N N . ASP A 1 342 ? -10.847 -27.869 -39.641 1.00 84.88 342 ASP A N 1
ATOM 2506 C CA . ASP A 1 342 ? -11.987 -28.769 -39.725 1.00 84.88 342 ASP A CA 1
ATOM 2507 C C . ASP A 1 342 ? -12.241 -29.138 -41.200 1.00 84.88 342 ASP A C 1
ATOM 2509 O O . ASP A 1 342 ? -12.612 -28.269 -41.998 1.00 84.88 342 ASP A O 1
ATOM 2513 N N . PRO A 1 343 ? -12.061 -30.411 -41.598 1.00 78.56 343 PRO A N 1
ATOM 2514 C CA . PRO A 1 343 ? -12.271 -30.841 -42.977 1.00 78.56 343 PRO A CA 1
ATOM 2515 C C . PRO A 1 343 ? -13.747 -30.802 -43.406 1.00 78.56 343 PRO A C 1
ATOM 2517 O O . PRO A 1 343 ? -14.027 -30.885 -44.601 1.00 78.56 343 PRO A O 1
ATOM 2520 N N . ALA A 1 344 ? -14.690 -30.696 -42.464 1.00 81.12 344 ALA A N 1
ATOM 2521 C CA . ALA A 1 344 ? -16.118 -30.601 -42.748 1.00 81.12 344 ALA A CA 1
ATOM 2522 C C . ALA A 1 344 ? -16.604 -29.150 -42.913 1.00 81.12 344 ALA A C 1
ATOM 2524 O O . ALA A 1 344 ? -17.729 -28.925 -43.369 1.00 81.12 344 ALA A O 1
ATOM 2525 N N . TRP A 1 345 ? -15.779 -28.156 -42.571 1.00 89.75 345 TRP A N 1
ATOM 2526 C CA . TRP A 1 345 ? -16.172 -26.756 -42.660 1.00 89.75 345 TRP A CA 1
ATOM 2527 C C . TRP A 1 345 ? -16.118 -26.242 -44.107 1.00 89.75 345 TRP A C 1
ATOM 2529 O O . TRP A 1 345 ? -15.111 -26.370 -44.808 1.00 89.75 345 TRP A O 1
ATOM 2539 N N . SER A 1 346 ? -17.212 -25.620 -44.557 1.00 87.75 346 SER A N 1
ATOM 2540 C CA . SER A 1 346 ? -17.284 -24.911 -45.838 1.00 87.75 346 SER A CA 1
ATOM 2541 C C . SER A 1 346 ? -18.195 -23.685 -45.757 1.00 87.75 346 SER A C 1
ATOM 2543 O O . SER A 1 346 ? -19.154 -23.652 -44.987 1.00 87.75 346 SER A O 1
ATOM 2545 N N . GLY A 1 347 ? -17.887 -22.651 -46.540 1.00 87.56 347 GLY A N 1
ATOM 2546 C CA . GLY A 1 347 ? -18.578 -21.364 -46.480 1.00 87.56 347 GLY A CA 1
ATOM 2547 C C . GLY A 1 347 ? -20.076 -21.434 -46.808 1.00 87.56 347 GLY A C 1
ATOM 2548 O O . GLY A 1 347 ? -20.515 -22.146 -47.710 1.00 87.56 347 GLY A O 1
ATOM 2549 N N . LYS A 1 348 ? -20.864 -20.601 -46.119 1.00 87.25 348 LYS A N 1
ATOM 2550 C CA . LYS A 1 348 ? -22.341 -20.571 -46.116 1.00 87.25 348 LYS A CA 1
ATOM 2551 C C . LYS A 1 348 ? -23.023 -20.614 -47.482 1.00 87.25 348 LYS A C 1
ATOM 2553 O O . LYS A 1 348 ? -24.118 -21.155 -47.602 1.00 87.25 348 LYS A O 1
ATOM 2558 N N . PHE A 1 349 ? -22.407 -20.016 -48.497 1.00 73.62 349 PHE A N 1
ATOM 2559 C CA . PHE A 1 349 ? -23.008 -19.849 -49.823 1.00 73.62 349 PHE A CA 1
ATOM 2560 C C . PHE A 1 349 ? -22.361 -20.719 -50.908 1.00 73.62 349 PHE A C 1
ATOM 2562 O O . PHE A 1 349 ? -22.842 -20.720 -52.039 1.00 73.62 349 PHE A O 1
ATOM 2569 N N . ASN A 1 350 ? -21.278 -21.440 -50.595 1.00 79.50 350 ASN A N 1
ATOM 2570 C CA . ASN A 1 350 ? -20.603 -22.331 -51.537 1.00 79.50 350 ASN A CA 1
ATOM 2571 C C . ASN A 1 350 ? -19.776 -23.385 -50.790 1.00 79.50 350 ASN A C 1
ATOM 2573 O O . ASN A 1 350 ? -18.783 -23.056 -50.139 1.00 79.50 350 ASN A O 1
ATOM 2577 N N . SER A 1 351 ? -20.129 -24.658 -50.968 1.00 81.75 351 SER A N 1
ATOM 2578 C CA . SER A 1 351 ? -19.446 -25.783 -50.327 1.00 81.75 351 SER A CA 1
ATOM 2579 C C . SER A 1 351 ? -17.998 -25.985 -50.797 1.00 81.75 351 SER A C 1
ATOM 2581 O O . SER A 1 351 ? -17.253 -26.718 -50.158 1.00 81.75 351 SER A O 1
ATOM 2583 N N . ALA A 1 352 ? -17.574 -25.339 -51.889 1.00 76.38 352 ALA A N 1
ATOM 2584 C CA . ALA A 1 352 ? -16.177 -25.332 -52.325 1.00 76.38 352 ALA A CA 1
ATOM 2585 C C . ALA A 1 352 ? -15.283 -24.367 -51.517 1.00 76.38 352 ALA A C 1
ATOM 2587 O O . ALA A 1 352 ? -14.063 -24.419 -51.646 1.00 76.38 352 ALA A O 1
ATOM 2588 N N . HIS A 1 353 ? -15.851 -23.480 -50.691 1.00 87.94 353 HIS A N 1
ATOM 2589 C CA . HIS A 1 353 ? -15.082 -22.554 -49.851 1.00 87.94 353 HIS A CA 1
ATOM 2590 C C . HIS A 1 353 ? -14.652 -23.233 -48.540 1.00 87.94 353 HIS A C 1
ATOM 2592 O O . HIS A 1 353 ? -15.183 -22.916 -47.478 1.00 87.94 353 HIS A O 1
ATOM 2598 N N . THR A 1 354 ? -13.732 -24.193 -48.627 1.00 91.38 354 THR A N 1
ATOM 2599 C CA . THR A 1 354 ? -13.179 -24.957 -47.490 1.00 91.38 354 THR A CA 1
ATOM 2600 C C . THR A 1 354 ? -12.070 -24.186 -46.762 1.00 91.38 354 THR A C 1
ATOM 2602 O O . THR A 1 354 ? -11.650 -23.120 -47.212 1.00 91.38 354 THR A O 1
ATOM 2605 N N . CYS A 1 355 ? -11.530 -24.727 -45.664 1.00 85.62 355 CYS A N 1
ATOM 2606 C CA . CYS A 1 355 ? -10.397 -24.116 -44.953 1.00 85.62 355 CYS A CA 1
ATOM 2607 C C . CYS A 1 355 ? -9.150 -23.874 -45.828 1.00 85.62 355 CYS A C 1
ATOM 2609 O O . CYS A 1 355 ? -8.417 -22.917 -45.590 1.00 85.62 355 CYS A O 1
ATOM 2611 N N . GLU A 1 356 ? -8.926 -24.684 -46.867 1.00 88.44 356 GLU A N 1
ATOM 2612 C CA . GLU A 1 356 ? -7.851 -24.464 -47.849 1.00 88.44 356 GLU A CA 1
ATOM 2613 C C . GLU A 1 356 ? -8.104 -23.198 -48.676 1.00 88.44 356 GLU A C 1
ATOM 2615 O O . GLU A 1 356 ? -7.206 -22.382 -48.863 1.00 88.44 356 GLU A O 1
ATOM 2620 N N . TYR A 1 357 ? -9.356 -22.968 -49.079 1.00 83.12 357 TYR A N 1
ATOM 2621 C CA . TYR A 1 357 ? -9.756 -21.736 -49.755 1.00 83.12 357 TYR A CA 1
ATOM 2622 C C . TYR A 1 357 ? -9.651 -20.510 -48.833 1.00 83.12 357 TYR A C 1
ATOM 2624 O O . TYR A 1 357 ? -9.311 -19.415 -49.282 1.00 83.12 357 TYR A O 1
ATOM 2632 N N . ILE A 1 358 ? -9.918 -20.659 -47.531 1.00 88.44 358 ILE A N 1
ATOM 2633 C CA . ILE A 1 358 ? -9.708 -19.574 -46.559 1.00 88.44 358 ILE A CA 1
ATOM 2634 C C . ILE A 1 358 ? -8.219 -19.209 -46.467 1.00 88.44 358 ILE A C 1
ATOM 2636 O O . ILE A 1 358 ? -7.891 -18.021 -46.483 1.00 88.44 358 ILE A O 1
ATOM 2640 N N . ALA A 1 359 ? -7.330 -20.209 -46.461 1.00 84.75 359 ALA A N 1
ATOM 2641 C CA . ALA A 1 359 ? -5.882 -20.030 -46.338 1.00 84.75 359 ALA A CA 1
ATOM 2642 C C . ALA A 1 359 ? -5.243 -19.237 -47.496 1.00 84.75 359 ALA A C 1
ATOM 2644 O O . ALA A 1 359 ? -4.194 -18.627 -47.315 1.00 84.75 359 ALA A O 1
ATOM 2645 N N . GLU A 1 360 ? -5.874 -19.187 -48.672 1.00 81.62 360 GLU A N 1
ATOM 2646 C CA . GLU A 1 360 ? -5.385 -18.389 -49.807 1.00 81.62 360 GLU A CA 1
ATOM 2647 C C . GLU A 1 360 ? -5.526 -16.870 -49.594 1.00 81.62 360 GLU A C 1
ATOM 2649 O O . GLU A 1 360 ? -4.806 -16.089 -50.215 1.00 81.62 360 GLU A O 1
ATOM 2654 N N . ASN A 1 361 ? -6.464 -16.424 -48.747 1.00 81.38 361 ASN A N 1
ATOM 2655 C CA . ASN A 1 361 ? -6.573 -15.016 -48.351 1.00 81.38 361 ASN A CA 1
ATOM 2656 C C . ASN A 1 361 ? -7.184 -14.866 -46.942 1.00 81.38 361 ASN A C 1
ATOM 2658 O O . ASN A 1 361 ? -8.336 -14.429 -46.805 1.00 81.38 361 ASN A O 1
ATOM 2662 N N . PRO A 1 362 ? -6.413 -15.189 -45.888 1.00 80.62 362 PRO A N 1
ATOM 2663 C CA . PRO A 1 362 ? -6.903 -15.224 -44.512 1.00 80.62 362 PRO A CA 1
ATOM 2664 C C . PRO A 1 362 ? -7.466 -13.881 -44.044 1.00 80.62 362 PRO A C 1
ATOM 2666 O O . PRO A 1 362 ? -8.542 -13.819 -43.451 1.00 80.62 362 PRO A O 1
ATOM 2669 N N . SER A 1 363 ? -6.794 -12.786 -44.415 1.00 77.12 363 SER A N 1
ATOM 2670 C CA . SER A 1 363 ? -7.142 -11.421 -43.998 1.00 77.12 363 SER A CA 1
ATOM 2671 C C . SER A 1 363 ? -8.574 -11.000 -44.349 1.00 77.12 363 SER A C 1
ATOM 2673 O O . SER A 1 363 ? -9.168 -10.183 -43.652 1.00 77.12 363 SER A O 1
ATOM 2675 N N . GLN A 1 364 ? -9.142 -11.559 -45.423 1.00 76.75 364 GLN A N 1
ATOM 2676 C CA . GLN A 1 364 ? -10.495 -11.242 -45.889 1.00 76.75 364 GLN A CA 1
ATOM 2677 C C . GLN A 1 364 ? -11.500 -12.361 -45.612 1.00 76.75 364 GLN A C 1
ATOM 2679 O O . GLN A 1 364 ? -12.708 -12.117 -45.625 1.00 76.75 364 GLN A O 1
ATOM 2684 N N . ARG A 1 365 ? -11.021 -13.595 -45.413 1.00 89.75 365 ARG A N 1
ATOM 2685 C CA . ARG A 1 365 ? -11.858 -14.803 -45.422 1.00 89.75 365 ARG A CA 1
ATOM 2686 C C . ARG A 1 365 ? -12.047 -15.422 -44.037 1.00 89.75 365 ARG A C 1
ATOM 2688 O O . ARG A 1 365 ? -13.037 -16.111 -43.826 1.00 89.75 365 ARG A O 1
ATOM 2695 N N . CYS A 1 366 ? -11.185 -15.127 -43.065 1.00 90.19 366 CYS A N 1
ATOM 2696 C CA . CYS A 1 366 ? -11.287 -15.696 -41.716 1.00 90.19 366 CYS A CA 1
ATOM 2697 C C . CYS A 1 366 ? -12.527 -15.247 -40.928 1.00 90.19 366 CYS A C 1
ATOM 2699 O O . CYS A 1 366 ? -12.956 -15.935 -40.008 1.00 90.19 366 CYS A O 1
ATOM 2701 N N . GLY A 1 367 ? -13.149 -14.133 -41.320 1.00 86.56 367 GLY A N 1
ATOM 2702 C CA . GLY A 1 367 ? -14.429 -13.693 -40.762 1.00 86.56 367 GLY A CA 1
ATOM 2703 C C . GLY A 1 367 ? -15.663 -14.357 -41.382 1.00 86.56 367 GLY A C 1
ATOM 2704 O O . GLY A 1 367 ? -16.775 -13.996 -41.011 1.00 86.56 367 GLY A O 1
ATOM 2705 N N . TRP A 1 368 ? -15.506 -15.258 -42.359 1.00 88.50 368 TRP A N 1
ATOM 2706 C CA . TRP A 1 368 ? -16.640 -15.890 -43.041 1.00 88.50 368 TRP A CA 1
ATOM 2707 C C . TRP A 1 368 ? -17.244 -17.003 -42.197 1.00 88.50 368 TRP A C 1
ATOM 2709 O O . TRP A 1 368 ? -16.551 -17.623 -41.401 1.00 88.50 368 TRP A O 1
ATOM 2719 N N . GLU A 1 369 ? -18.524 -17.291 -42.409 1.00 91.75 369 GLU A N 1
ATOM 2720 C CA . GLU A 1 369 ? -19.272 -18.297 -41.651 1.00 91.75 369 GLU A CA 1
ATOM 2721 C C . GLU A 1 369 ? -19.787 -19.410 -42.570 1.00 91.75 369 GLU A C 1
ATOM 2723 O O . GLU A 1 369 ? -19.982 -19.193 -43.773 1.00 91.75 369 GLU A O 1
ATOM 2728 N N . ASN A 1 370 ? -20.013 -20.602 -42.014 1.00 86.25 370 ASN A N 1
ATOM 2729 C CA . ASN A 1 370 ? -20.750 -21.676 -42.682 1.00 86.25 370 ASN A CA 1
ATOM 2730 C C . ASN A 1 370 ? -22.278 -21.494 -42.526 1.00 86.25 370 ASN A C 1
ATOM 2732 O O . ASN A 1 370 ? -22.757 -20.485 -42.001 1.00 86.25 370 ASN A O 1
ATOM 2736 N N . ILE A 1 371 ? -23.070 -22.453 -43.021 1.00 77.88 371 ILE A N 1
ATOM 2737 C CA . ILE A 1 371 ? -24.541 -22.393 -42.936 1.00 77.88 371 ILE A CA 1
ATOM 2738 C C . ILE A 1 371 ? -25.062 -22.385 -41.492 1.00 77.88 371 ILE A C 1
ATOM 2740 O O . ILE A 1 371 ? -26.085 -21.755 -41.225 1.00 77.88 371 ILE A O 1
ATOM 2744 N N . ASP A 1 372 ? -24.304 -22.987 -40.579 1.00 79.94 372 ASP A N 1
ATOM 2745 C CA . ASP A 1 372 ? -24.608 -23.086 -39.152 1.00 79.94 372 ASP A CA 1
ATOM 2746 C C . ASP A 1 372 ? -24.078 -21.887 -38.342 1.00 79.94 372 ASP A C 1
ATOM 2748 O O . ASP A 1 372 ? -24.251 -21.835 -37.128 1.00 79.94 372 ASP A O 1
ATOM 2752 N N . GLY A 1 373 ? -23.456 -20.899 -39.002 1.00 75.94 373 GLY A N 1
ATOM 2753 C CA . GLY A 1 373 ? -22.943 -19.681 -38.366 1.00 75.94 373 GLY A CA 1
ATOM 2754 C C . GLY A 1 373 ? -21.561 -19.821 -37.719 1.00 75.94 373 GLY A C 1
ATOM 2755 O O . GLY A 1 373 ? -21.121 -18.904 -37.035 1.00 75.94 373 GLY A O 1
ATOM 2756 N N . VAL A 1 374 ? -20.855 -20.936 -37.935 1.00 84.56 374 VAL A N 1
ATOM 2757 C CA . VAL A 1 374 ? -19.500 -21.157 -37.402 1.00 84.56 374 VAL A CA 1
ATOM 2758 C C . VAL A 1 374 ? -18.474 -20.433 -38.266 1.00 84.56 374 VAL A C 1
ATOM 2760 O O . VAL A 1 374 ? -18.437 -20.637 -39.486 1.00 84.56 374 VAL A O 1
ATOM 2763 N N . LYS A 1 375 ? -17.615 -19.622 -37.641 1.00 89.81 375 LYS A N 1
ATOM 2764 C CA . LYS A 1 375 ? -16.608 -18.812 -38.338 1.00 89.81 375 LYS A CA 1
ATOM 2765 C C . LYS A 1 375 ? -15.403 -19.619 -38.806 1.00 89.81 375 LYS A C 1
ATOM 2767 O O . LYS A 1 375 ? -14.917 -20.518 -38.123 1.00 89.81 375 LYS A O 1
ATOM 2772 N N . ALA A 1 376 ? -14.839 -19.207 -39.935 1.00 86.31 376 ALA A N 1
ATOM 2773 C CA . ALA A 1 376 ? -13.601 -19.745 -40.475 1.00 86.31 376 ALA A CA 1
ATOM 2774 C C . ALA A 1 376 ? -12.426 -19.576 -39.496 1.00 86.31 376 ALA A C 1
ATOM 2776 O O . ALA A 1 376 ? -11.607 -20.473 -39.370 1.00 86.31 376 ALA A O 1
ATOM 2777 N N . SER A 1 377 ? -12.360 -18.480 -38.734 1.00 85.56 377 SER A N 1
ATOM 2778 C CA . SER A 1 377 ? -11.340 -18.262 -37.693 1.00 85.56 377 SER A CA 1
ATOM 2779 C C . SER A 1 377 ? -11.390 -19.256 -36.526 1.00 85.56 377 SER A C 1
ATOM 2781 O O . SER A 1 377 ? -10.438 -19.352 -35.750 1.00 85.56 377 SER A O 1
ATOM 2783 N N . GLU A 1 378 ? -12.506 -19.965 -36.371 1.00 86.69 378 GLU A N 1
ATOM 2784 C CA . GLU A 1 378 ? -12.729 -20.948 -35.309 1.00 86.69 378 GLU A CA 1
ATOM 2785 C C . GLU A 1 378 ? -12.538 -22.372 -35.830 1.00 86.69 378 GLU A C 1
ATOM 2787 O O . GLU A 1 378 ? -11.916 -23.188 -35.155 1.00 86.69 378 GLU A O 1
ATOM 2792 N N . ALA A 1 379 ? -13.007 -22.646 -37.049 1.00 87.31 379 ALA A N 1
ATOM 2793 C CA . ALA A 1 379 ? -12.914 -23.961 -37.674 1.00 87.31 379 ALA A CA 1
ATOM 2794 C C . ALA A 1 379 ? -11.617 -24.183 -38.472 1.00 87.31 379 ALA A C 1
ATOM 2796 O O . ALA A 1 379 ? -11.205 -25.320 -38.664 1.00 87.31 379 ALA A O 1
ATOM 2797 N N . CYS A 1 380 ? -10.953 -23.125 -38.940 1.00 89.69 380 CYS A N 1
ATOM 2798 C CA . CYS A 1 380 ? -9.780 -23.183 -39.815 1.00 89.69 380 CYS A CA 1
ATOM 2799 C C . CYS A 1 380 ? -8.559 -22.524 -39.154 1.00 89.69 380 CYS A C 1
ATOM 2801 O O . CYS A 1 380 ? -7.974 -21.579 -39.690 1.00 89.69 380 CYS A O 1
ATOM 2803 N N . LYS A 1 381 ? -8.174 -22.987 -37.958 1.00 86.75 381 LYS A N 1
ATOM 2804 C CA . LYS A 1 381 ? -7.134 -22.341 -37.140 1.00 86.75 381 LYS A CA 1
ATOM 2805 C C . LYS A 1 381 ? -5.768 -22.291 -37.822 1.00 86.75 381 LYS A C 1
ATOM 2807 O O . LYS A 1 381 ? -5.082 -21.288 -37.685 1.00 86.75 381 LYS A O 1
ATOM 2812 N N . TYR A 1 382 ? -5.393 -23.285 -38.629 1.00 84.06 382 TYR A N 1
ATOM 2813 C CA . TYR A 1 382 ? -4.149 -23.198 -39.410 1.00 84.06 382 TYR A CA 1
ATOM 2814 C C . TYR A 1 382 ? -4.209 -22.151 -40.524 1.00 84.06 382 TYR A C 1
ATOM 2816 O O . TYR A 1 382 ? -3.176 -21.619 -40.908 1.00 84.06 382 TYR A O 1
ATOM 2824 N N . ALA A 1 383 ? -5.397 -21.866 -41.059 1.00 83.12 383 ALA A N 1
ATOM 2825 C CA . ALA A 1 383 ? -5.567 -20.846 -42.088 1.00 83.12 383 ALA A CA 1
ATOM 2826 C C . ALA A 1 383 ? -5.621 -19.425 -41.506 1.00 83.12 383 ALA A C 1
ATOM 2828 O O . ALA A 1 383 ? -5.273 -18.478 -42.201 1.00 83.12 383 ALA A O 1
ATOM 2829 N N . CYS A 1 384 ? -6.092 -19.276 -40.264 1.00 84.25 384 CYS A N 1
ATOM 2830 C CA . CYS A 1 384 ? -6.516 -17.992 -39.704 1.00 84.25 384 CYS A CA 1
ATOM 2831 C C . CYS A 1 384 ? -5.743 -17.515 -38.474 1.00 84.25 384 CYS A C 1
ATOM 2833 O O . CYS A 1 384 ? -5.931 -16.370 -38.068 1.00 84.25 384 CYS A O 1
ATOM 2835 N N . ASP A 1 385 ? -4.921 -18.372 -37.871 1.00 79.81 385 ASP A N 1
ATOM 2836 C CA . ASP A 1 385 ? -4.162 -18.070 -36.662 1.00 79.81 385 ASP A CA 1
ATOM 2837 C C . ASP A 1 385 ? -2.655 -18.050 -36.974 1.00 79.81 385 ASP A C 1
ATOM 2839 O O . ASP A 1 385 ? -2.070 -19.047 -37.421 1.00 79.81 385 ASP A O 1
ATOM 2843 N N . GLU A 1 386 ? -2.015 -16.897 -36.756 1.00 67.81 386 GLU A N 1
ATOM 2844 C CA . GLU A 1 386 ? -0.580 -16.701 -37.007 1.00 67.81 386 GLU A CA 1
ATOM 2845 C C . GLU A 1 386 ? 0.288 -17.607 -36.116 1.00 67.81 386 GLU A C 1
ATOM 2847 O O . GLU A 1 386 ? 1.349 -18.062 -36.553 1.00 67.81 386 GLU A O 1
ATOM 2852 N N . PHE A 1 387 ? -0.188 -17.962 -34.914 1.00 63.91 387 PHE A N 1
ATOM 2853 C CA . PHE A 1 387 ? 0.520 -18.877 -34.013 1.00 63.91 387 PHE A CA 1
ATOM 2854 C C . PHE A 1 387 ? 0.483 -20.327 -34.508 1.00 63.91 387 PHE A C 1
ATOM 2856 O O . PHE A 1 387 ? 1.459 -21.064 -34.357 1.00 63.91 387 PHE A O 1
ATOM 2863 N N . CYS A 1 388 ? -0.610 -20.746 -35.150 1.00 71.44 388 CYS A N 1
ATOM 2864 C CA . CYS A 1 388 ? -0.722 -22.093 -35.712 1.00 71.44 388 CYS A CA 1
ATOM 2865 C C . CYS A 1 388 ? 0.072 -22.254 -37.018 1.00 71.44 388 CYS A C 1
ATOM 2867 O O . CYS A 1 388 ? 0.464 -23.365 -37.370 1.00 71.44 388 CYS A O 1
ATOM 2869 N N . SER A 1 389 ? 0.364 -21.157 -37.717 1.00 57.41 389 SER A N 1
ATOM 2870 C CA . SER A 1 389 ? 1.035 -21.180 -39.022 1.00 57.41 389 SER A CA 1
ATOM 2871 C C . SER A 1 389 ? 2.550 -21.460 -38.954 1.00 57.41 389 SER A C 1
ATOM 2873 O O . SER A 1 389 ? 3.164 -21.722 -39.986 1.00 57.41 389 SER A O 1
ATOM 2875 N N . THR A 1 390 ? 3.173 -21.428 -37.766 1.00 51.94 390 THR A N 1
ATOM 2876 C CA . THR A 1 390 ? 4.646 -21.441 -37.605 1.00 51.94 390 THR A CA 1
ATOM 2877 C C . THR A 1 390 ? 5.241 -22.705 -36.965 1.00 51.94 390 THR A C 1
ATOM 2879 O O . THR A 1 390 ? 6.456 -22.789 -36.796 1.00 51.94 390 THR A O 1
ATOM 2882 N N . SER A 1 391 ? 4.446 -23.737 -36.661 1.00 39.19 391 SER A N 1
ATOM 2883 C CA . SER A 1 391 ? 4.925 -24.927 -35.934 1.00 39.19 391 SER A CA 1
ATOM 2884 C C . SER A 1 391 ? 5.004 -26.202 -36.790 1.00 39.19 391 SER A C 1
ATOM 2886 O O . SER A 1 391 ? 4.181 -27.107 -36.682 1.00 39.19 391 SER A O 1
ATOM 2888 N N . VAL A 1 392 ? 6.069 -26.334 -37.590 1.00 32.22 392 VAL A N 1
ATOM 2889 C CA . VAL A 1 392 ? 6.559 -27.648 -38.054 1.00 32.22 392 VAL A CA 1
ATOM 2890 C C . VAL A 1 392 ? 8.081 -27.701 -37.905 1.00 32.22 392 VAL A C 1
ATOM 2892 O O . VAL A 1 392 ? 8.801 -27.239 -38.783 1.00 32.22 392 VAL A O 1
ATOM 2895 N N . ASN A 1 393 ? 8.567 -28.222 -36.770 1.00 31.25 393 ASN A N 1
ATOM 2896 C CA . ASN A 1 393 ? 9.635 -29.236 -36.665 1.00 31.25 393 ASN A CA 1
ATOM 2897 C C . ASN A 1 393 ? 10.015 -29.499 -35.188 1.00 31.25 393 ASN A C 1
ATOM 2899 O O . ASN A 1 393 ? 10.152 -28.582 -34.386 1.00 31.25 393 ASN A O 1
ATOM 2903 N N . SER A 1 394 ? 10.137 -30.784 -34.841 1.00 29.80 394 SER A N 1
ATOM 2904 C CA . SER A 1 394 ? 10.274 -31.368 -33.488 1.00 29.80 394 SER A CA 1
ATOM 2905 C C . SER A 1 394 ? 11.725 -31.879 -33.219 1.00 29.80 394 SER A C 1
ATOM 2907 O O . SER A 1 394 ? 12.553 -31.761 -34.122 1.00 29.80 394 SER A O 1
ATOM 2909 N N . PRO A 1 395 ? 12.103 -32.420 -32.029 1.00 49.56 395 PRO A N 1
ATOM 2910 C CA . PRO A 1 395 ? 13.294 -31.982 -31.277 1.00 49.56 395 PRO A CA 1
ATOM 2911 C C . PRO A 1 395 ? 14.361 -33.074 -31.016 1.00 49.56 395 PRO A C 1
ATOM 2913 O O . PRO A 1 395 ? 14.095 -34.263 -31.190 1.00 49.56 395 PRO A O 1
ATOM 2916 N N . SER A 1 396 ? 15.538 -32.704 -30.472 1.00 27.52 396 SER A N 1
ATOM 2917 C CA . SER A 1 396 ? 16.287 -33.590 -29.552 1.00 27.52 396 SER A CA 1
ATOM 2918 C C . SER A 1 396 ? 17.430 -32.932 -28.749 1.00 27.52 396 SER A C 1
ATOM 2920 O O . SER A 1 396 ? 18.249 -32.212 -29.309 1.00 27.52 396 SER A O 1
ATOM 2922 N N . ALA A 1 397 ? 17.509 -33.354 -27.477 1.00 27.22 397 ALA A N 1
ATOM 2923 C CA . ALA A 1 397 ? 18.638 -33.416 -26.528 1.00 27.22 397 ALA A CA 1
ATOM 2924 C C . ALA A 1 397 ? 19.092 -32.173 -25.710 1.00 27.22 397 ALA A C 1
ATOM 2926 O O . ALA A 1 397 ? 19.676 -31.221 -26.212 1.00 27.22 397 ALA A O 1
ATOM 2927 N N . SER A 1 398 ? 18.923 -32.294 -24.383 1.00 26.42 398 SER A N 1
ATOM 2928 C CA . SER A 1 398 ? 19.662 -31.610 -23.298 1.00 26.42 398 SER A CA 1
ATOM 2929 C C . SER A 1 398 ? 21.090 -32.171 -23.109 1.00 26.42 398 SER A C 1
ATOM 2931 O O . SER A 1 398 ? 21.372 -33.240 -23.655 1.00 26.42 398 SER A O 1
ATOM 2933 N N . PRO A 1 399 ? 21.943 -31.627 -22.203 1.00 46.25 399 PRO A N 1
ATOM 2934 C CA . PRO A 1 399 ? 21.955 -30.306 -21.544 1.00 46.25 399 PRO A CA 1
ATOM 2935 C C . PRO A 1 399 ? 23.306 -29.569 -21.720 1.00 46.25 399 PRO A C 1
ATOM 2937 O O . PRO A 1 399 ? 24.354 -30.209 -21.687 1.00 46.25 399 PRO A O 1
ATOM 2940 N N . SER A 1 400 ? 23.334 -28.231 -21.789 1.00 25.58 400 SER A N 1
ATOM 2941 C CA . SER A 1 400 ? 24.525 -27.4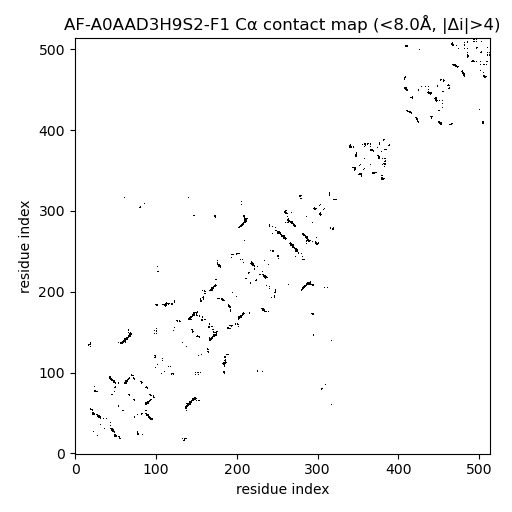17 -21.453 1.00 25.58 400 SER A CA 1
ATOM 2942 C C . SER A 1 400 ? 24.164 -25.940 -21.254 1.00 25.58 400 SER A C 1
ATOM 2944 O O . SER A 1 400 ? 23.437 -25.379 -22.059 1.00 25.58 400 SER A O 1
ATOM 2946 N N . THR A 1 401 ? 24.676 -25.382 -20.150 1.00 28.14 401 THR A N 1
ATOM 2947 C CA . THR A 1 401 ? 24.997 -23.972 -19.833 1.00 28.14 401 THR A CA 1
ATOM 2948 C C . THR A 1 401 ? 24.173 -22.849 -20.471 1.00 28.14 401 THR A C 1
ATOM 2950 O O . THR A 1 401 ? 24.179 -22.676 -21.681 1.00 28.14 401 THR A O 1
ATOM 2953 N N . THR A 1 402 ? 23.586 -22.020 -19.601 1.00 33.03 402 THR A N 1
ATOM 2954 C CA . THR A 1 402 ? 22.993 -20.696 -19.858 1.00 33.03 402 THR A CA 1
ATOM 2955 C C . THR A 1 402 ? 23.712 -19.928 -20.969 1.00 33.03 402 THR A C 1
ATOM 2957 O O . THR A 1 402 ? 24.746 -19.301 -20.725 1.00 33.03 402 THR A O 1
ATOM 2960 N N . ASN A 1 403 ? 23.153 -19.977 -22.174 1.00 33.69 403 ASN A N 1
ATOM 2961 C CA . ASN A 1 403 ? 23.560 -19.129 -23.276 1.00 33.69 403 ASN A CA 1
ATOM 2962 C C . ASN A 1 403 ? 22.553 -17.990 -23.397 1.00 33.69 403 ASN A C 1
ATOM 2964 O O . ASN A 1 403 ? 21.390 -18.161 -23.752 1.00 33.69 403 ASN A O 1
ATOM 2968 N N . ASP A 1 404 ? 23.063 -16.832 -23.019 1.00 45.59 404 ASP A N 1
ATOM 2969 C CA . ASP A 1 404 ? 22.510 -15.492 -23.109 1.00 45.59 404 ASP A CA 1
ATOM 2970 C C . ASP A 1 404 ? 22.664 -15.007 -24.574 1.00 45.59 404 ASP A C 1
ATOM 2972 O O . ASP A 1 404 ? 23.359 -14.028 -24.849 1.00 45.59 404 ASP A O 1
ATOM 2976 N N . ASP A 1 405 ? 22.129 -15.790 -25.525 1.00 46.25 405 ASP A N 1
ATOM 2977 C CA . ASP A 1 405 ? 22.447 -15.715 -26.967 1.00 46.25 405 ASP A CA 1
ATOM 2978 C C . ASP A 1 405 ? 21.620 -14.678 -27.756 1.00 46.25 405 ASP A C 1
ATOM 2980 O O . ASP A 1 405 ? 21.791 -14.573 -28.967 1.00 46.25 405 ASP A O 1
ATOM 2984 N N . ASP A 1 406 ? 20.784 -13.864 -27.100 1.00 52.53 406 ASP A N 1
ATOM 2985 C CA . ASP A 1 406 ? 19.979 -12.823 -27.779 1.00 52.53 406 ASP A CA 1
ATOM 2986 C C . ASP A 1 406 ? 20.349 -11.378 -27.377 1.00 52.53 406 ASP A C 1
ATOM 2988 O O . ASP A 1 406 ? 19.761 -10.403 -27.843 1.00 52.53 406 ASP A O 1
ATOM 2992 N N . ALA A 1 407 ? 21.361 -11.201 -26.521 1.00 59.25 407 ALA A N 1
ATOM 2993 C CA . ALA A 1 407 ? 21.799 -9.880 -26.078 1.00 59.25 407 ALA A CA 1
ATOM 2994 C C . ALA A 1 407 ? 22.971 -9.356 -26.930 1.00 59.25 407 ALA A C 1
ATOM 2996 O O . ALA A 1 407 ? 24.092 -9.868 -26.869 1.00 59.25 407 ALA A O 1
ATOM 2997 N N . CYS A 1 408 ? 22.729 -8.278 -27.682 1.00 75.75 408 CYS A N 1
ATOM 2998 C CA . CYS A 1 408 ? 23.707 -7.560 -28.510 1.00 75.75 408 CYS A CA 1
ATOM 2999 C C . CYS A 1 408 ? 24.834 -6.946 -27.662 1.00 75.75 408 CYS A C 1
ATOM 3001 O O . CYS A 1 408 ? 24.772 -5.783 -27.253 1.00 75.75 408 CYS A O 1
ATOM 3003 N N . ARG A 1 409 ? 25.870 -7.727 -27.350 1.00 82.69 409 ARG A N 1
ATOM 3004 C CA . ARG A 1 409 ? 26.976 -7.300 -26.482 1.00 82.69 409 ARG A CA 1
ATOM 3005 C C . ARG A 1 409 ? 28.313 -7.787 -27.013 1.00 82.69 409 ARG A C 1
ATOM 3007 O O . ARG A 1 409 ? 28.427 -8.876 -27.565 1.00 82.69 409 ARG A O 1
ATOM 3014 N N . ASP A 1 410 ? 29.345 -6.974 -26.818 1.00 84.06 410 ASP A N 1
ATOM 3015 C CA . ASP A 1 410 ? 30.715 -7.395 -27.095 1.00 84.06 410 ASP A CA 1
ATOM 3016 C C . ASP A 1 410 ? 31.166 -8.443 -26.072 1.00 84.06 410 ASP A C 1
ATOM 3018 O O . ASP A 1 410 ? 30.994 -8.268 -24.868 1.00 84.06 410 ASP A O 1
ATOM 3022 N N . ASN A 1 411 ? 31.849 -9.489 -26.528 1.00 82.00 411 ASN A N 1
ATOM 3023 C CA . ASN A 1 411 ? 32.444 -10.481 -25.643 1.00 82.00 411 ASN A CA 1
ATOM 3024 C C . ASN A 1 411 ? 33.589 -9.861 -24.821 1.00 82.00 411 ASN A C 1
ATOM 3026 O O . ASN A 1 411 ? 34.540 -9.289 -25.365 1.00 82.00 411 ASN A O 1
ATOM 3030 N N . ASP A 1 412 ? 33.549 -10.000 -23.499 1.00 69.88 412 ASP A N 1
ATOM 3031 C CA . ASP A 1 412 ? 34.522 -9.422 -22.567 1.00 69.88 412 ASP A CA 1
ATOM 3032 C C . ASP A 1 412 ? 35.810 -10.258 -22.387 1.00 69.88 412 ASP A C 1
ATOM 3034 O O . ASP A 1 412 ? 36.776 -9.815 -21.743 1.00 69.88 412 ASP A O 1
ATOM 3038 N N . ARG A 1 413 ? 35.885 -11.437 -23.014 1.00 78.19 413 ARG A N 1
ATOM 3039 C CA . ARG A 1 413 ? 37.046 -12.333 -22.987 1.00 78.19 413 ARG A CA 1
ATOM 3040 C C . ARG A 1 413 ? 37.983 -12.099 -24.168 1.00 78.19 413 ARG A C 1
ATOM 3042 O O . ARG A 1 413 ? 37.658 -11.505 -25.196 1.00 78.19 413 ARG A O 1
ATOM 3049 N N . LYS A 1 414 ? 39.228 -12.564 -24.013 1.00 82.00 414 LYS A N 1
ATOM 3050 C CA . LYS A 1 414 ? 40.175 -12.613 -25.132 1.00 82.00 414 LYS A CA 1
ATOM 3051 C C . LYS A 1 414 ? 39.791 -13.760 -26.058 1.00 82.00 414 LYS A C 1
ATOM 3053 O O . LYS A 1 414 ? 39.773 -14.901 -25.611 1.00 82.00 414 LYS A O 1
ATOM 3058 N N . PHE A 1 415 ? 39.613 -13.465 -27.336 1.00 85.12 415 PHE A N 1
ATOM 3059 C CA . PHE A 1 415 ? 39.431 -14.463 -28.388 1.00 85.12 415 PHE A CA 1
ATOM 3060 C C . PHE A 1 415 ? 40.711 -14.630 -29.205 1.00 85.12 415 PHE A C 1
ATOM 3062 O O . PHE A 1 415 ? 41.556 -13.729 -29.262 1.00 85.12 415 PHE A O 1
ATOM 3069 N N . GLU A 1 416 ? 40.882 -15.793 -29.821 1.00 87.75 416 GLU A N 1
ATOM 3070 C CA . GLU A 1 416 ? 42.065 -16.139 -30.605 1.00 87.75 416 GLU A CA 1
ATOM 3071 C C . GLU A 1 416 ? 41.767 -16.024 -32.099 1.00 87.75 416 GLU A C 1
ATOM 3073 O O . GLU A 1 416 ? 40.758 -16.514 -32.577 1.00 87.75 416 GLU A O 1
ATOM 3078 N N . LEU A 1 417 ? 42.626 -15.331 -32.844 1.00 87.38 417 LEU A N 1
ATOM 3079 C CA . LEU A 1 417 ? 42.538 -15.300 -34.304 1.00 87.38 417 LEU A CA 1
ATOM 3080 C C . LEU A 1 417 ? 43.208 -16.547 -34.894 1.00 87.38 417 LEU A C 1
ATOM 3082 O O . LEU A 1 417 ? 44.146 -17.063 -34.293 1.00 87.38 417 LEU A O 1
ATOM 3086 N N . LEU A 1 418 ? 42.881 -16.905 -36.140 1.00 84.44 418 LEU A N 1
ATOM 3087 C CA . LEU A 1 418 ? 43.508 -18.017 -36.886 1.00 84.44 418 LEU A CA 1
ATOM 3088 C C . LEU A 1 418 ? 45.052 -18.011 -36.930 1.00 84.44 418 LEU A C 1
ATOM 3090 O O . LEU A 1 418 ? 45.679 -19.018 -37.230 1.00 84.44 418 LEU A O 1
ATOM 3094 N N . ASN A 1 419 ? 45.691 -16.874 -36.646 1.00 84.00 419 ASN A N 1
ATOM 3095 C CA . ASN A 1 419 ? 47.149 -16.753 -36.552 1.00 84.00 419 ASN A CA 1
ATOM 3096 C C . ASN A 1 419 ? 47.705 -16.942 -35.124 1.00 84.00 419 ASN A C 1
ATOM 3098 O O . ASN A 1 419 ? 48.820 -16.493 -34.848 1.00 84.00 419 ASN A O 1
ATOM 3102 N N . GLY A 1 420 ? 46.913 -17.502 -34.208 1.00 81.69 420 GLY A N 1
ATOM 3103 C CA . GLY A 1 420 ? 47.265 -17.762 -32.808 1.00 81.69 420 GLY A CA 1
ATOM 3104 C C . GLY A 1 420 ? 47.333 -16.518 -31.913 1.00 81.69 420 GLY A C 1
ATOM 3105 O O . GLY A 1 420 ? 47.697 -16.595 -30.739 1.00 81.69 420 GLY A O 1
ATOM 3106 N N . LYS A 1 421 ? 47.033 -15.317 -32.433 1.00 86.81 421 LYS A N 1
ATOM 3107 C CA . LYS A 1 421 ? 47.106 -14.081 -31.638 1.00 86.81 421 LYS A CA 1
ATOM 3108 C C . LYS A 1 421 ? 45.798 -13.840 -30.899 1.00 86.81 421 LYS A C 1
ATOM 3110 O O . LYS A 1 421 ? 44.765 -13.609 -31.522 1.00 86.81 421 LYS A O 1
ATOM 3115 N N . LYS A 1 422 ? 45.886 -13.724 -29.574 1.00 87.69 422 LYS A N 1
ATOM 3116 C CA . LYS A 1 422 ? 44.759 -13.344 -28.712 1.00 87.69 422 LYS A CA 1
ATOM 3117 C C . LYS A 1 422 ? 44.458 -11.842 -28.779 1.00 87.69 422 LYS A C 1
ATOM 3119 O O . LYS A 1 422 ? 45.374 -11.018 -28.649 1.00 87.69 422 LYS A O 1
ATOM 3124 N N . LYS A 1 423 ? 43.190 -11.479 -28.989 1.00 87.94 423 LYS A N 1
ATOM 3125 C CA . LYS A 1 423 ? 42.660 -10.110 -29.154 1.00 87.94 423 LYS A CA 1
ATOM 3126 C C . LYS A 1 423 ? 41.378 -9.906 -28.334 1.00 87.94 423 LYS A C 1
ATOM 3128 O O . LYS A 1 423 ? 40.915 -10.829 -27.685 1.00 87.94 423 LYS A O 1
ATOM 3133 N N . THR A 1 424 ? 40.880 -8.668 -28.296 1.00 85.94 424 THR A N 1
ATOM 3134 C CA . THR A 1 424 ? 39.650 -8.250 -27.591 1.00 85.94 424 THR A CA 1
ATOM 3135 C C . THR A 1 424 ? 38.870 -7.257 -28.455 1.00 85.94 424 THR A C 1
ATOM 3137 O O . THR A 1 424 ? 39.476 -6.622 -29.326 1.00 85.94 424 THR A O 1
ATOM 3140 N N . CYS A 1 425 ? 37.587 -7.016 -28.180 1.00 85.56 425 CYS A N 1
ATOM 3141 C CA . CYS A 1 425 ? 36.785 -6.001 -28.876 1.00 85.56 425 CYS A CA 1
ATOM 3142 C C . CYS A 1 425 ? 37.345 -4.576 -28.668 1.00 85.56 425 CYS A C 1
ATOM 3144 O O . CYS A 1 425 ? 37.362 -3.767 -29.591 1.00 85.56 425 CYS A O 1
ATOM 3146 N N . LYS A 1 426 ? 38.031 -4.298 -27.543 1.00 82.44 426 LYS A N 1
ATOM 3147 C CA . LYS A 1 426 ? 38.827 -3.056 -27.361 1.00 82.44 426 LYS A CA 1
ATOM 3148 C C . LYS A 1 426 ? 40.001 -2.927 -28.333 1.00 82.44 426 LYS A C 1
ATOM 3150 O O . LYS A 1 426 ? 40.467 -1.826 -28.617 1.00 82.44 426 LYS A O 1
ATOM 3155 N N . TRP A 1 427 ? 40.576 -4.035 -28.795 1.00 86.44 427 TRP A N 1
ATOM 3156 C CA . TRP A 1 427 ? 41.533 -3.967 -29.894 1.00 86.44 427 TRP A CA 1
ATOM 3157 C C . TRP A 1 427 ? 40.802 -3.678 -31.202 1.00 86.44 427 TRP A C 1
ATOM 3159 O O . TRP A 1 427 ? 41.299 -2.866 -31.975 1.00 86.44 427 TRP A O 1
ATOM 3169 N N . VAL A 1 428 ? 39.637 -4.276 -31.439 1.00 87.25 428 VAL A N 1
ATOM 3170 C CA . VAL A 1 428 ? 38.838 -4.056 -32.653 1.00 87.25 428 VAL A CA 1
ATOM 3171 C C . VAL A 1 428 ? 38.475 -2.575 -32.818 1.00 87.25 428 VAL A C 1
ATOM 3173 O O . VAL A 1 428 ? 38.772 -2.017 -33.872 1.00 87.25 428 VAL A O 1
ATOM 3176 N N . SER A 1 429 ? 38.024 -1.908 -31.749 1.00 80.88 429 SER A N 1
ATOM 3177 C CA . SER A 1 429 ? 37.544 -0.514 -31.764 1.00 80.88 429 SER A CA 1
ATOM 3178 C C . SER A 1 429 ? 38.598 0.571 -32.045 1.00 80.88 429 SER A C 1
ATOM 3180 O O . SER A 1 429 ? 38.250 1.725 -32.261 1.00 80.88 429 SER A O 1
ATOM 3182 N N . LYS A 1 430 ? 39.903 0.252 -32.050 1.00 81.62 430 LYS A N 1
ATOM 3183 C CA . LYS A 1 430 ? 40.965 1.280 -32.132 1.00 81.62 430 LYS A CA 1
ATOM 3184 C C . LYS A 1 430 ? 41.187 1.898 -33.516 1.00 81.62 430 LYS A C 1
ATOM 3186 O O . LYS A 1 430 ? 41.175 3.110 -33.663 1.00 81.62 430 LYS A O 1
ATOM 3191 N N . LYS A 1 431 ? 41.598 1.093 -34.499 1.00 78.00 431 LYS A N 1
ATOM 3192 C CA . LYS A 1 431 ? 41.975 1.556 -35.853 1.00 78.00 431 LYS A CA 1
ATOM 3193 C C . LYS A 1 431 ? 41.665 0.455 -36.849 1.00 78.00 431 LYS A C 1
ATOM 3195 O O . LYS A 1 431 ? 41.987 -0.698 -36.575 1.00 78.00 431 LYS A O 1
ATOM 3200 N N . ASN A 1 432 ? 41.165 0.808 -38.030 1.00 83.38 432 ASN A N 1
ATOM 3201 C CA . ASN A 1 432 ? 40.755 -0.150 -39.063 1.00 83.38 432 ASN A CA 1
ATOM 3202 C C . ASN A 1 432 ? 39.656 -1.116 -38.576 1.00 83.38 432 ASN A C 1
ATOM 3204 O O . ASN A 1 432 ? 39.734 -2.306 -38.881 1.00 83.38 432 ASN A O 1
ATOM 3208 N N . THR A 1 433 ? 38.674 -0.618 -37.815 1.00 85.06 433 THR A N 1
ATOM 3209 C CA . THR A 1 433 ? 37.591 -1.397 -37.185 1.00 85.06 433 THR A CA 1
ATOM 3210 C C . THR A 1 433 ? 36.922 -2.349 -38.174 1.00 85.06 433 THR A C 1
ATOM 3212 O O . THR A 1 433 ? 36.996 -3.555 -37.972 1.00 85.06 433 THR A O 1
ATOM 3215 N N . SER A 1 434 ? 36.457 -1.864 -39.330 1.00 84.50 434 SER A N 1
ATOM 3216 C CA . SER A 1 434 ? 35.813 -2.702 -40.357 1.00 84.50 434 SER A CA 1
ATOM 3217 C C . SER A 1 434 ? 36.710 -3.845 -40.862 1.00 84.50 434 SER A C 1
ATOM 3219 O O . SER A 1 434 ? 36.259 -4.974 -41.030 1.00 84.50 434 SER A O 1
ATOM 3221 N N . LYS A 1 435 ? 38.023 -3.607 -41.022 1.00 87.56 435 LYS A N 1
ATOM 3222 C CA . LYS A 1 435 ? 38.987 -4.664 -41.402 1.00 87.56 435 LYS A CA 1
ATOM 3223 C C . LYS A 1 435 ? 39.267 -5.650 -40.267 1.00 87.56 435 LYS A C 1
ATOM 3225 O O . LYS A 1 435 ? 39.757 -6.746 -40.525 1.00 87.56 435 LYS A O 1
ATOM 3230 N N . ARG A 1 436 ? 39.075 -5.240 -39.011 1.00 91.31 436 ARG A N 1
ATOM 3231 C CA . ARG A 1 436 ? 39.270 -6.093 -37.831 1.00 91.31 436 ARG A CA 1
ATOM 3232 C C . ARG A 1 436 ? 38.042 -6.955 -37.573 1.00 91.31 436 ARG A C 1
ATOM 3234 O O . ARG A 1 436 ? 38.245 -8.123 -37.284 1.00 91.31 436 ARG A O 1
ATOM 3241 N N . CYS A 1 437 ? 36.846 -6.407 -37.762 1.00 89.81 437 CYS A N 1
ATOM 3242 C CA . CYS A 1 437 ? 35.564 -7.108 -37.712 1.00 89.81 437 CYS A CA 1
ATOM 3243 C C . CYS A 1 437 ? 35.476 -8.227 -38.760 1.00 89.81 437 CYS A C 1
ATOM 3245 O O . CYS A 1 437 ? 35.131 -9.356 -38.439 1.00 89.81 437 CYS A O 1
ATOM 3247 N N . ALA A 1 438 ? 35.967 -7.976 -39.979 1.00 89.44 438 ALA A N 1
ATOM 3248 C CA . ALA A 1 438 ? 36.008 -8.979 -41.048 1.00 89.44 438 ALA A CA 1
ATOM 3249 C C . ALA A 1 438 ? 37.076 -10.087 -40.877 1.00 89.44 438 ALA A C 1
ATOM 3251 O O . ALA A 1 438 ? 37.242 -10.925 -41.764 1.00 89.44 438 ALA A O 1
ATOM 3252 N N . LYS A 1 439 ? 37.869 -10.099 -39.792 1.00 91.25 439 LYS A N 1
ATOM 3253 C CA . LYS A 1 439 ? 38.855 -11.174 -39.576 1.00 91.25 439 LYS A CA 1
ATOM 3254 C C . LYS A 1 439 ? 38.154 -12.453 -39.139 1.00 91.25 439 LYS A C 1
ATOM 3256 O O . LYS A 1 439 ? 37.307 -12.414 -38.261 1.00 91.25 439 LYS A O 1
ATOM 3261 N N . LYS A 1 440 ? 38.584 -13.582 -39.696 1.00 87.12 440 LYS A N 1
ATOM 3262 C CA . LYS A 1 440 ? 38.128 -14.914 -39.298 1.00 87.12 440 LYS A CA 1
ATOM 3263 C C . LYS A 1 440 ? 38.742 -15.343 -37.959 1.00 87.12 440 LYS A C 1
ATOM 3265 O O . LYS A 1 440 ? 39.939 -15.124 -37.722 1.00 87.12 440 LYS A O 1
ATOM 3270 N N . ILE A 1 441 ? 37.898 -15.908 -37.102 1.00 86.19 441 ILE A N 1
ATOM 3271 C CA . ILE A 1 441 ? 38.256 -16.522 -35.816 1.00 86.19 441 ILE A CA 1
ATOM 3272 C C . ILE A 1 441 ? 38.385 -18.032 -36.010 1.00 86.19 441 ILE A C 1
ATOM 3274 O O . ILE A 1 441 ? 39.383 -18.613 -35.592 1.00 86.19 441 ILE A O 1
ATOM 3278 N N . ASP A 1 442 ? 37.448 -18.614 -36.754 1.00 83.38 442 ASP A N 1
ATOM 3279 C CA . ASP A 1 442 ? 37.470 -19.993 -37.231 1.00 83.38 442 ASP A CA 1
ATOM 3280 C C . ASP A 1 442 ? 36.985 -20.049 -38.699 1.00 83.38 442 ASP A C 1
ATOM 3282 O O . ASP A 1 442 ? 37.057 -19.046 -39.417 1.00 83.38 442 ASP A O 1
ATOM 3286 N N . VAL A 1 443 ? 36.588 -21.228 -39.185 1.00 81.75 443 VAL A N 1
ATOM 3287 C CA . VAL A 1 443 ? 36.130 -21.429 -40.571 1.00 81.75 443 VAL A CA 1
ATOM 3288 C C . VAL A 1 443 ? 34.824 -20.670 -40.838 1.00 81.75 443 VAL A C 1
ATOM 3290 O O . VAL A 1 443 ? 34.678 -20.015 -41.879 1.00 81.75 443 VAL A O 1
ATOM 3293 N N . ASP A 1 444 ? 33.931 -20.644 -39.858 1.00 82.69 444 ASP A N 1
ATOM 3294 C CA . ASP A 1 444 ? 32.556 -20.184 -39.996 1.00 82.69 444 ASP A CA 1
ATOM 3295 C C . ASP A 1 444 ? 32.380 -18.774 -39.410 1.00 82.69 444 ASP A C 1
ATOM 3297 O O . ASP A 1 444 ? 31.754 -17.922 -40.041 1.00 82.69 444 ASP A O 1
ATOM 3301 N N . SER A 1 445 ? 33.104 -18.439 -38.343 1.00 83.56 445 SER A N 1
ATOM 3302 C CA . SER A 1 445 ? 32.927 -17.213 -37.559 1.00 83.56 445 SER A CA 1
ATOM 3303 C C . SER A 1 445 ? 33.979 -16.134 -37.830 1.00 83.56 445 SER A C 1
ATOM 3305 O O . SER A 1 445 ? 35.168 -16.378 -38.083 1.00 83.56 445 SER A O 1
ATOM 3307 N N . THR A 1 446 ? 33.547 -14.888 -37.719 1.00 90.50 446 THR A N 1
ATOM 3308 C CA . THR A 1 446 ? 34.343 -13.666 -37.804 1.00 90.50 446 THR A CA 1
ATOM 3309 C C . THR A 1 446 ? 34.392 -12.935 -36.466 1.00 90.50 446 THR A C 1
ATOM 3311 O O . THR A 1 446 ? 33.701 -13.255 -35.507 1.00 90.50 446 THR A O 1
ATOM 3314 N N . VAL A 1 447 ? 35.238 -11.912 -36.386 1.00 87.19 447 VAL A N 1
ATOM 3315 C CA . VAL A 1 447 ? 35.330 -11.051 -35.204 1.00 87.19 447 VAL A CA 1
ATOM 3316 C C . VAL A 1 447 ? 34.037 -10.279 -34.940 1.00 87.19 447 VAL A C 1
ATOM 3318 O O . VAL A 1 447 ? 33.788 -9.948 -33.784 1.00 87.19 447 VAL A O 1
ATOM 3321 N N . SER A 1 448 ? 33.211 -10.021 -35.957 1.00 86.69 448 SER A N 1
ATOM 3322 C CA . SER A 1 448 ? 31.897 -9.392 -35.773 1.00 86.69 448 SER A CA 1
ATOM 3323 C C . SER A 1 448 ? 30.962 -10.219 -34.891 1.00 86.69 448 SER A C 1
ATOM 3325 O O . SER A 1 448 ? 30.223 -9.633 -34.112 1.00 86.69 448 SER A O 1
ATOM 3327 N N . ASP A 1 449 ? 31.057 -11.548 -34.946 1.00 85.25 449 ASP A N 1
ATOM 3328 C CA . ASP A 1 449 ? 30.171 -12.450 -34.197 1.00 85.25 449 ASP A CA 1
ATOM 3329 C C . ASP A 1 449 ? 30.471 -12.429 -32.689 1.00 85.25 449 ASP A C 1
ATOM 3331 O O . ASP A 1 449 ? 29.595 -12.661 -31.866 1.00 85.25 449 ASP A O 1
ATOM 3335 N N . LEU A 1 450 ? 31.708 -12.085 -32.304 1.00 86.69 450 LEU A N 1
ATOM 3336 C CA . LEU A 1 450 ? 32.094 -11.892 -30.899 1.00 86.69 450 LEU A CA 1
ATOM 3337 C C . LEU A 1 450 ? 32.068 -10.431 -30.446 1.00 86.69 450 LEU A C 1
ATOM 3339 O O . LEU A 1 450 ? 32.182 -10.163 -29.252 1.00 86.69 450 LEU A O 1
ATOM 3343 N N . CYS A 1 451 ? 32.007 -9.484 -31.379 1.00 88.38 451 CYS A N 1
ATOM 3344 C CA . CYS A 1 451 ? 32.036 -8.053 -31.093 1.00 88.38 451 CYS A CA 1
ATOM 3345 C C . CYS A 1 451 ? 30.906 -7.311 -31.829 1.00 88.38 451 CYS A C 1
ATOM 3347 O O . CYS A 1 451 ? 31.206 -6.370 -32.575 1.00 88.38 451 CYS A O 1
ATOM 3349 N N . PRO A 1 452 ? 29.634 -7.728 -31.679 1.00 85.81 452 PRO A N 1
ATOM 3350 C CA . PRO A 1 452 ? 28.528 -7.196 -32.472 1.00 85.81 452 PRO A CA 1
ATOM 3351 C C . PRO A 1 452 ? 28.340 -5.687 -32.266 1.00 85.81 452 PRO A C 1
ATOM 3353 O O . PRO A 1 452 ? 28.156 -4.962 -33.239 1.00 85.81 452 PRO A O 1
ATOM 3356 N N . VAL A 1 453 ? 28.533 -5.178 -31.043 1.00 85.25 453 VAL A N 1
ATOM 3357 C CA . VAL A 1 453 ? 28.394 -3.745 -30.725 1.00 85.25 453 VAL A CA 1
ATOM 3358 C C . VAL A 1 453 ? 29.561 -2.929 -31.279 1.00 85.25 453 VAL A C 1
ATOM 3360 O O . VAL A 1 453 ? 29.369 -1.845 -31.822 1.00 85.25 453 VAL A O 1
ATOM 3363 N N . THR A 1 454 ? 30.797 -3.427 -31.183 1.00 86.12 454 THR A N 1
ATOM 3364 C CA . THR A 1 454 ? 31.956 -2.723 -31.762 1.00 86.12 454 THR A CA 1
ATOM 3365 C C . THR A 1 454 ? 31.958 -2.768 -33.298 1.00 86.12 454 THR A C 1
ATOM 3367 O O . THR A 1 454 ? 32.569 -1.902 -33.932 1.00 86.12 454 THR A O 1
ATOM 3370 N N . CYS A 1 455 ? 31.335 -3.781 -33.904 1.00 87.81 455 CYS A N 1
ATOM 3371 C CA . CYS A 1 455 ? 31.391 -4.032 -35.343 1.00 87.81 455 CYS A CA 1
ATOM 3372 C C . CYS A 1 455 ? 30.160 -3.584 -36.136 1.00 87.81 455 CYS A C 1
ATOM 3374 O O . CYS A 1 455 ? 30.246 -3.561 -37.366 1.00 87.81 455 CYS A O 1
ATOM 3376 N N . GLN A 1 456 ? 29.063 -3.211 -35.473 1.00 84.12 456 GLN A N 1
ATOM 3377 C CA . GLN A 1 456 ? 27.850 -2.731 -36.137 1.00 84.12 456 GLN A CA 1
ATOM 3378 C C . GLN A 1 456 ? 28.076 -1.437 -36.933 1.00 84.12 456 GLN A C 1
ATOM 3380 O O . GLN A 1 456 ? 28.903 -0.591 -36.577 1.00 84.12 456 GLN A O 1
ATOM 3385 N N . ASP A 1 457 ? 27.320 -1.278 -38.021 1.00 79.81 457 AS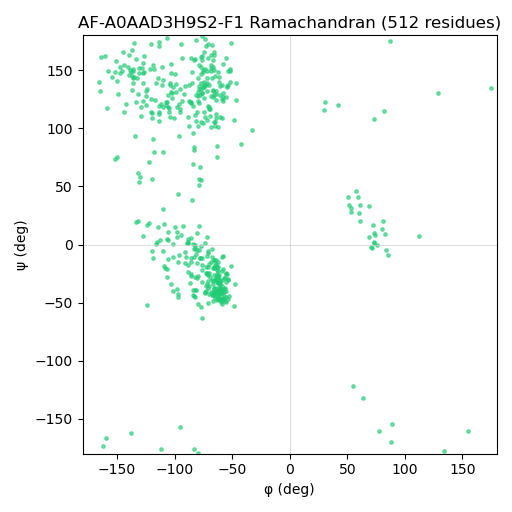P A N 1
ATOM 3386 C CA . ASP A 1 457 ? 27.277 -0.034 -38.789 1.00 79.81 457 ASP A CA 1
ATOM 3387 C C . ASP A 1 457 ? 26.378 0.978 -38.057 1.00 79.81 457 ASP A C 1
ATOM 3389 O O . ASP A 1 457 ? 25.1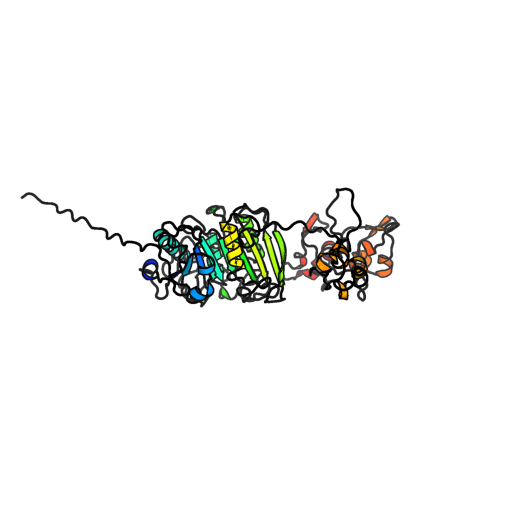91 0.705 -37.879 1.00 79.81 457 ASP A O 1
ATOM 3393 N N . PRO A 1 458 ? 26.882 2.167 -37.677 1.00 69.75 458 PRO A N 1
ATOM 3394 C CA . PRO A 1 458 ? 26.067 3.195 -37.031 1.00 69.75 458 PRO A CA 1
ATOM 3395 C C . PRO A 1 458 ? 24.852 3.647 -37.854 1.00 69.75 458 PRO A C 1
ATOM 3397 O O . PRO A 1 458 ? 23.919 4.218 -37.301 1.00 69.75 458 PRO A O 1
ATOM 3400 N N . LYS A 1 459 ? 24.863 3.443 -39.177 1.00 73.06 459 LYS A N 1
ATOM 3401 C CA . LYS A 1 459 ? 23.748 3.798 -40.068 1.00 73.06 459 LYS A CA 1
ATOM 3402 C C . LYS A 1 459 ? 22.745 2.666 -40.269 1.00 73.06 459 LYS A C 1
ATOM 3404 O O . LYS A 1 459 ? 21.662 2.923 -40.785 1.00 73.06 459 LYS A O 1
ATOM 3409 N N . ASN A 1 460 ? 23.118 1.438 -39.926 1.00 73.81 460 ASN A N 1
ATOM 3410 C CA . ASN A 1 460 ? 22.278 0.257 -40.079 1.00 73.81 460 ASN A CA 1
ATOM 3411 C C . ASN A 1 460 ? 22.633 -0.770 -38.988 1.00 73.81 460 ASN A C 1
ATOM 3413 O O . ASN A 1 460 ? 23.362 -1.731 -39.262 1.00 73.81 460 ASN A O 1
ATOM 3417 N N . PRO A 1 461 ? 22.206 -0.525 -37.736 1.00 72.69 461 PRO A N 1
ATOM 3418 C CA . PRO A 1 461 ? 22.549 -1.384 -36.614 1.00 72.69 461 PRO A CA 1
ATOM 3419 C C . PRO A 1 461 ? 21.898 -2.758 -36.780 1.00 72.69 461 PRO A C 1
ATOM 3421 O O . PRO A 1 461 ? 20.716 -2.874 -37.089 1.00 72.69 461 PRO A O 1
ATOM 3424 N N . THR A 1 462 ? 22.690 -3.809 -36.582 1.00 71.50 462 THR A N 1
ATOM 3425 C CA . THR A 1 462 ? 22.251 -5.206 -36.724 1.00 71.50 462 THR A CA 1
ATOM 3426 C C . THR A 1 462 ? 21.614 -5.759 -35.456 1.00 71.50 462 THR A C 1
ATOM 3428 O O . THR A 1 462 ? 20.996 -6.816 -35.500 1.00 71.50 462 THR A O 1
ATOM 3431 N N . CYS A 1 463 ? 21.794 -5.072 -34.329 1.00 76.50 463 CYS A N 1
ATOM 3432 C CA . CYS A 1 463 ? 21.191 -5.399 -33.049 1.00 76.50 463 CYS A CA 1
ATOM 3433 C C . CYS A 1 463 ? 21.218 -4.168 -32.123 1.00 76.50 463 CYS A C 1
ATOM 3435 O O . CYS A 1 463 ? 21.952 -3.211 -32.377 1.00 76.50 463 CYS A O 1
ATOM 3437 N N . THR A 1 464 ? 20.398 -4.174 -31.072 1.00 78.75 464 THR A N 1
ATOM 3438 C CA . THR A 1 464 ? 20.285 -3.058 -30.118 1.00 78.75 464 THR A CA 1
ATOM 3439 C C . THR A 1 464 ? 21.138 -3.346 -28.884 1.00 78.75 464 THR A C 1
ATOM 3441 O O . THR A 1 464 ? 20.852 -4.338 -28.214 1.00 78.75 464 THR A O 1
ATOM 3444 N N . PRO A 1 465 ? 22.164 -2.533 -28.553 1.00 81.25 465 PRO A N 1
ATOM 3445 C CA . PRO A 1 465 ? 22.994 -2.764 -27.374 1.00 81.25 465 PRO A CA 1
ATOM 3446 C C . PRO A 1 465 ? 22.173 -2.765 -26.082 1.00 81.25 465 PRO A C 1
ATOM 3448 O O . PRO A 1 465 ? 21.326 -1.899 -25.883 1.00 81.25 465 PRO A O 1
ATOM 3451 N N . THR A 1 466 ? 22.453 -3.706 -25.183 1.00 77.31 466 THR A N 1
ATOM 3452 C CA . THR A 1 466 ? 21.769 -3.822 -23.885 1.00 77.31 466 THR A CA 1
ATOM 3453 C C . THR A 1 466 ? 22.765 -4.061 -22.757 1.00 77.31 466 THR A C 1
ATOM 3455 O O . THR A 1 466 ? 23.746 -4.787 -22.932 1.00 77.31 466 THR A O 1
ATOM 3458 N N . ASP A 1 467 ? 22.500 -3.499 -21.579 1.00 82.25 467 ASP A N 1
ATOM 3459 C CA . ASP A 1 467 ? 23.301 -3.759 -20.381 1.00 82.25 467 ASP A CA 1
ATOM 3460 C C . ASP A 1 467 ? 23.075 -5.170 -19.823 1.00 82.25 467 ASP A C 1
ATOM 3462 O O . ASP A 1 467 ? 22.001 -5.757 -19.940 1.00 82.25 467 ASP A O 1
ATOM 3466 N N . TYR A 1 468 ? 24.112 -5.734 -19.205 1.00 79.81 468 TYR A N 1
ATOM 3467 C CA . TYR A 1 468 ? 24.051 -7.026 -18.538 1.00 79.81 468 TYR A CA 1
ATOM 3468 C C . TYR A 1 468 ? 23.197 -6.932 -17.272 1.00 79.81 468 TYR A C 1
ATOM 3470 O O . TYR A 1 468 ? 23.538 -6.229 -16.313 1.00 79.81 468 TYR A O 1
ATOM 3478 N N . VAL A 1 469 ? 22.105 -7.694 -17.257 1.00 70.06 469 VAL A N 1
ATOM 3479 C CA . VAL A 1 469 ? 21.169 -7.779 -16.135 1.00 70.06 469 VAL A CA 1
ATOM 3480 C C . VAL A 1 469 ? 21.722 -8.779 -15.117 1.00 70.06 469 VAL A C 1
ATOM 3482 O O . VAL A 1 469 ? 21.386 -9.956 -15.114 1.00 70.06 469 VAL A O 1
ATOM 3485 N N . GLY A 1 470 ? 22.654 -8.321 -14.279 1.00 79.19 470 GLY A N 1
ATOM 3486 C CA . GLY A 1 470 ? 23.262 -9.152 -13.240 1.00 79.19 470 GLY A CA 1
ATOM 3487 C C . GLY A 1 470 ? 24.653 -8.692 -12.814 1.00 79.19 470 GLY A C 1
ATOM 3488 O O . GLY A 1 470 ? 25.056 -7.541 -13.014 1.00 79.19 470 GLY A O 1
ATOM 3489 N N . LYS A 1 471 ? 25.406 -9.608 -12.199 1.00 82.50 471 LYS A N 1
ATOM 3490 C CA . LYS A 1 471 ? 26.825 -9.410 -11.892 1.00 82.50 471 LYS A CA 1
ATOM 3491 C C . LYS A 1 471 ? 27.692 -10.200 -12.868 1.00 82.50 471 LYS A C 1
ATOM 3493 O O . LYS A 1 471 ? 27.430 -11.365 -13.119 1.00 82.50 471 LYS A O 1
ATOM 3498 N N . PHE A 1 472 ? 28.759 -9.578 -13.346 1.00 79.94 472 PHE A N 1
ATOM 3499 C CA . PHE A 1 472 ? 29.783 -10.191 -14.181 1.00 79.94 472 PHE A CA 1
ATOM 3500 C C . PHE A 1 472 ? 31.153 -10.084 -13.510 1.00 79.94 472 PHE A C 1
ATOM 3502 O O . PHE A 1 472 ? 31.439 -9.161 -12.734 1.00 79.94 472 PHE A O 1
ATOM 3509 N N . GLU A 1 473 ? 32.018 -11.051 -13.795 1.00 82.25 473 GLU A N 1
ATOM 3510 C CA . GLU A 1 473 ? 33.342 -11.133 -13.192 1.00 82.25 473 GLU A CA 1
ATOM 3511 C C . GLU A 1 473 ? 34.322 -10.173 -13.881 1.00 82.25 473 GLU A C 1
ATOM 3513 O O . GLU A 1 473 ? 34.576 -10.224 -15.082 1.00 82.25 473 GLU A O 1
ATOM 3518 N N . MET A 1 474 ? 34.928 -9.277 -13.107 1.00 81.31 474 MET A N 1
ATOM 3519 C CA . MET A 1 474 ? 36.006 -8.422 -13.595 1.00 81.31 474 MET A CA 1
ATOM 3520 C C . MET A 1 474 ? 37.324 -9.209 -13.696 1.00 81.31 474 MET A C 1
ATOM 3522 O O . MET A 1 474 ? 37.548 -10.126 -12.914 1.00 81.31 474 MET A O 1
ATOM 3526 N N . PRO A 1 475 ? 38.311 -8.761 -14.501 1.00 76.25 475 PRO A N 1
ATOM 3527 C CA . PRO A 1 475 ? 39.620 -9.424 -14.628 1.00 76.25 475 PRO A CA 1
ATOM 3528 C C . PRO A 1 475 ? 40.437 -9.587 -13.333 1.00 76.25 475 PRO A C 1
ATOM 3530 O O . PRO A 1 475 ? 41.491 -10.213 -13.345 1.00 76.25 475 PRO A O 1
ATOM 3533 N N . ASN A 1 476 ? 40.011 -8.960 -12.236 1.00 78.69 476 ASN A N 1
ATOM 3534 C CA . ASN A 1 476 ? 40.601 -9.101 -10.907 1.00 78.69 476 ASN A CA 1
ATOM 3535 C C . ASN A 1 476 ? 39.818 -10.074 -10.001 1.00 78.69 476 ASN A C 1
ATOM 3537 O O . ASN A 1 476 ? 39.994 -10.012 -8.784 1.00 78.69 476 ASN A O 1
ATOM 3541 N N . GLY A 1 477 ? 38.930 -10.896 -10.569 1.00 78.25 477 GLY A N 1
ATOM 3542 C CA . GLY A 1 477 ? 38.105 -11.877 -9.861 1.00 78.25 477 GLY A CA 1
ATOM 3543 C C . GLY A 1 477 ? 36.947 -11.282 -9.060 1.00 78.25 477 GLY A C 1
ATOM 3544 O O . GLY A 1 477 ? 36.336 -11.971 -8.253 1.00 78.25 477 GLY A O 1
ATOM 3545 N N . ARG A 1 478 ? 36.668 -9.978 -9.199 1.00 82.38 478 ARG A N 1
ATOM 3546 C CA . ARG A 1 478 ? 35.588 -9.316 -8.456 1.00 82.38 478 ARG A CA 1
ATOM 3547 C C . ARG A 1 478 ? 34.345 -9.178 -9.313 1.00 82.38 478 ARG A C 1
ATOM 3549 O O . ARG A 1 478 ? 34.406 -8.587 -10.383 1.00 82.38 478 ARG A O 1
ATOM 3556 N N . GLU A 1 479 ? 33.206 -9.563 -8.768 1.00 86.88 479 GLU A N 1
ATOM 3557 C CA . GLU A 1 479 ? 31.915 -9.368 -9.420 1.00 86.88 479 GLU A CA 1
ATOM 3558 C C . GLU A 1 479 ? 31.462 -7.903 -9.405 1.00 86.88 479 GLU A C 1
ATOM 3560 O O . GLU A 1 479 ? 31.602 -7.199 -8.395 1.00 86.88 479 GLU A O 1
ATOM 3565 N N . ARG A 1 480 ? 30.928 -7.414 -10.525 1.00 87.44 480 ARG A N 1
ATOM 3566 C CA . ARG A 1 480 ? 30.383 -6.058 -10.694 1.00 87.44 480 ARG A CA 1
ATOM 3567 C C . ARG A 1 480 ? 29.114 -6.101 -11.539 1.00 87.44 480 ARG A C 1
ATOM 3569 O O . ARG A 1 480 ? 28.977 -6.987 -12.360 1.00 87.44 480 ARG A O 1
ATOM 3576 N N . SER A 1 481 ? 28.219 -5.138 -11.344 1.00 90.12 481 SER A N 1
ATOM 3577 C CA . SER A 1 481 ? 27.047 -4.911 -12.202 1.00 90.12 481 SER A CA 1
ATOM 3578 C C . SER A 1 481 ? 27.170 -3.577 -12.939 1.00 90.12 481 SER A C 1
ATOM 3580 O O . SER A 1 481 ? 28.069 -2.777 -12.636 1.00 90.12 481 SER A O 1
ATOM 3582 N N . CYS A 1 482 ? 26.237 -3.295 -13.848 1.00 85.12 482 CYS A N 1
ATOM 3583 C CA . CYS A 1 482 ? 26.174 -2.021 -14.567 1.00 85.12 482 CYS A CA 1
ATOM 3584 C C . CYS A 1 482 ? 25.832 -0.803 -13.691 1.00 85.12 482 CYS A C 1
ATOM 3586 O O . CYS A 1 482 ? 26.023 0.325 -14.119 1.00 85.12 482 CYS A O 1
ATOM 3588 N N . ASN A 1 483 ? 25.549 -0.993 -12.395 1.00 83.19 483 ASN A N 1
ATOM 3589 C CA . ASN A 1 483 ? 25.473 0.106 -11.419 1.00 83.19 483 ASN A CA 1
ATOM 3590 C C . ASN A 1 483 ? 26.855 0.569 -10.914 1.00 83.19 483 ASN A C 1
ATOM 3592 O O . ASN A 1 483 ? 26.993 1.643 -10.328 1.00 83.19 483 ASN A O 1
ATOM 3596 N N . TYR A 1 484 ? 27.920 -0.222 -11.109 1.00 87.88 484 TYR A N 1
ATOM 3597 C CA . TYR A 1 484 ? 29.264 0.125 -10.627 1.00 87.88 484 TYR A CA 1
ATOM 3598 C C . TYR A 1 484 ? 29.827 1.434 -11.222 1.00 87.88 484 TYR A C 1
ATOM 3600 O O . TYR A 1 484 ? 30.418 2.213 -10.462 1.00 87.88 484 TYR A O 1
ATOM 3608 N N . PRO A 1 485 ? 29.685 1.716 -12.533 1.00 82.19 485 PRO A N 1
ATOM 3609 C CA . PRO A 1 485 ? 30.052 3.001 -13.129 1.00 82.19 485 PRO A CA 1
ATOM 3610 C C . PRO A 1 485 ? 29.367 4.198 -12.464 1.00 82.19 485 PRO A C 1
ATOM 3612 O O . PRO A 1 485 ? 30.060 5.180 -12.181 1.00 82.19 485 PRO A O 1
ATOM 3615 N N . LEU A 1 486 ? 28.085 4.052 -12.112 1.00 78.06 486 LEU A N 1
ATOM 3616 C CA . LEU A 1 486 ? 27.197 5.104 -11.600 1.00 78.06 486 LEU A CA 1
ATOM 3617 C C . LEU A 1 486 ? 27.441 5.487 -10.125 1.00 78.06 486 LEU A C 1
ATOM 3619 O O . LEU A 1 486 ? 27.066 6.576 -9.698 1.00 78.06 486 LEU A O 1
ATOM 3623 N N . GLN A 1 487 ? 28.135 4.652 -9.341 1.00 78.56 487 GLN A N 1
ATOM 3624 C CA . GLN A 1 487 ? 28.427 4.929 -7.921 1.00 78.56 487 GLN A CA 1
ATOM 3625 C C . GLN A 1 487 ? 29.099 6.299 -7.692 1.00 78.56 487 GLN A C 1
ATOM 3627 O O . GLN A 1 487 ? 29.952 6.715 -8.479 1.00 78.56 487 GLN A O 1
ATOM 3632 N N . ASN A 1 488 ? 28.861 6.929 -6.539 1.00 77.44 488 ASN A N 1
ATOM 3633 C CA . ASN A 1 488 ? 29.370 8.269 -6.200 1.00 77.44 488 ASN A CA 1
ATOM 3634 C C . ASN A 1 488 ? 28.939 9.337 -7.226 1.00 77.44 488 ASN A C 1
ATOM 3636 O O . ASN A 1 488 ? 29.784 10.107 -7.688 1.00 77.44 488 ASN A O 1
ATOM 3640 N N . ASN A 1 489 ? 27.660 9.337 -7.614 1.00 66.50 489 ASN A N 1
ATOM 3641 C CA . ASN A 1 489 ? 27.059 10.282 -8.566 1.00 66.50 489 ASN A CA 1
ATOM 3642 C C . ASN A 1 489 ? 27.857 10.409 -9.875 1.00 66.50 489 ASN A C 1
ATOM 3644 O O . ASN A 1 489 ? 28.117 11.509 -10.352 1.00 66.50 489 ASN A O 1
ATOM 3648 N N . GLY A 1 490 ? 28.361 9.292 -10.408 1.00 67.19 490 GLY A N 1
ATOM 3649 C CA . GLY A 1 490 ? 29.117 9.299 -11.663 1.00 67.19 490 GLY A CA 1
ATOM 3650 C C . GLY A 1 490 ? 30.500 9.969 -11.610 1.00 67.19 490 GLY A C 1
ATOM 3651 O O . GLY A 1 490 ? 31.181 10.015 -12.629 1.00 67.19 490 GLY A O 1
ATOM 3652 N N . ALA A 1 491 ? 31.013 10.391 -10.445 1.00 70.94 491 ALA A N 1
ATOM 3653 C CA . ALA A 1 491 ? 32.290 11.122 -10.329 1.00 70.94 491 ALA A CA 1
ATOM 3654 C C . ALA A 1 491 ? 33.532 10.381 -10.883 1.00 70.94 491 ALA A C 1
ATOM 3656 O O . ALA A 1 491 ? 34.624 10.943 -10.971 1.00 70.94 491 ALA A O 1
ATOM 3657 N N . LYS A 1 492 ? 33.410 9.085 -11.207 1.00 83.19 492 LYS A N 1
ATOM 3658 C CA . LYS A 1 492 ? 34.457 8.265 -11.845 1.00 83.19 492 LYS A CA 1
ATOM 3659 C C . LYS A 1 492 ? 33.929 7.459 -13.036 1.00 83.19 492 LYS A C 1
ATOM 3661 O O . LYS A 1 492 ? 34.554 6.453 -13.381 1.00 83.19 492 LYS A O 1
ATOM 3666 N N . ILE A 1 493 ? 32.798 7.852 -13.620 1.00 83.69 493 ILE A N 1
ATOM 3667 C CA . ILE A 1 493 ? 32.106 7.080 -14.654 1.00 83.69 493 ILE A CA 1
ATOM 3668 C C . ILE A 1 493 ? 32.991 6.861 -15.878 1.00 83.69 493 ILE A C 1
ATOM 3670 O O . ILE A 1 493 ? 33.263 5.710 -16.200 1.00 83.69 493 ILE A O 1
ATOM 3674 N N . GLU A 1 494 ? 33.622 7.908 -16.416 1.00 81.69 494 GLU A N 1
ATOM 3675 C CA . GLU A 1 494 ? 34.583 7.808 -17.527 1.00 81.69 494 GLU A CA 1
ATOM 3676 C C . GLU A 1 494 ? 35.713 6.808 -17.227 1.00 81.69 494 GLU A C 1
ATOM 3678 O O . GLU A 1 494 ? 36.034 5.913 -18.011 1.00 81.69 494 GLU A O 1
ATOM 3683 N N . LYS A 1 495 ? 36.301 6.889 -16.025 1.00 84.88 495 LYS A N 1
ATOM 3684 C CA . LYS A 1 495 ? 37.385 5.986 -15.606 1.00 84.88 495 LYS A CA 1
ATOM 3685 C C . LYS A 1 495 ? 36.908 4.538 -15.440 1.00 84.88 495 LYS A C 1
ATOM 3687 O O . LYS A 1 495 ? 37.704 3.608 -15.606 1.00 84.88 495 LYS A O 1
ATOM 3692 N N . ARG A 1 496 ? 35.650 4.325 -15.046 1.00 87.62 496 ARG A N 1
ATOM 3693 C CA . ARG A 1 496 ? 35.056 2.996 -14.844 1.00 87.62 496 ARG A CA 1
ATOM 3694 C C . ARG A 1 496 ? 34.586 2.392 -16.168 1.00 87.62 496 ARG A C 1
ATOM 3696 O O . ARG A 1 496 ? 34.959 1.251 -16.422 1.00 87.62 496 ARG A O 1
ATOM 3703 N N . CYS A 1 497 ? 33.910 3.159 -17.018 1.00 85.88 497 CYS A N 1
ATOM 3704 C CA . CYS A 1 497 ? 33.545 2.802 -18.391 1.00 85.88 497 CYS A CA 1
ATOM 3705 C C . CYS A 1 497 ? 34.773 2.588 -19.290 1.00 85.88 497 CYS A C 1
ATOM 3707 O O . CYS A 1 497 ? 34.769 1.732 -20.168 1.00 85.88 497 CYS A O 1
ATOM 3709 N N . GLY A 1 498 ? 35.910 3.225 -18.988 1.00 78.56 498 GLY A N 1
ATOM 3710 C CA . GLY A 1 498 ? 37.188 2.929 -19.645 1.00 78.56 498 GLY A CA 1
ATOM 3711 C C . GLY A 1 498 ? 37.738 1.509 -19.392 1.00 78.56 498 GLY A C 1
ATOM 3712 O O . GLY A 1 498 ? 38.670 1.063 -20.090 1.00 78.56 498 GLY A O 1
ATOM 3713 N N . LYS A 1 499 ? 37.194 0.773 -18.407 1.00 84.31 499 LYS A N 1
ATOM 3714 C CA . LYS A 1 499 ? 37.540 -0.632 -18.143 1.00 84.31 499 LYS A CA 1
ATOM 3715 C C . LYS A 1 499 ? 36.775 -1.541 -19.099 1.00 84.31 499 LYS A C 1
ATOM 3717 O O . LYS A 1 499 ? 35.559 -1.498 -19.168 1.00 84.31 499 LYS A O 1
ATOM 3722 N N . TYR A 1 500 ? 37.503 -2.427 -19.776 1.00 77.12 500 TYR A N 1
ATOM 3723 C CA . TYR A 1 500 ? 36.942 -3.252 -20.848 1.00 77.12 500 TYR A CA 1
ATOM 3724 C C . TYR A 1 500 ? 35.764 -4.132 -20.416 1.00 77.12 500 TYR A C 1
ATOM 3726 O O . TYR A 1 500 ? 34.747 -4.106 -21.086 1.00 77.12 500 TYR A O 1
ATOM 3734 N N . ALA A 1 501 ? 35.878 -4.842 -19.290 1.00 81.62 501 ALA A N 1
ATOM 3735 C CA . ALA A 1 501 ? 34.794 -5.695 -18.797 1.00 81.62 501 ALA A CA 1
ATOM 3736 C C . ALA A 1 501 ? 33.523 -4.898 -18.455 1.00 81.62 501 ALA A C 1
ATOM 3738 O O . ALA A 1 501 ? 32.429 -5.389 -18.669 1.00 81.62 501 ALA A O 1
ATOM 3739 N N . ILE A 1 502 ? 33.661 -3.648 -17.996 1.00 84.56 502 ILE A N 1
ATOM 3740 C CA . ILE A 1 502 ? 32.514 -2.757 -17.782 1.00 84.56 502 ILE A CA 1
ATOM 3741 C C . ILE A 1 502 ? 31.929 -2.322 -19.128 1.00 84.56 502 ILE A C 1
ATOM 3743 O O . ILE A 1 502 ? 30.740 -2.464 -19.336 1.00 84.56 502 ILE A O 1
ATOM 3747 N N . ARG A 1 503 ? 32.759 -1.839 -20.060 1.00 81.69 503 ARG A N 1
ATOM 3748 C CA . ARG A 1 503 ? 32.317 -1.413 -21.400 1.00 81.69 503 ARG A CA 1
ATOM 3749 C C . ARG A 1 503 ? 31.590 -2.518 -22.174 1.00 81.69 503 ARG A C 1
ATOM 3751 O O . ARG A 1 503 ? 30.653 -2.226 -22.897 1.00 81.69 503 ARG A O 1
ATOM 3758 N N . ALA A 1 504 ? 32.085 -3.750 -22.081 1.00 78.12 504 ALA A N 1
ATOM 3759 C CA . ALA A 1 504 ? 31.566 -4.895 -22.822 1.00 78.12 504 ALA A CA 1
ATOM 3760 C C . ALA A 1 504 ? 30.217 -5.377 -22.267 1.00 78.12 504 ALA A C 1
ATOM 3762 O O . ALA A 1 504 ? 29.311 -5.673 -23.036 1.00 78.12 504 ALA A O 1
ATOM 3763 N N . ASN A 1 505 ? 30.081 -5.396 -20.938 1.00 82.44 505 ASN A N 1
ATOM 3764 C CA . ASN A 1 505 ? 28.858 -5.834 -20.271 1.00 82.44 505 ASN A CA 1
ATOM 3765 C C . ASN A 1 505 ? 27.843 -4.700 -20.062 1.00 82.44 505 ASN A C 1
ATOM 3767 O O . ASN A 1 505 ? 26.685 -4.989 -19.810 1.00 82.44 505 ASN A O 1
ATOM 3771 N N . CYS A 1 506 ? 28.250 -3.430 -20.146 1.00 86.00 506 CYS A N 1
ATOM 3772 C CA . CYS A 1 506 ? 27.393 -2.268 -19.885 1.00 86.00 506 CYS A CA 1
ATOM 3773 C C . CYS A 1 506 ? 27.463 -1.224 -21.019 1.00 86.00 506 CYS A C 1
ATOM 3775 O O . CYS A 1 506 ? 27.907 -0.092 -20.781 1.00 86.00 506 CYS A O 1
ATOM 3777 N N . PRO A 1 507 ? 27.144 -1.605 -22.272 1.00 78.44 507 PRO A N 1
ATOM 3778 C CA . PRO A 1 507 ? 27.260 -0.718 -23.424 1.00 78.44 507 PRO A CA 1
ATOM 3779 C C . PRO A 1 507 ? 26.318 0.494 -23.366 1.00 78.44 507 PRO A C 1
ATOM 3781 O O . PRO A 1 507 ? 26.714 1.545 -23.860 1.00 78.44 507 PRO A O 1
ATOM 3784 N N . VAL A 1 508 ? 25.142 0.378 -22.738 1.00 82.50 508 VAL A N 1
ATOM 3785 C CA . VAL A 1 508 ? 24.153 1.463 -22.605 1.00 82.50 508 VAL A CA 1
ATOM 3786 C C . VAL A 1 508 ? 24.568 2.415 -21.485 1.00 82.50 508 VAL A C 1
ATOM 3788 O O . VAL A 1 508 ? 24.744 3.604 -21.728 1.00 82.50 508 VAL A O 1
ATOM 3791 N N . THR A 1 509 ? 24.868 1.901 -20.283 1.00 79.81 509 THR A N 1
ATOM 3792 C CA . THR A 1 509 ? 25.370 2.726 -19.158 1.00 79.81 509 THR A CA 1
ATOM 3793 C C . THR A 1 509 ? 26.604 3.556 -19.540 1.00 79.81 509 THR A C 1
ATOM 3795 O O . THR A 1 509 ? 26.857 4.620 -18.972 1.00 79.81 509 THR A O 1
ATOM 3798 N N . CYS A 1 510 ? 27.426 3.053 -20.460 1.00 80.25 510 CYS A N 1
ATOM 3799 C CA . CYS A 1 510 ? 28.663 3.706 -20.861 1.00 80.25 510 CYS A CA 1
ATOM 3800 C C . CYS A 1 510 ? 28.574 4.471 -22.189 1.00 80.25 510 CYS A C 1
ATOM 3802 O O . CYS A 1 510 ? 29.586 5.049 -22.577 1.00 80.25 510 CYS A O 1
ATOM 3804 N N . GLU A 1 511 ? 27.425 4.502 -22.868 1.00 77.75 511 GLU A N 1
ATOM 3805 C CA . GLU A 1 511 ? 27.277 5.033 -24.232 1.00 77.75 511 GLU A CA 1
ATOM 3806 C C . GLU A 1 511 ? 27.838 6.457 -24.394 1.00 77.75 511 GLU A C 1
ATOM 3808 O O . GLU A 1 511 ? 28.616 6.720 -25.310 1.00 77.75 511 GLU A O 1
ATOM 3813 N N . GLU A 1 512 ? 27.549 7.349 -23.443 1.00 67.06 512 GLU A N 1
ATOM 3814 C CA . GLU A 1 512 ? 27.973 8.758 -23.481 1.00 67.06 512 GLU A CA 1
ATOM 3815 C C . GLU A 1 512 ? 29.444 8.998 -23.080 1.00 67.06 512 GLU A C 1
ATOM 3817 O O . GLU A 1 512 ? 29.941 10.123 -23.149 1.00 67.06 512 GLU A O 1
ATOM 3822 N N . TYR A 1 513 ? 30.167 7.955 -22.655 1.00 66.50 513 TYR A N 1
ATOM 3823 C CA . TYR A 1 513 ? 31.489 8.066 -22.020 1.00 66.50 513 TYR A CA 1
ATOM 3824 C C . TYR A 1 513 ? 32.594 7.256 -22.731 1.00 66.50 513 TYR A C 1
ATOM 3826 O O . TYR A 1 513 ? 33.638 6.976 -22.121 1.00 66.50 513 TYR A O 1
ATOM 3834 N N . LEU A 1 514 ? 32.371 6.829 -23.984 1.00 59.75 514 LEU A N 1
ATOM 3835 C CA . LEU A 1 514 ? 33.169 5.806 -24.689 1.00 59.75 514 LEU A CA 1
ATOM 3836 C C . LEU A 1 514 ? 33.895 6.215 -25.971 1.00 59.75 514 LEU A C 1
ATOM 3838 O O . LEU A 1 514 ? 33.459 7.147 -26.672 1.00 59.75 514 LEU A O 1
#

InterPro domains:
  IPR029058 Alpha/Beta hydrolase fold [G3DSA:3.40.50.1820] (42-186)
  IPR029058 Alpha/Beta hydrolase fold [SSF53474] (59-222)
  IPR043595 Feruloyl esterase B/C/D [PTHR38050] (47-294)

Mean predicted aligned error: 17.98 Å

pLDDT: mean 84.41, std 17.62, range [25.58, 98.88]

Nearest PDB structures (foldseek):
  2h1i-assembly1_A  TM=6.342E-01  e=2.059E-04  Bacillus cereus ATCC 14579
  2r8b-assembly2_B  TM=6.104E-01  e=6.000E-04  Agrobacterium fabrum str. C58
  7myg-assembly2_B  TM=5.797E-01  e=3.622E-02  Mycobacterium tuberculosis
  4qe3-assembly1_A  TM=4.993E-01  e=2.251E-02  Mycobacterium tuberculosis H37Rv
  4qek-assembly1_A  TM=4.919E-01  e=8.323E-02  Mycobacterium tuberculosis H37Rv

Secondary structure (DSSP, 8-state):
----------------PPPP----TT-PEE-HHHHSTT-S-TT-EEEEE--GGG-STTB---EEEEE--TT--GGGHHHH--HHHHT-EEEEEE-SSS--SS--TT--S-TT-TT-SSS--HHHHHHHHHHHHHHTTB-SPEEEEEETHHHHHHHHHHHT-SSSS-EEEEEEES---EEE-SB-SSSSS-BSS--TTS-----EEEEEEETT-SSS-TT-B--GGGTT-TT-EEPPHHHHHHHHHHHTT--S-EEEEEEEBSSTTSEEEEEEE-S--TT--EEEEEEET--GGGGG-EETTEEIIIIIHHHHHHHHHH-S-S-----PPP--PPP-----B-TT-B-TT-TT-BHHHHHTSHHHHTT-B-TT--BHHHHBHHHH-TTGGG--------------TTSB----SPEEPTTS-EE-HHHHTTSSHHHHHT-BSSSS-BHHHH-HHHHSBTTB-SS-B---SS-EE-TTS-EE-TTTTTTTTTTTHHHHHTSHHHHHH-TTTTGGG-

Solvent-accessible surface area (backbone atoms only — not comparable to full-atom values): 28244 Å² total; per-residue (Å²): 138,82,85,80,83,80,80,80,78,81,79,77,79,76,77,77,71,65,65,48,60,51,46,58,87,65,48,54,44,81,49,26,78,74,73,40,58,92,51,97,63,98,58,65,40,32,35,43,34,30,23,75,94,45,38,48,86,64,14,62,40,42,32,38,34,44,33,46,29,65,71,39,59,35,84,56,43,54,80,66,49,60,31,60,85,68,59,23,32,34,35,30,49,27,48,80,49,26,62,64,75,56,68,47,94,88,54,81,62,59,55,79,37,40,80,49,79,86,47,74,40,65,43,62,52,52,28,53,49,49,52,52,46,38,70,22,21,50,64,27,57,31,33,30,40,14,33,33,47,13,6,36,43,36,48,21,50,48,26,42,22,41,92,65,36,58,40,49,32,34,38,20,16,34,39,56,36,45,62,27,49,66,49,43,30,22,57,85,46,24,30,33,48,69,47,70,88,82,43,78,59,52,49,21,36,41,38,36,36,12,57,52,9,85,60,55,44,32,80,25,43,73,41,75,72,38,76,78,43,81,65,46,25,34,28,20,46,68,56,31,51,39,50,48,27,48,66,46,57,20,75,55,48,64,49,78,49,82,44,43,28,80,43,51,73,40,28,26,42,37,39,41,51,37,73,43,47,62,84,47,50,44,37,35,35,41,28,36,63,10,32,68,67,45,50,75,33,28,50,75,85,39,45,38,78,47,53,56,49,43,51,54,50,49,35,59,73,71,48,56,56,76,90,75,74,82,89,70,83,91,76,80,87,85,79,76,98,70,75,44,60,43,90,85,49,30,32,53,88,41,77,82,44,25,40,71,57,28,45,77,45,29,94,79,34,25,83,38,35,24,80,87,65,54,37,33,50,73,43,12,22,48,39,49,32,77,77,49,63,72,77,86,87,86,89,89,85,86,87,82,76,95,73,78,82,84,63,35,40,28,48,68,58,76,47,55,34,76,83,74,50,73,45,40,45,78,60,32,64,69,67,63,37,72,70,44,25,71,34,52,41,54,97,88,45,36,38,32,81,48,13,41,59,70,51,46,44,94,90,60,63,85,63,69,66,47,56,49,92,54,73,46,73,34,101,84,78,46,74,43,40,63,62,61,36,50,49,78,84,39,80,47,25,53,71,40,33,67,34,62,52,45,35,25,41,14,41,55,83,26,57,96,53,114

Sequence (514 aa):
MKLLSVLLASLSTVSSVSALSSNSEGSPQDISDVICTGRPRSTCAVELDVPHGCEETDSICPIVFFLHGSGGTNRWFKNTSGVHSAGYIGVYPNGEGGWSTGPKSSDTCQWDDFQCTTDPDEGDFIASIIQEVRDRGANGNIYAIGNSNGAALAHRLASNANSSLPIKGIVAKVTQLLKSPERSGPGTLNYNQPSSVRGSHRVSVLSIMGTEDGLIPYEGGSSSVFGGNDNFQLMSAMESMNTWAIHNGCSGEYEMSSHVSDQGDLTATKYTYGSCPSDVIVEHYAMNGAGHNAGGASIDGEKIDYVIAYDFIQRLENGSSGPTSPVASPVASPTSTLCFNDPAWSGKFNSAHTCEYIAENPSQRCGWENIDGVKASEACKYACDEFCSTSVNSPSASPSTTNDDDACRDNDRKFELLNGKKKTCKWVSKKNTSKRCAKKIDVDSTVSDLCPVTCQDPKNPTCTPTDYVGKFEMPNGRERSCNYPLQNNGAKIEKRCGKYAIRANCPVTCEEYL

Radius of gyration: 31.1 Å; Cα contacts (8 Å, |Δi|>4): 1035; chains: 1; bounding box: 74×53×122 Å